Protein AF-A0A0R3MW47-F1 (afdb_monomer)

pLDDT: mean 85.57, std 17.55, range [33.5, 98.19]

Secondary structure (DSSP, 8-state):
---HHHHHHHHS--------------------PPP-----------HHHHHHHHHHHHTT-TTHHHHHHHHHHHHHHHHHHHHH-SSHHHHHHHHHHHHHHHHHHHGGGTT--SSS-HHHHHHHHHHHHHHHHHHHHTTT-HHHHHHHHHHHHHHHHHHHHHHHS-GGGHHHHHHHHHHHHHHHHHHHHHHHHHT--S-S-HHHHHHHHHHHHHHHHHHHHS---PPPHHHHTS-HHHHHHHIIIIIT---S-HHHHHHHHTTTSSSPPPHHHHHHHHHHHHHHS-------------HHHHHTTT----PPP-SPPHHHHHHHHHHHHHHHHHHHHHHHHHTTS-HHHHHHHHHHHS-SS---HHHHHHHHTS-HHHHHHHHHHHHHHHHHHHHHHHHHHTT--

Mean predicted aligned error: 14.84 Å

Structure (mmCIF, N/CA/C/O backbone):
data_AF-A0A0R3MW47-F1
#
_entry.id   AF-A0A0R3MW47-F1
#
loop_
_atom_site.group_PDB
_atom_site.id
_atom_site.type_symbol
_atom_site.label_atom_id
_atom_site.label_alt_id
_atom_site.label_comp_id
_atom_site.label_asym_id
_atom_site.label_entity_id
_atom_site.label_seq_id
_atom_site.pdbx_PDB_ins_code
_atom_site.Cartn_x
_atom_site.Cartn_y
_atom_site.Cartn_z
_atom_site.occupancy
_atom_site.B_iso_or_equiv
_atom_site.auth_seq_id
_atom_site.auth_comp_id
_atom_site.auth_asym_id
_atom_site.auth_atom_id
_atom_site.pdbx_PDB_model_num
ATOM 1 N N . MET A 1 1 ? -17.184 24.179 24.044 1.00 38.69 1 MET A N 1
ATOM 2 C CA . MET A 1 1 ? -16.180 23.465 24.861 1.00 38.69 1 MET A CA 1
ATOM 3 C C . MET A 1 1 ? -16.866 22.931 26.104 1.00 38.69 1 MET A C 1
ATOM 5 O O . MET A 1 1 ? -17.088 23.686 27.041 1.00 38.69 1 MET A O 1
ATOM 9 N N . TRP A 1 2 ? -17.304 21.676 26.079 1.00 37.81 2 TRP A N 1
ATOM 10 C CA . TRP A 1 2 ? -17.874 21.030 27.262 1.00 37.81 2 TRP A CA 1
ATOM 11 C C . TRP A 1 2 ? -16.722 20.585 28.174 1.00 37.81 2 TRP A C 1
ATOM 13 O O . TRP A 1 2 ? -15.682 20.142 27.689 1.00 37.81 2 TRP A O 1
ATOM 23 N N . SER A 1 3 ? -16.860 20.755 29.492 1.00 49.16 3 SER A N 1
ATOM 24 C CA . SER A 1 3 ? -15.818 20.338 30.440 1.00 49.16 3 SER A CA 1
ATOM 25 C C . SER A 1 3 ? -15.637 18.817 30.375 1.00 49.16 3 SER A C 1
ATOM 27 O O . SER A 1 3 ? -16.614 18.080 30.495 1.00 49.16 3 SER A O 1
ATOM 29 N N . ARG A 1 4 ? -14.391 18.339 30.220 1.00 51.19 4 ARG A N 1
ATOM 30 C CA . ARG A 1 4 ? -14.013 16.908 30.146 1.00 51.19 4 ARG A CA 1
ATOM 31 C C . ARG A 1 4 ? -14.612 16.063 31.282 1.00 51.19 4 ARG A C 1
ATOM 33 O O . ARG A 1 4 ? -14.906 14.888 31.087 1.00 51.19 4 ARG A O 1
ATOM 40 N N . SER A 1 5 ? -14.841 16.678 32.444 1.00 49.97 5 SER A N 1
ATOM 41 C CA . SER A 1 5 ? -15.455 16.039 33.614 1.00 49.97 5 SER A CA 1
ATOM 42 C C . SER A 1 5 ? -16.951 15.720 33.415 1.00 49.97 5 SER A C 1
ATOM 44 O O . SER A 1 5 ? -17.415 14.667 33.845 1.00 49.97 5 SER A O 1
ATOM 46 N N . LEU A 1 6 ? -17.692 16.555 32.673 1.00 59.25 6 LEU A N 1
ATOM 47 C CA . LEU A 1 6 ? -19.127 16.357 32.404 1.00 59.25 6 LEU A CA 1
ATOM 48 C C . LEU A 1 6 ? -19.393 15.188 31.440 1.00 59.25 6 LEU A C 1
ATOM 50 O O . LEU A 1 6 ? -20.384 14.477 31.590 1.00 59.25 6 LEU A O 1
ATOM 54 N N . LEU A 1 7 ? -18.501 14.954 30.469 1.00 58.78 7 LEU A N 1
ATOM 55 C CA . LEU A 1 7 ? -18.609 13.834 29.521 1.00 58.78 7 LEU A CA 1
ATOM 56 C C . LEU A 1 7 ? -18.479 12.476 30.226 1.00 58.78 7 LEU A C 1
ATOM 58 O O . LEU A 1 7 ? -19.252 11.558 29.953 1.00 58.78 7 LEU A O 1
ATOM 62 N N . VAL A 1 8 ? -17.546 12.367 31.176 1.00 55.69 8 VAL A N 1
ATOM 63 C CA . VAL A 1 8 ? -17.365 11.151 31.984 1.00 55.69 8 VAL A CA 1
ATOM 64 C C . VAL A 1 8 ? -18.544 10.955 32.941 1.00 55.69 8 VAL A C 1
ATOM 66 O O . VAL A 1 8 ? -19.067 9.847 33.026 1.00 55.69 8 VAL A O 1
ATOM 69 N N . GLN A 1 9 ? -19.037 12.017 33.587 1.00 64.06 9 GLN A N 1
ATOM 70 C CA . GLN A 1 9 ? -20.198 11.931 34.483 1.00 64.06 9 GLN A CA 1
ATOM 71 C C . GLN A 1 9 ? -21.478 11.477 33.758 1.00 64.06 9 GLN A C 1
ATOM 73 O O . GLN A 1 9 ? -22.199 10.622 34.271 1.00 64.06 9 GLN A O 1
ATOM 78 N N . ASN A 1 10 ? -21.723 11.948 32.530 1.00 65.62 10 ASN A N 1
ATOM 79 C CA . ASN A 1 10 ? -22.898 11.547 31.746 1.00 65.62 10 ASN A CA 1
ATOM 80 C C . ASN A 1 10 ? -22.856 10.080 31.270 1.00 65.62 10 ASN A C 1
ATOM 82 O O . ASN A 1 10 ? -23.904 9.464 31.082 1.00 65.62 10 ASN A O 1
ATOM 86 N N . LEU A 1 11 ? -21.667 9.487 31.114 1.00 56.81 11 LEU A N 1
ATOM 87 C CA . LEU A 1 11 ? -21.479 8.072 30.744 1.00 56.81 11 LEU A CA 1
ATOM 88 C C . LEU A 1 11 ? -21.639 7.091 31.914 1.00 56.81 11 LEU A C 1
ATOM 90 O O . LEU A 1 11 ? -21.675 5.871 31.697 1.00 56.81 11 LEU A O 1
ATOM 94 N N . LEU A 1 12 ? -21.659 7.612 33.141 1.00 50.62 12 LEU A N 1
ATOM 95 C CA . LEU A 1 12 ? -21.657 6.843 34.384 1.00 50.62 12 LEU A CA 1
ATOM 96 C C . LEU A 1 12 ? -23.027 6.778 35.059 1.00 50.62 12 LEU A C 1
ATOM 98 O O . LEU A 1 12 ? -23.157 6.084 36.063 1.00 50.62 12 LEU A O 1
ATOM 102 N N . VAL A 1 13 ? -24.056 7.428 34.507 1.00 48.31 13 VAL A N 1
ATOM 103 C CA . VAL A 1 13 ? -25.426 7.294 35.012 1.00 48.31 13 VAL A CA 1
ATOM 104 C C . VAL A 1 13 ? -25.994 5.947 34.547 1.00 48.31 13 VAL A C 1
ATOM 106 O O . VAL A 1 13 ? -26.266 5.780 33.354 1.00 48.31 13 VAL A O 1
ATOM 109 N N . PRO A 1 14 ? -26.198 4.959 35.440 1.00 41.38 14 PRO A N 1
ATOM 110 C CA . PRO A 1 14 ? -26.925 3.755 35.071 1.00 41.38 14 PRO A CA 1
ATOM 111 C C . PRO A 1 14 ? -28.335 4.156 34.626 1.00 41.38 14 PRO A C 1
ATOM 113 O O . PRO A 1 14 ? -29.032 4.886 35.335 1.00 41.38 14 PRO A O 1
ATOM 116 N N . LYS A 1 15 ? -28.773 3.675 33.453 1.00 41.47 15 LYS A N 1
ATOM 117 C CA . LYS A 1 15 ? -30.176 3.764 33.022 1.00 41.47 15 LYS A CA 1
ATOM 118 C C . LYS A 1 15 ? -31.033 3.040 34.067 1.00 41.47 15 LYS A C 1
ATOM 120 O O . LYS A 1 15 ? -31.215 1.828 33.992 1.00 41.47 15 LYS A O 1
ATOM 125 N N . LYS A 1 16 ? -31.543 3.770 35.063 1.00 40.44 16 LYS A N 1
ATOM 126 C CA . LYS A 1 16 ? -32.584 3.265 35.961 1.00 40.44 16 LYS A CA 1
ATOM 127 C C . LYS A 1 16 ? -33.797 2.913 35.102 1.00 40.44 16 LYS A C 1
ATOM 129 O O . LYS A 1 16 ? -34.298 3.755 34.357 1.00 40.44 16 LYS A O 1
ATOM 134 N N . ALA A 1 17 ? -34.249 1.664 35.195 1.00 37.94 17 ALA A N 1
ATOM 135 C CA . ALA A 1 17 ? -35.526 1.243 34.639 1.00 37.94 17 ALA A CA 1
ATOM 136 C C . ALA A 1 17 ? -36.633 2.142 35.215 1.00 37.94 17 ALA A C 1
ATOM 138 O O . ALA A 1 17 ? -36.739 2.322 36.429 1.00 37.94 17 ALA A O 1
ATOM 139 N N . LYS A 1 18 ? -37.396 2.767 34.319 1.00 34.81 18 LYS A N 1
ATOM 140 C CA . LYS A 1 18 ? -38.388 3.803 34.611 1.00 34.81 18 LYS A CA 1
ATOM 141 C C . LYS A 1 18 ? -39.552 3.183 35.401 1.00 34.81 18 LYS A C 1
ATOM 143 O O . LYS A 1 18 ? -40.299 2.384 34.846 1.00 34.81 18 LYS A O 1
ATOM 148 N N . ARG A 1 19 ? -39.708 3.543 36.680 1.00 33.50 19 ARG A N 1
ATOM 149 C CA . ARG A 1 19 ? -40.988 3.447 37.399 1.00 33.50 19 ARG A CA 1
ATOM 150 C C . ARG A 1 19 ? -41.652 4.823 37.363 1.00 33.50 19 ARG A C 1
ATOM 152 O O . ARG A 1 19 ? -41.005 5.821 37.664 1.00 33.50 19 ARG A O 1
ATOM 159 N N . HIS A 1 20 ? -42.902 4.827 36.919 1.00 39.47 20 HIS A N 1
ATOM 160 C CA . HIS A 1 20 ? -43.859 5.922 37.041 1.00 39.47 20 HIS A CA 1
ATOM 161 C C . HIS A 1 20 ? -44.207 6.111 38.525 1.00 39.47 20 HIS A C 1
ATOM 163 O O . HIS A 1 20 ? -44.551 5.123 39.168 1.00 39.47 20 HIS A O 1
ATOM 169 N N . ASP A 1 21 ? -43.997 7.303 39.088 1.00 42.47 21 ASP A N 1
ATOM 170 C CA . ASP A 1 21 ? -45.071 8.235 39.478 1.00 42.47 21 ASP A CA 1
ATOM 171 C C . ASP A 1 21 ? -44.566 9.414 40.332 1.00 42.47 21 ASP A C 1
ATOM 173 O O . ASP A 1 21 ? -43.618 9.285 41.104 1.00 42.47 21 ASP A O 1
ATOM 177 N N . GLU A 1 22 ? -45.251 10.539 40.100 1.00 37.06 22 GLU A N 1
ATOM 178 C CA . GLU A 1 22 ? -45.631 11.650 40.989 1.00 37.06 22 GLU A CA 1
ATOM 179 C C . GLU A 1 22 ? -44.594 12.548 41.711 1.00 37.06 22 GLU A C 1
ATOM 181 O O . GLU A 1 22 ? -43.910 12.167 42.654 1.00 37.06 22 GLU A O 1
ATOM 186 N N . ASP A 1 23 ? -44.628 13.810 41.256 1.00 39.09 23 ASP A N 1
ATOM 187 C CA . ASP A 1 23 ? -44.870 15.060 41.998 1.00 39.09 23 ASP A CA 1
ATOM 188 C C . ASP A 1 23 ? -43.867 15.726 42.962 1.00 39.09 23 ASP A C 1
ATOM 190 O O . ASP A 1 23 ? -43.157 15.126 43.763 1.00 39.09 23 ASP A O 1
ATOM 194 N N . ALA A 1 24 ? -43.996 17.062 42.899 1.00 37.50 24 ALA A N 1
ATOM 195 C CA . ALA A 1 24 ? -43.633 18.128 43.836 1.00 37.50 24 ALA A CA 1
ATOM 196 C C . ALA A 1 24 ? -42.235 18.783 43.745 1.00 37.50 24 ALA A C 1
ATOM 198 O O . ALA A 1 24 ? -41.228 18.300 44.254 1.00 37.50 24 ALA A O 1
ATOM 199 N N . ASP A 1 25 ? -42.249 19.982 43.149 1.00 41.75 25 ASP A N 1
ATOM 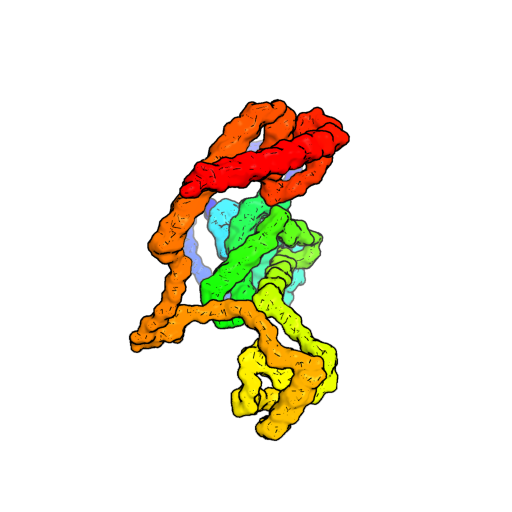200 C CA . ASP A 1 25 ? -41.857 21.262 43.765 1.00 41.75 25 ASP A CA 1
ATOM 201 C C . ASP A 1 25 ? -40.641 21.294 44.715 1.00 41.75 25 ASP A C 1
ATOM 203 O O . ASP A 1 25 ? -40.723 20.856 45.864 1.00 41.75 25 ASP A O 1
ATOM 207 N N . ARG A 1 26 ? -39.569 22.003 44.307 1.00 35.97 26 ARG A N 1
ATOM 208 C CA . ARG A 1 26 ? -38.901 23.001 45.172 1.00 35.97 26 ARG A CA 1
ATOM 209 C C . ARG A 1 26 ? -37.850 23.879 44.476 1.00 35.97 26 ARG A C 1
ATOM 211 O O . ARG A 1 26 ? -36.933 23.418 43.807 1.00 35.97 26 ARG A O 1
ATOM 218 N N . ALA A 1 27 ? -38.030 25.165 44.760 1.00 38.44 27 ALA A N 1
ATOM 219 C CA . ALA A 1 27 ? -37.183 26.350 44.680 1.00 38.44 27 ALA A CA 1
ATOM 220 C C . ALA A 1 27 ? -35.641 26.221 44.684 1.00 38.44 27 ALA A C 1
ATOM 222 O O . ALA A 1 27 ? -35.047 25.482 45.462 1.00 38.44 27 ALA A O 1
ATOM 223 N N . ASN A 1 28 ? -35.045 27.114 43.878 1.00 43.56 28 ASN A N 1
ATOM 224 C CA . ASN A 1 28 ? -33.868 27.965 44.118 1.00 43.56 28 ASN A CA 1
ATOM 225 C C . ASN A 1 28 ? -32.934 27.615 45.293 1.00 43.56 28 ASN A C 1
ATOM 227 O O . ASN A 1 28 ? -33.275 27.826 46.456 1.00 43.56 28 ASN A O 1
ATOM 231 N N . ALA A 1 29 ? -31.678 27.303 44.960 1.00 35.91 29 ALA A N 1
ATOM 232 C CA . ALA A 1 29 ? -30.531 27.546 45.828 1.00 35.91 29 ALA A CA 1
ATOM 233 C C . ALA A 1 29 ? -29.303 27.929 44.986 1.00 35.91 29 ALA A C 1
ATOM 235 O O . ALA A 1 29 ? -28.826 27.169 44.145 1.00 35.91 29 ALA A O 1
ATOM 236 N N . VAL A 1 30 ? -28.820 29.147 45.228 1.00 47.03 30 VAL A N 1
ATOM 237 C CA . VAL A 1 30 ? -27.505 29.656 44.836 1.00 47.03 30 VAL A CA 1
ATOM 238 C C . VAL A 1 30 ? -26.448 28.849 45.593 1.00 47.03 30 VAL A C 1
ATOM 240 O O . VAL A 1 30 ? -26.481 28.823 46.819 1.00 47.03 30 VAL A O 1
ATOM 243 N N . ALA A 1 31 ? -25.517 28.209 44.883 1.00 37.91 31 ALA A N 1
ATOM 244 C CA . ALA A 1 31 ? -24.359 27.553 45.486 1.00 37.91 31 ALA A CA 1
ATOM 245 C C . ALA A 1 31 ? -23.107 27.749 44.614 1.00 37.91 31 ALA A C 1
ATOM 247 O O . ALA A 1 31 ? -22.973 27.195 43.526 1.00 37.91 31 ALA A O 1
ATOM 248 N N . GLU A 1 32 ? -22.258 28.650 45.105 1.00 36.44 32 GLU A N 1
ATOM 249 C CA . GLU A 1 32 ? -20.799 28.555 45.226 1.00 36.44 32 GLU A CA 1
ATOM 250 C C . GLU A 1 32 ? -20.009 27.815 44.130 1.00 36.44 32 GLU A C 1
ATOM 252 O O . GLU A 1 32 ? -20.037 26.594 43.984 1.00 36.44 32 GLU A O 1
ATOM 257 N N . ARG A 1 33 ? -19.182 28.592 43.416 1.00 38.47 33 ARG A N 1
ATOM 258 C CA . ARG A 1 33 ? -18.060 28.092 42.611 1.00 38.47 33 ARG A CA 1
ATOM 259 C C . ARG A 1 33 ? -17.015 27.448 43.534 1.00 38.47 33 ARG A C 1
ATOM 261 O O . ARG A 1 33 ? -16.474 28.170 44.374 1.00 38.47 33 ARG A O 1
ATOM 268 N N . PRO A 1 34 ? -16.640 26.171 43.350 1.00 42.25 34 PRO A N 1
ATOM 269 C CA . PRO A 1 34 ? -15.494 25.622 44.047 1.00 42.25 34 PRO A CA 1
ATOM 270 C C . PRO A 1 34 ? -14.199 26.107 43.389 1.00 42.25 34 PRO A C 1
ATOM 272 O O . PRO A 1 34 ? -14.085 26.221 42.165 1.00 42.25 34 PRO A O 1
ATOM 275 N N . ALA A 1 35 ? -13.241 26.414 44.255 1.00 37.06 35 ALA A N 1
ATOM 276 C CA . ALA A 1 35 ? -11.896 26.842 43.933 1.00 37.06 35 ALA A CA 1
ATOM 277 C C . ALA A 1 35 ? -11.167 25.841 43.022 1.00 37.06 35 ALA A C 1
ATOM 279 O O . ALA A 1 35 ? -11.348 24.626 43.110 1.00 37.06 35 ALA A O 1
ATOM 280 N N . SER A 1 36 ? -10.321 26.397 42.159 1.00 38.22 36 SER A N 1
ATOM 281 C CA . SER A 1 36 ? -9.404 25.707 41.262 1.00 38.22 36 SER A CA 1
ATOM 282 C C . SER A 1 36 ? -8.623 24.611 41.994 1.00 38.22 36 SER A C 1
ATOM 284 O O . SER A 1 36 ? -7.719 24.898 42.773 1.00 38.22 36 SER A O 1
ATOM 286 N N . SER A 1 37 ? -8.977 23.351 41.728 1.00 41.78 37 SER A N 1
ATOM 287 C CA . SER A 1 37 ? -8.177 22.190 42.114 1.00 41.78 37 SER A CA 1
ATOM 288 C C . SER A 1 37 ? -6.851 22.231 41.364 1.00 41.78 37 SER A C 1
ATOM 290 O O . SER A 1 37 ? -6.788 22.020 40.152 1.00 41.78 37 SER A O 1
ATOM 292 N N . GLU A 1 38 ? -5.799 22.531 42.112 1.00 38.59 38 GLU A N 1
ATOM 293 C CA . GLU A 1 38 ? -4.407 22.329 41.744 1.00 38.59 38 GLU A CA 1
ATOM 294 C C . GLU A 1 38 ? -4.227 20.857 41.330 1.00 38.59 38 GLU A C 1
ATOM 296 O O . GLU A 1 38 ? -4.462 19.943 42.123 1.00 38.59 38 GLU A O 1
ATOM 301 N N . MET A 1 39 ? -3.890 20.614 40.057 1.00 36.12 39 MET A N 1
ATOM 302 C CA . MET A 1 39 ? -3.649 19.270 39.524 1.00 36.12 39 MET A CA 1
ATOM 303 C C . MET A 1 39 ? -2.426 18.666 40.223 1.00 36.12 39 MET A C 1
ATOM 305 O O . MET A 1 39 ? -1.292 18.851 39.784 1.00 36.12 39 MET A O 1
ATOM 309 N N . GLN A 1 40 ? -2.662 17.928 41.309 1.00 33.75 40 GLN A N 1
ATOM 310 C CA . GLN A 1 40 ? -1.669 17.045 41.907 1.00 33.75 40 GLN A CA 1
ATOM 311 C C . GLN A 1 40 ? -1.176 16.062 40.843 1.00 33.75 40 GLN A C 1
ATOM 313 O O . GLN A 1 40 ? -1.933 15.247 40.311 1.00 33.75 40 GLN A O 1
ATOM 318 N N . ILE A 1 41 ? 0.114 16.148 40.530 1.00 41.66 41 ILE A N 1
ATOM 319 C CA . ILE A 1 41 ? 0.809 15.187 39.680 1.00 41.66 41 ILE A CA 1
ATOM 320 C C . ILE A 1 41 ? 0.938 13.898 40.497 1.00 41.66 41 ILE A C 1
ATOM 322 O O . ILE A 1 41 ? 1.811 13.767 41.353 1.00 41.66 41 ILE A O 1
ATOM 326 N N . VAL A 1 42 ? 0.007 12.971 40.273 1.00 49.56 42 VAL A N 1
ATOM 327 C CA . VAL A 1 42 ? -0.027 11.656 40.922 1.00 49.56 42 VAL A CA 1
ATOM 328 C C . VAL A 1 42 ? 1.235 10.873 40.520 1.00 49.56 42 VAL A C 1
ATOM 330 O O . VAL A 1 42 ? 1.525 10.777 39.323 1.00 49.56 42 VAL A O 1
ATOM 333 N N . PRO A 1 43 ? 2.009 10.321 41.478 1.00 52.62 43 PRO A N 1
ATOM 334 C CA . PRO A 1 43 ? 3.198 9.529 41.173 1.00 52.62 43 PRO A CA 1
ATOM 335 C C . PRO A 1 43 ? 2.844 8.302 40.315 1.00 52.62 43 PRO A C 1
ATOM 337 O O . PRO A 1 43 ? 1.722 7.798 40.399 1.00 52.62 43 PRO A O 1
ATOM 340 N N . PRO A 1 44 ? 3.780 7.791 39.490 1.00 57.03 44 PRO A N 1
ATOM 341 C CA . PRO A 1 44 ? 3.529 6.629 38.645 1.00 57.03 44 PRO A CA 1
ATOM 342 C C . PRO A 1 44 ? 3.217 5.409 39.520 1.00 57.03 44 PRO A C 1
ATOM 344 O O . PRO A 1 44 ? 4.093 4.867 40.193 1.00 57.03 44 PRO A O 1
ATOM 347 N N . LEU A 1 45 ? 1.947 5.006 39.524 1.00 60.16 45 LEU A N 1
ATOM 348 C CA . LEU A 1 45 ? 1.460 3.840 40.252 1.00 60.16 45 LEU A CA 1
ATOM 349 C C . LEU A 1 45 ? 2.102 2.566 39.686 1.00 60.16 45 LEU A C 1
ATOM 351 O O . LEU A 1 45 ? 2.368 2.449 38.488 1.00 60.16 45 LEU A O 1
ATOM 355 N N . SER A 1 46 ? 2.391 1.617 40.571 1.00 75.06 46 SER A N 1
ATOM 356 C CA . SER A 1 46 ? 2.997 0.333 40.221 1.00 75.06 46 SER A CA 1
ATOM 357 C C . SER A 1 46 ? 2.062 -0.490 39.324 1.00 75.06 46 SER A C 1
ATOM 359 O O . SER A 1 46 ? 0.844 -0.442 39.485 1.00 75.06 46 SER A O 1
ATOM 361 N N . GLY A 1 47 ? 2.611 -1.293 38.401 1.00 80.06 47 GLY A N 1
ATOM 362 C CA . GLY A 1 47 ? 1.815 -2.110 37.461 1.00 80.06 47 GLY A CA 1
ATOM 363 C C . GLY A 1 47 ? 0.802 -3.053 38.131 1.00 80.06 47 GLY A C 1
ATOM 364 O O . GLY A 1 47 ? -0.225 -3.389 37.546 1.00 80.06 47 GLY A O 1
ATOM 365 N N . ASN A 1 48 ? 1.026 -3.400 39.403 1.00 88.25 48 ASN A N 1
ATOM 366 C CA . ASN A 1 48 ? 0.086 -4.176 40.212 1.00 88.25 48 ASN A CA 1
ATOM 367 C C . ASN A 1 48 ? -1.253 -3.450 40.431 1.00 88.25 48 ASN A C 1
ATOM 369 O O . ASN A 1 48 ? -2.292 -4.105 40.477 1.00 88.25 48 ASN A O 1
ATOM 373 N N . PHE A 1 49 ? -1.245 -2.117 40.542 1.00 93.94 49 PHE A N 1
ATOM 374 C CA . PHE A 1 49 ? -2.466 -1.324 40.694 1.00 93.94 49 PHE A CA 1
ATOM 375 C C . PHE A 1 49 ? -3.327 -1.373 39.428 1.00 93.94 49 PHE A C 1
ATOM 377 O O . PHE A 1 49 ? -4.529 -1.606 39.514 1.00 93.94 49 PHE A O 1
ATOM 384 N N . GLU A 1 50 ? -2.716 -1.207 38.252 1.00 95.50 50 GLU A N 1
ATOM 385 C CA . GLU A 1 50 ? -3.427 -1.231 36.967 1.00 95.50 50 GLU A CA 1
ATOM 386 C C . GLU A 1 50 ? -4.098 -2.591 36.720 1.00 95.50 50 GLU A C 1
ATOM 388 O O . GLU A 1 50 ? -5.260 -2.655 36.320 1.00 95.50 50 GLU A O 1
ATOM 393 N N . HIS A 1 51 ? -3.393 -3.687 37.018 1.00 96.25 51 HIS A N 1
ATOM 394 C CA . HIS A 1 51 ? -3.940 -5.040 36.907 1.00 96.25 51 HIS A CA 1
ATOM 395 C C . HIS A 1 51 ? -5.078 -5.297 37.907 1.00 96.25 51 HIS A C 1
ATOM 397 O O . HIS A 1 51 ? -6.117 -5.840 37.530 1.00 96.25 51 HIS A O 1
ATOM 403 N N . ALA A 1 52 ? -4.934 -4.857 39.162 1.00 96.81 52 ALA A N 1
ATOM 404 C CA . ALA A 1 52 ? -6.003 -4.952 40.157 1.00 96.81 52 ALA A CA 1
ATOM 405 C C . ALA A 1 52 ? -7.251 -4.154 39.741 1.00 96.81 52 ALA A C 1
ATOM 407 O O . ALA A 1 52 ? -8.369 -4.648 39.876 1.00 96.81 52 ALA A O 1
ATOM 408 N N . LEU A 1 53 ? -7.064 -2.956 39.176 1.00 97.00 53 LEU A N 1
ATOM 409 C CA . LEU A 1 53 ? -8.149 -2.104 38.694 1.00 97.00 53 LEU A CA 1
ATOM 410 C C . LEU A 1 53 ? -8.942 -2.773 37.562 1.00 97.00 53 LEU A C 1
ATOM 412 O O . LEU A 1 53 ? -10.170 -2.749 37.587 1.00 97.00 53 LEU A O 1
ATOM 416 N N . VAL A 1 54 ? -8.263 -3.407 36.599 1.00 97.44 54 VAL A N 1
ATOM 417 C CA . VAL A 1 54 ? -8.932 -4.156 35.519 1.00 97.44 54 VAL A CA 1
ATOM 418 C C . VAL A 1 54 ? -9.665 -5.381 36.061 1.00 97.44 54 VAL A C 1
ATOM 420 O O . VAL A 1 54 ? -10.820 -5.601 35.700 1.00 97.44 54 VAL A O 1
ATOM 423 N N . ASN A 1 55 ? -9.055 -6.144 36.971 1.00 97.62 55 ASN A N 1
ATOM 424 C CA . ASN A 1 55 ? -9.702 -7.319 37.561 1.00 97.62 55 ASN A CA 1
ATOM 425 C C . ASN A 1 55 ? -10.947 -6.964 38.382 1.00 97.62 55 ASN A C 1
ATOM 427 O O . ASN A 1 55 ? -11.927 -7.705 38.338 1.00 97.62 55 ASN A O 1
ATOM 431 N N . ALA A 1 56 ? -10.950 -5.822 39.073 1.00 97.81 56 ALA A N 1
ATOM 432 C CA . ALA A 1 56 ? -12.132 -5.315 39.767 1.00 97.81 56 ALA A CA 1
ATOM 433 C C . ALA A 1 56 ? -13.289 -5.017 38.793 1.00 97.81 56 ALA A C 1
ATOM 435 O O . ALA A 1 56 ? -14.439 -5.352 39.079 1.00 97.81 56 ALA A O 1
ATOM 436 N N . VAL A 1 57 ? -12.989 -4.449 37.614 1.00 97.81 57 VAL A N 1
ATOM 437 C CA . VAL A 1 57 ? -13.984 -4.229 36.545 1.00 97.81 57 VAL A CA 1
ATOM 438 C C . VAL A 1 57 ? -14.521 -5.559 36.020 1.00 97.81 57 VAL A C 1
ATOM 440 O O . VAL A 1 57 ? -15.734 -5.734 35.958 1.00 97.81 57 VAL A O 1
ATOM 443 N N . LEU A 1 58 ? -13.633 -6.504 35.694 1.00 97.69 58 LEU A N 1
ATOM 444 C CA . LEU A 1 58 ? -14.008 -7.825 35.173 1.00 97.69 58 LEU A CA 1
ATOM 445 C C . LEU A 1 58 ? -14.781 -8.679 36.190 1.00 97.69 58 LEU A C 1
ATOM 447 O O . LEU A 1 58 ? -15.556 -9.542 35.797 1.00 97.69 58 LEU A O 1
ATOM 451 N N . SER A 1 59 ? -14.587 -8.436 37.488 1.00 97.62 59 SER A N 1
ATOM 452 C CA . SER A 1 59 ? -15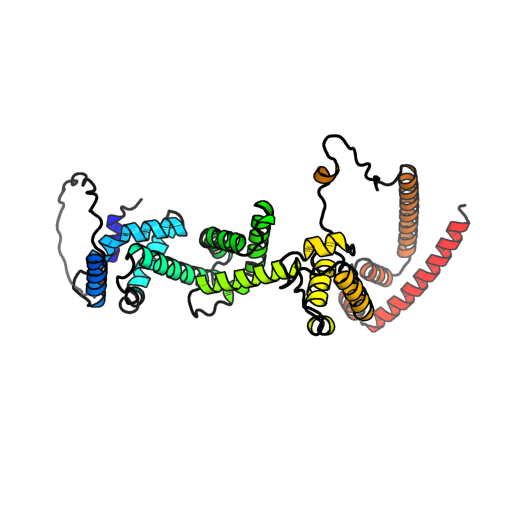.310 -9.123 38.567 1.00 97.62 59 SER A CA 1
ATOM 453 C C . SER A 1 59 ? -16.666 -8.482 38.889 1.00 97.62 59 SER A C 1
ATOM 455 O O . SER A 1 59 ? -17.380 -8.976 39.759 1.00 97.62 59 SER A O 1
ATOM 457 N N . GLY A 1 60 ? -17.026 -7.375 38.229 1.00 97.19 60 GLY A N 1
ATOM 458 C CA . GLY A 1 60 ? -18.289 -6.673 38.462 1.00 97.19 60 GLY A CA 1
ATOM 459 C C . GLY A 1 60 ? -18.363 -5.924 39.798 1.00 97.19 60 GLY A C 1
ATOM 460 O O . GLY A 1 60 ? -19.460 -5.698 40.308 1.00 97.19 60 GLY A O 1
ATOM 461 N N . GLU A 1 61 ? -17.226 -5.532 40.386 1.00 97.81 61 GLU A N 1
ATOM 462 C CA . GLU A 1 61 ? -17.214 -4.780 41.645 1.00 97.81 61 GLU A CA 1
ATOM 463 C C . GLU A 1 61 ? -17.914 -3.416 41.478 1.00 97.81 61 GLU A C 1
ATOM 465 O O . GLU A 1 61 ? -17.668 -2.659 40.529 1.00 97.81 61 GLU A O 1
ATOM 470 N N . VAL A 1 62 ? -18.791 -3.077 42.427 1.00 96.81 62 VAL A N 1
ATOM 471 C CA . VAL A 1 62 ? -19.583 -1.841 42.389 1.00 96.81 62 VAL A CA 1
ATOM 472 C C . VAL A 1 62 ? -18.655 -0.620 42.353 1.00 96.81 62 VAL A C 1
ATOM 474 O O . VAL A 1 62 ? -17.813 -0.424 43.224 1.00 96.81 62 VAL A O 1
ATOM 477 N N . GLY A 1 63 ? -18.799 0.215 41.321 1.00 96.12 63 GLY A N 1
ATOM 478 C CA . GLY A 1 63 ? -17.994 1.429 41.138 1.00 96.12 63 GLY A CA 1
ATOM 479 C C . GLY A 1 63 ? -16.586 1.210 40.564 1.00 96.12 63 GLY A C 1
ATOM 480 O O . GLY A 1 63 ? -15.893 2.192 40.290 1.00 96.12 63 GLY A O 1
ATOM 481 N N . ALA A 1 64 ? -16.149 -0.033 40.316 1.00 97.12 64 ALA A N 1
ATOM 482 C CA . ALA A 1 64 ? -14.853 -0.296 39.679 1.00 97.12 64 ALA A CA 1
ATOM 483 C C . ALA A 1 64 ? -14.772 0.286 38.260 1.00 97.12 64 ALA A C 1
ATOM 485 O O . ALA A 1 64 ? -13.774 0.911 37.912 1.00 97.12 64 ALA A O 1
ATOM 486 N N . ALA A 1 65 ? -15.847 0.180 37.472 1.00 96.69 65 ALA A N 1
ATOM 487 C CA . ALA A 1 65 ? -15.909 0.759 36.128 1.00 96.69 65 ALA A CA 1
ATOM 488 C C . ALA A 1 65 ? -15.742 2.292 36.123 1.00 96.69 65 ALA A C 1
ATOM 490 O O . ALA A 1 65 ? -15.081 2.827 35.233 1.00 96.69 65 ALA A O 1
ATOM 491 N N . SER A 1 66 ? -16.302 2.995 37.115 1.00 96.56 66 SER A N 1
ATOM 492 C CA . SER A 1 66 ? -16.150 4.451 37.255 1.00 96.56 66 SER A CA 1
ATOM 493 C C . SER A 1 66 ? -14.708 4.828 37.573 1.00 96.56 66 SER A C 1
ATOM 495 O O . SER A 1 66 ? -14.117 5.613 36.838 1.00 96.56 66 SER A O 1
ATOM 497 N N . ARG A 1 67 ? -14.111 4.189 38.592 1.00 97.19 67 ARG A N 1
ATOM 498 C CA . ARG A 1 67 ? -12.701 4.398 38.970 1.00 97.19 67 ARG A CA 1
ATOM 499 C C . ARG A 1 67 ? -11.752 4.098 37.811 1.00 97.19 67 ARG A C 1
ATOM 501 O O . ARG A 1 67 ? -10.800 4.837 37.574 1.00 97.19 67 ARG A O 1
ATOM 508 N N . PHE A 1 68 ? -12.033 3.033 37.062 1.00 97.06 68 PHE A N 1
ATOM 509 C CA . PHE A 1 68 ? -11.285 2.684 35.861 1.00 97.06 68 PHE A CA 1
ATOM 510 C C . PHE A 1 68 ? -11.355 3.794 34.812 1.00 97.06 68 PHE A C 1
ATOM 512 O O . PHE A 1 68 ? -10.313 4.269 34.365 1.00 97.06 68 PHE A O 1
ATOM 519 N N . LEU A 1 69 ? -12.559 4.246 34.444 1.00 96.94 69 LEU A N 1
ATOM 520 C CA . LEU A 1 69 ? -12.726 5.296 33.438 1.00 96.94 69 LEU A CA 1
ATOM 521 C C . LEU A 1 69 ? -12.130 6.633 33.882 1.00 96.94 69 LEU A C 1
ATOM 523 O O . LEU A 1 69 ? -11.501 7.301 33.066 1.00 96.94 69 LEU A O 1
ATOM 527 N N . GLU A 1 70 ? -12.261 7.009 35.152 1.00 96.12 70 GLU A N 1
ATOM 528 C CA . GLU A 1 70 ? -11.594 8.192 35.706 1.00 96.12 70 GLU A CA 1
ATOM 529 C C . GLU A 1 70 ? -10.078 8.111 35.508 1.00 96.12 70 GLU A C 1
ATOM 531 O O . GLU A 1 70 ? -9.477 9.052 34.989 1.00 96.12 70 GLU A O 1
ATOM 536 N N . HIS A 1 71 ? -9.480 6.956 35.810 1.00 95.56 71 HIS A N 1
ATOM 537 C CA . HIS A 1 71 ? -8.047 6.732 35.655 1.00 95.56 71 HIS A CA 1
ATOM 538 C C . HIS A 1 71 ? -7.583 6.774 34.188 1.00 95.56 71 HIS A C 1
ATOM 540 O O . HIS A 1 71 ? -6.560 7.385 33.875 1.00 95.56 71 HIS A O 1
ATOM 546 N N . VAL A 1 72 ? -8.324 6.148 33.264 1.00 96.44 72 VAL A N 1
ATOM 547 C CA . VAL A 1 72 ? -7.857 5.967 31.875 1.00 96.44 72 VAL A CA 1
ATOM 548 C C . VAL A 1 72 ? -8.366 7.021 30.889 1.00 96.44 72 VAL A C 1
ATOM 550 O O . VAL A 1 72 ? -7.805 7.137 29.799 1.00 96.44 72 VAL A O 1
ATOM 553 N N . SER A 1 73 ? -9.391 7.804 31.242 1.00 96.00 73 SER A N 1
ATOM 554 C CA . SER A 1 73 ? -10.059 8.763 30.342 1.00 96.00 73 SER A CA 1
ATOM 555 C C . SER A 1 73 ? -9.096 9.755 29.695 1.00 96.00 73 SER A C 1
ATOM 557 O O . SER A 1 73 ? -9.135 9.933 28.481 1.00 96.00 73 SER A O 1
ATOM 559 N N . THR A 1 74 ? -8.188 10.350 30.471 1.00 95.25 74 THR A N 1
ATOM 560 C CA . THR A 1 74 ? -7.194 11.308 29.958 1.00 95.25 74 THR A CA 1
ATOM 561 C C . THR A 1 74 ? -6.262 10.663 28.933 1.00 95.25 74 THR A C 1
ATOM 563 O O . THR A 1 74 ? -5.953 11.262 27.901 1.00 95.25 74 THR A O 1
ATOM 566 N N . THR A 1 75 ? -5.848 9.418 29.180 1.00 94.62 75 THR A N 1
ATOM 567 C CA . THR A 1 75 ? -4.990 8.667 28.258 1.00 94.62 75 THR A CA 1
ATOM 568 C C . THR A 1 75 ? -5.744 8.308 26.985 1.00 94.62 75 THR A C 1
ATOM 570 O O . THR A 1 75 ? -5.252 8.582 25.893 1.00 94.62 75 THR A O 1
ATOM 573 N N . LEU A 1 76 ? -6.956 7.758 27.113 1.00 96.44 76 LEU A N 1
ATOM 574 C CA . LEU A 1 76 ? -7.819 7.443 25.973 1.00 96.44 76 LEU A CA 1
ATOM 575 C C . LEU A 1 76 ? -8.106 8.688 25.132 1.00 96.44 76 LEU A C 1
ATOM 577 O O . LEU A 1 76 ? -7.975 8.633 23.916 1.00 96.44 76 LEU A O 1
ATOM 581 N N . TRP A 1 77 ? -8.411 9.824 25.761 1.00 96.69 77 TRP A N 1
ATOM 582 C CA . TRP A 1 77 ? -8.621 11.091 25.064 1.00 96.69 77 TRP A CA 1
ATOM 583 C C . TRP A 1 77 ? -7.380 11.525 24.279 1.00 96.69 77 TRP A C 1
ATOM 585 O O . TRP A 1 77 ? -7.481 11.856 23.103 1.00 96.69 77 TRP A O 1
ATOM 595 N N . SER A 1 78 ? -6.196 11.465 24.895 1.00 94.88 78 SER A N 1
ATOM 596 C CA . SER A 1 78 ? -4.929 11.779 24.221 1.00 94.88 78 SER A CA 1
ATOM 597 C C . SER A 1 78 ? -4.677 10.871 23.008 1.00 94.88 78 SER A C 1
ATOM 599 O O . SER A 1 78 ? -4.284 11.346 21.941 1.00 94.88 78 SER A O 1
ATOM 601 N N . ILE A 1 79 ? -4.967 9.571 23.137 1.00 92.44 79 ILE A N 1
ATOM 602 C CA . ILE A 1 79 ? -4.865 8.599 22.039 1.00 92.44 79 ILE A CA 1
ATOM 603 C C . ILE A 1 79 ? -5.840 8.953 20.910 1.00 92.44 79 ILE A C 1
ATOM 605 O O . ILE A 1 79 ? -5.435 8.996 19.749 1.00 92.44 79 ILE A O 1
ATOM 609 N N . VAL A 1 80 ? -7.101 9.242 21.238 1.00 94.75 80 VAL A N 1
ATOM 610 C CA . VAL A 1 80 ? -8.133 9.612 20.260 1.00 94.75 80 VAL A CA 1
ATOM 611 C C . VAL A 1 80 ? -7.758 10.890 19.526 1.00 94.75 80 VAL A C 1
ATOM 613 O O . VAL A 1 80 ? -7.763 10.892 18.299 1.00 94.75 80 VAL A O 1
ATOM 616 N N . VAL A 1 81 ? -7.353 11.940 20.244 1.00 94.25 81 VAL A N 1
ATOM 617 C CA . VAL A 1 81 ? -6.946 13.210 19.627 1.00 94.25 81 VAL A CA 1
ATOM 618 C C . VAL A 1 81 ? -5.762 13.014 18.688 1.00 94.25 81 VAL A C 1
ATOM 620 O O . VAL A 1 81 ? -5.732 13.567 17.591 1.00 94.25 81 VAL A O 1
ATOM 623 N N . LYS A 1 82 ? -4.802 12.170 19.074 1.00 89.25 82 LYS A N 1
ATOM 624 C CA . LYS A 1 82 ? -3.653 11.843 18.227 1.00 89.25 82 LYS A CA 1
ATOM 625 C C . LYS A 1 82 ? -4.044 11.087 16.950 1.00 89.25 82 LYS A C 1
ATOM 627 O O . LYS A 1 82 ? -3.369 11.251 15.937 1.00 89.25 82 LYS A O 1
ATOM 632 N N . LEU A 1 83 ? -5.073 10.240 16.999 1.00 88.12 83 LEU A N 1
ATOM 633 C CA . LEU A 1 83 ? -5.479 9.383 15.877 1.00 88.12 83 LEU A CA 1
ATOM 634 C C . LEU A 1 83 ? -6.526 10.031 14.959 1.00 88.12 83 LEU A C 1
ATOM 636 O O . LEU A 1 83 ? -6.477 9.824 13.749 1.00 88.12 83 LEU A O 1
ATOM 640 N N . VAL A 1 84 ? -7.467 10.788 15.523 1.00 91.25 84 VAL A N 1
ATOM 641 C CA . VAL A 1 84 ? -8.645 11.330 14.823 1.00 91.25 84 VAL A CA 1
ATOM 642 C C . VAL A 1 84 ? -8.547 12.849 14.625 1.00 91.25 84 VAL A C 1
ATOM 644 O O . VAL A 1 84 ? -9.106 13.379 13.667 1.00 91.25 84 VAL A O 1
ATOM 647 N N . GLY A 1 85 ? -7.774 13.555 15.455 1.00 89.94 85 GLY A N 1
ATOM 648 C CA . GLY A 1 85 ? -7.775 15.019 15.546 1.00 89.94 85 GLY A CA 1
ATOM 649 C C . GLY A 1 85 ? -8.619 15.514 16.723 1.00 89.94 85 GLY A C 1
ATOM 650 O O . GLY A 1 85 ? -9.062 14.717 17.540 1.00 89.94 85 GLY A O 1
ATOM 651 N N . ASP A 1 86 ? -8.826 16.826 16.832 1.00 92.19 86 ASP A N 1
ATOM 652 C CA . ASP A 1 86 ? -9.665 17.438 17.877 1.00 92.19 86 ASP A CA 1
ATOM 653 C C . ASP A 1 86 ? -11.083 17.749 17.351 1.00 92.19 86 ASP A C 1
ATOM 655 O O . ASP A 1 86 ? -11.315 17.794 16.142 1.00 92.19 86 ASP A O 1
ATOM 659 N N . GLY A 1 87 ? -12.036 17.982 18.256 1.00 93.50 87 GLY A N 1
ATOM 660 C CA . GLY A 1 87 ? -13.411 18.386 17.946 1.00 93.50 87 GLY A CA 1
ATOM 661 C C . GLY A 1 87 ? -14.460 17.277 18.093 1.00 93.50 87 GLY A C 1
ATOM 662 O O . GLY A 1 87 ? -14.252 16.271 18.768 1.00 93.50 87 GLY A O 1
ATOM 663 N N . ALA A 1 88 ? -15.620 17.471 17.458 1.00 94.81 88 ALA A N 1
ATOM 664 C CA . ALA A 1 88 ? -16.789 16.598 17.625 1.00 94.81 88 ALA A CA 1
ATOM 665 C C . ALA A 1 88 ? -16.541 15.143 17.179 1.00 94.81 88 ALA A C 1
ATOM 667 O O . ALA A 1 88 ? -17.086 14.211 17.768 1.00 94.81 88 ALA A O 1
ATOM 668 N N . GLU A 1 89 ? -15.686 14.930 16.171 1.00 91.38 89 GLU A N 1
ATOM 669 C CA . GLU A 1 89 ? -15.291 13.582 15.741 1.00 91.38 89 GLU A CA 1
ATOM 670 C C . GLU A 1 89 ? -14.502 12.846 16.831 1.00 91.38 89 GLU A C 1
ATOM 672 O O . GLU A 1 89 ? -14.720 11.656 17.052 1.00 91.38 89 GLU A O 1
ATOM 677 N N . ALA A 1 90 ? -13.624 13.555 17.547 1.00 94.44 90 ALA A N 1
ATOM 678 C CA . ALA A 1 90 ? -12.848 12.998 18.650 1.00 94.44 90 ALA A CA 1
ATOM 679 C C . ALA A 1 90 ? -13.752 12.624 19.831 1.00 94.44 90 ALA A C 1
ATOM 681 O O . ALA A 1 90 ? -13.598 11.560 20.427 1.00 94.44 90 ALA A O 1
ATOM 682 N N . GLU A 1 91 ? -14.743 13.462 20.141 1.00 96.69 91 GLU A N 1
ATOM 683 C CA . GLU A 1 91 ? -15.755 13.159 21.157 1.00 96.69 91 GLU A CA 1
ATOM 684 C C . GLU A 1 91 ? -16.545 11.894 20.800 1.00 96.69 91 GLU A C 1
ATOM 686 O O . GLU A 1 91 ? -16.648 10.981 21.624 1.00 96.69 91 GLU A O 1
ATOM 691 N N . ALA A 1 92 ? -17.032 11.786 19.560 1.00 95.38 92 ALA A N 1
ATOM 692 C CA . ALA A 1 92 ? -17.744 10.601 19.088 1.00 95.38 92 ALA A CA 1
ATOM 693 C C . ALA A 1 92 ? -16.867 9.335 19.135 1.00 95.38 92 ALA A C 1
ATOM 695 O O . ALA A 1 92 ? -17.304 8.303 19.647 1.00 95.38 92 ALA A O 1
ATOM 696 N N . ALA A 1 93 ? -15.614 9.429 18.682 1.00 95.81 93 ALA A N 1
ATOM 697 C CA . ALA A 1 93 ? -14.639 8.341 18.712 1.00 95.81 93 ALA A CA 1
ATOM 698 C C . ALA A 1 93 ? -14.316 7.883 20.146 1.00 95.81 93 ALA A C 1
ATOM 700 O O . ALA A 1 93 ? -14.275 6.685 20.433 1.00 95.81 93 ALA A O 1
ATOM 701 N N . PHE A 1 94 ? -14.138 8.824 21.078 1.00 97.31 94 PHE A N 1
ATOM 702 C CA . PHE A 1 94 ? -13.926 8.520 22.492 1.00 97.31 94 PHE A CA 1
ATOM 703 C C . PHE A 1 94 ? -15.122 7.775 23.093 1.00 97.31 94 PHE A C 1
ATOM 705 O O . PHE A 1 94 ? -14.947 6.739 23.741 1.00 97.31 94 PHE A O 1
ATOM 712 N N . LEU A 1 95 ? -16.342 8.262 22.843 1.00 97.25 95 LEU A N 1
ATOM 713 C CA . LEU A 1 95 ? -17.570 7.607 23.296 1.00 97.25 95 LEU A CA 1
ATOM 714 C C . LEU A 1 95 ? -17.709 6.203 22.703 1.00 97.25 95 LEU A C 1
ATOM 716 O O . LEU A 1 95 ? -18.071 5.270 23.422 1.00 97.25 95 LEU A O 1
ATOM 720 N N . HIS A 1 96 ? -17.374 6.039 21.422 1.00 96.88 96 HIS A N 1
ATOM 721 C CA . HIS A 1 96 ? -17.390 4.744 20.754 1.00 96.88 96 HIS A CA 1
ATOM 722 C C . HIS A 1 96 ? -16.400 3.759 21.390 1.00 96.88 96 HIS A C 1
ATOM 724 O O . HIS A 1 96 ? -16.776 2.623 21.682 1.00 96.88 96 HIS A O 1
ATOM 730 N N . ILE A 1 97 ? -15.175 4.195 21.704 1.00 97.62 97 ILE A N 1
ATOM 731 C CA . ILE A 1 97 ? -14.192 3.365 22.415 1.00 97.62 97 ILE A CA 1
ATOM 732 C C . ILE A 1 97 ? -14.709 2.966 23.794 1.00 97.62 97 ILE A C 1
ATOM 734 O O . ILE A 1 97 ? -14.652 1.788 24.136 1.00 97.62 97 ILE A O 1
ATOM 738 N N . VAL A 1 98 ? -15.244 3.901 24.583 1.00 97.75 98 VAL A N 1
ATOM 739 C CA . VAL A 1 98 ? -15.783 3.584 25.917 1.00 97.75 98 VAL A CA 1
ATOM 740 C C . VAL A 1 98 ? -16.946 2.592 25.823 1.00 97.75 98 VAL A C 1
ATOM 742 O O . VAL A 1 98 ? -17.014 1.655 26.618 1.00 97.75 98 VAL A O 1
ATOM 745 N N . ALA A 1 99 ? -17.840 2.757 24.846 1.00 97.38 99 ALA A N 1
ATOM 746 C CA . ALA A 1 99 ? -18.927 1.814 24.599 1.00 97.38 99 ALA A CA 1
ATOM 747 C C . ALA A 1 99 ? -18.397 0.427 24.192 1.00 97.38 99 ALA A C 1
ATOM 749 O O . ALA A 1 99 ? -18.850 -0.582 24.727 1.00 97.38 99 ALA A O 1
ATOM 750 N N . SER A 1 100 ? -17.393 0.377 23.314 1.00 97.25 100 SER A N 1
ATOM 751 C CA . SER A 1 100 ? -16.743 -0.859 22.862 1.00 97.25 100 SER A CA 1
ATOM 752 C C . SER A 1 100 ? -15.972 -1.567 23.981 1.00 97.25 100 SER A C 1
ATOM 754 O O . SER A 1 100 ? -15.969 -2.792 24.054 1.00 97.25 100 SER A O 1
ATOM 756 N N . LEU A 1 101 ? -15.367 -0.812 24.905 1.00 97.12 101 LEU A N 1
ATOM 757 C CA . LEU A 1 101 ? -14.736 -1.360 26.106 1.00 97.12 101 LEU A CA 1
ATOM 758 C C . LEU A 1 101 ? -15.756 -1.971 27.068 1.00 97.12 101 LEU A C 1
ATOM 760 O O . LEU A 1 101 ? -15.409 -2.932 27.738 1.00 97.12 101 LEU A O 1
ATOM 764 N N . LYS A 1 102 ? -16.979 -1.431 27.150 1.00 97.19 102 LYS A N 1
ATOM 765 C CA . LYS A 1 102 ? -18.069 -1.958 27.994 1.00 97.19 102 LYS A CA 1
ATOM 766 C C . LYS A 1 102 ? -18.802 -3.152 27.368 1.00 97.19 102 LYS A C 1
ATOM 768 O O . LYS A 1 102 ? -19.455 -3.901 28.091 1.00 97.19 102 LYS A O 1
ATOM 773 N N . ALA A 1 103 ? -18.742 -3.306 26.047 1.00 96.62 103 ALA A N 1
ATOM 774 C CA . ALA A 1 103 ? -19.448 -4.359 25.325 1.00 96.62 103 ALA A CA 1
ATOM 775 C C . ALA A 1 103 ? -19.007 -5.770 25.762 1.00 96.62 103 ALA A C 1
ATOM 777 O O . ALA A 1 103 ? -17.875 -5.972 26.208 1.00 96.62 103 ALA A O 1
ATOM 778 N N . ASP A 1 104 ? -19.922 -6.737 25.627 1.00 96.69 104 ASP A N 1
ATOM 779 C CA . ASP A 1 104 ? -19.703 -8.166 25.907 1.00 96.69 104 ASP A CA 1
ATOM 780 C C . ASP A 1 104 ? -19.060 -8.447 27.274 1.00 96.69 104 ASP A C 1
ATOM 782 O O . ASP A 1 104 ? -18.169 -9.295 27.416 1.00 96.69 104 ASP A O 1
ATOM 786 N N . ASP A 1 105 ? -19.521 -7.697 28.281 1.00 96.50 105 ASP A N 1
ATOM 787 C CA . ASP A 1 105 ? -19.009 -7.747 29.650 1.00 96.50 105 ASP A CA 1
ATOM 788 C C . ASP A 1 105 ? -17.491 -7.499 29.690 1.00 96.50 105 ASP A C 1
ATOM 790 O O . ASP A 1 105 ? -16.689 -8.300 30.167 1.00 96.50 105 ASP A O 1
ATOM 794 N N . TYR A 1 106 ? -17.080 -6.382 29.090 1.00 97.25 106 TYR A N 1
ATOM 795 C CA . TYR A 1 106 ? -15.686 -5.955 29.026 1.00 97.25 106 TYR A CA 1
ATOM 796 C C . TYR A 1 106 ? -14.742 -6.969 28.363 1.00 97.25 106 TYR A C 1
ATOM 798 O O . TYR A 1 106 ? -13.571 -7.086 28.736 1.00 97.25 106 TYR A O 1
ATOM 806 N N . ALA A 1 107 ? -15.208 -7.678 27.328 1.00 97.31 107 ALA A N 1
ATOM 807 C CA . ALA A 1 107 ? -14.422 -8.706 26.640 1.00 97.31 107 ALA A CA 1
ATOM 808 C C . ALA A 1 107 ? -13.040 -8.214 26.179 1.00 97.31 107 ALA A C 1
ATOM 810 O O . ALA A 1 107 ? -12.050 -8.935 26.302 1.00 97.31 107 ALA A O 1
ATOM 811 N N . ARG A 1 108 ? -12.953 -6.960 25.717 1.00 96.44 108 ARG A N 1
ATOM 812 C CA . ARG A 1 108 ? -11.699 -6.333 25.274 1.00 96.44 108 ARG A CA 1
ATOM 813 C C . ARG A 1 108 ? -10.723 -6.025 26.409 1.00 96.44 108 ARG A C 1
ATOM 815 O O . ARG A 1 108 ? -9.569 -5.750 26.116 1.00 96.44 108 ARG A O 1
ATOM 822 N N . LEU A 1 109 ? -11.132 -6.051 27.676 1.00 97.44 109 LEU A N 1
ATOM 823 C CA . LEU A 1 109 ? -10.223 -5.895 28.818 1.00 97.44 109 LEU A CA 1
ATOM 824 C C . LEU A 1 109 ? -9.658 -7.234 29.308 1.00 97.44 109 LEU A C 1
ATOM 826 O O . LEU A 1 109 ? -8.592 -7.242 29.913 1.00 97.44 109 LEU A O 1
ATOM 830 N N . ARG A 1 110 ? -10.301 -8.366 28.987 1.00 97.25 110 ARG A N 1
ATOM 831 C CA . ARG A 1 110 ? -9.858 -9.710 29.413 1.00 97.25 110 ARG A CA 1
ATOM 832 C C . ARG A 1 110 ? -8.478 -10.109 28.875 1.00 97.25 110 ARG A C 1
ATOM 834 O O . ARG A 1 110 ? -7.839 -10.988 29.438 1.00 97.25 110 ARG A O 1
ATOM 841 N N . GLY A 1 111 ? -8.019 -9.477 27.793 1.00 95.56 111 GLY A N 1
ATOM 842 C CA . GLY A 1 111 ? -6.683 -9.692 27.231 1.00 95.56 111 GLY A CA 1
ATOM 843 C C . GLY A 1 111 ? -5.551 -8.986 27.986 1.00 95.56 111 GLY A C 1
ATOM 844 O O . GLY A 1 111 ? -4.388 -9.189 27.643 1.00 95.56 111 GLY A O 1
ATOM 845 N N . PHE A 1 112 ? -5.860 -8.149 28.980 1.00 97.44 112 PHE A N 1
ATOM 846 C CA . PHE A 1 112 ? -4.850 -7.451 29.766 1.00 97.44 112 PHE A CA 1
ATOM 847 C C . PHE A 1 112 ? -4.298 -8.353 30.875 1.00 97.44 112 PHE A C 1
ATOM 849 O O . PHE A 1 112 ? -4.989 -8.659 31.839 1.00 97.44 112 PHE A O 1
ATOM 856 N N . ASP A 1 113 ? -3.029 -8.743 30.754 1.00 95.00 113 ASP A N 1
ATOM 857 C CA . ASP A 1 113 ? -2.341 -9.657 31.678 1.00 95.00 113 ASP A CA 1
ATOM 858 C C . ASP A 1 113 ? -1.476 -8.945 32.737 1.00 95.00 113 ASP A C 1
ATOM 860 O O . ASP A 1 113 ? -0.765 -9.591 33.507 1.00 95.00 113 ASP A O 1
ATOM 864 N N . GLY A 1 114 ? -1.477 -7.607 32.746 1.00 95.25 114 GLY A N 1
ATOM 865 C CA . GLY A 1 114 ? -0.661 -6.791 33.647 1.00 95.25 114 GLY A CA 1
ATOM 866 C C . GLY A 1 114 ? 0.841 -6.756 33.330 1.00 95.25 114 GLY A C 1
ATOM 867 O O . GLY A 1 114 ? 1.585 -6.081 34.039 1.00 95.25 114 GLY A O 1
ATOM 868 N N . ARG A 1 115 ? 1.325 -7.429 32.272 1.00 94.44 115 ARG A N 1
ATOM 869 C CA . ARG A 1 115 ? 2.754 -7.393 31.889 1.00 94.44 115 ARG A CA 1
ATOM 870 C C . ARG A 1 115 ? 3.159 -6.091 31.210 1.00 94.44 115 ARG A C 1
ATOM 872 O O . ARG A 1 115 ? 4.338 -5.740 31.187 1.00 94.44 115 ARG A O 1
ATOM 879 N N . SER A 1 116 ? 2.195 -5.389 30.624 1.00 95.19 116 SER A N 1
ATOM 880 C CA . SER A 1 116 ? 2.386 -4.088 29.987 1.00 95.19 116 SER A CA 1
ATOM 881 C C . SER A 1 116 ? 1.654 -3.002 30.768 1.00 95.19 116 SER A C 1
ATOM 883 O O . SER A 1 116 ? 0.735 -3.294 31.530 1.00 95.19 116 SER A O 1
ATOM 885 N N . ARG A 1 117 ? 2.047 -1.738 30.573 1.00 95.38 117 ARG A N 1
ATOM 886 C CA . ARG A 1 117 ? 1.271 -0.617 31.113 1.00 95.38 117 ARG A CA 1
ATOM 887 C C . ARG A 1 117 ? -0.103 -0.589 30.458 1.00 95.38 117 ARG A C 1
ATOM 889 O O . ARG A 1 117 ? -0.210 -0.742 29.236 1.00 95.38 117 ARG A O 1
ATOM 896 N N . ILE A 1 118 ? -1.131 -0.295 31.241 1.00 95.44 118 ILE A N 1
ATOM 897 C CA . ILE A 1 118 ? -2.510 -0.210 30.761 1.00 95.44 118 ILE A CA 1
ATOM 898 C C . ILE A 1 118 ? -2.670 0.818 29.644 1.00 95.44 118 ILE A C 1
ATOM 900 O O . ILE A 1 118 ? -3.454 0.630 28.722 1.00 95.44 118 ILE A O 1
ATOM 904 N N . THR A 1 119 ? -1.868 1.880 29.674 1.00 94.38 119 THR A N 1
ATOM 905 C CA . THR A 1 119 ? -1.838 2.919 28.642 1.00 94.38 119 THR A CA 1
ATOM 906 C C . THR A 1 119 ? -1.393 2.372 27.286 1.00 94.38 119 THR A C 1
ATOM 908 O O . THR A 1 119 ? -2.003 2.689 26.264 1.00 94.38 119 THR A O 1
ATOM 911 N N . THR A 1 120 ? -0.382 1.500 27.264 1.00 95.50 120 THR A N 1
ATOM 912 C CA . THR A 1 120 ? 0.080 0.810 26.052 1.00 95.50 120 THR A CA 1
ATOM 913 C C . THR A 1 120 ? -0.985 -0.153 25.543 1.00 95.50 120 THR A C 1
ATOM 915 O O . THR A 1 120 ? -1.309 -0.135 24.357 1.00 95.50 120 THR A O 1
ATOM 918 N N . TYR A 1 121 ? -1.571 -0.948 26.441 1.00 96.25 121 TYR A N 1
ATOM 919 C CA . TYR A 1 121 ? -2.644 -1.877 26.098 1.00 96.25 121 TYR A CA 1
ATOM 920 C C . TYR A 1 121 ? -3.859 -1.155 25.499 1.00 96.25 121 TYR A C 1
ATOM 922 O O . TYR A 1 121 ? -4.302 -1.471 24.396 1.00 96.25 121 TYR A O 1
ATOM 930 N N . LEU A 1 122 ? -4.352 -0.120 26.179 1.00 96.25 122 LEU A N 1
ATOM 931 C CA . LEU A 1 122 ? -5.490 0.674 25.726 1.00 96.25 122 LEU A CA 1
ATOM 932 C C . LEU A 1 122 ? -5.194 1.452 24.447 1.00 96.25 122 LEU A C 1
ATOM 934 O O . LEU A 1 122 ? -6.111 1.663 23.663 1.00 96.25 122 LEU A O 1
ATOM 938 N N . SER A 1 123 ? -3.939 1.829 24.190 1.00 94.81 123 SER A N 1
ATOM 939 C CA . SER A 1 123 ? -3.553 2.398 22.895 1.00 94.81 123 SER A CA 1
ATOM 940 C C . SER A 1 123 ? -3.791 1.412 21.755 1.00 94.81 123 SER A C 1
ATOM 942 O O . SER A 1 123 ? -4.306 1.814 20.717 1.00 94.81 123 SER A O 1
ATOM 944 N N . LEU A 1 124 ? -3.460 0.130 21.944 1.00 95.06 124 LEU A N 1
ATOM 945 C CA . LEU A 1 124 ? -3.709 -0.915 20.947 1.00 95.06 124 LEU A CA 1
ATOM 946 C C . LEU A 1 124 ? -5.206 -1.193 20.790 1.00 95.06 124 LEU A C 1
ATOM 948 O O . LEU A 1 124 ? -5.702 -1.211 19.669 1.00 95.06 124 LEU A O 1
ATOM 952 N N . VAL A 1 125 ? -5.939 -1.318 21.901 1.00 96.12 125 VAL A N 1
ATOM 953 C CA . VAL A 1 125 ? -7.391 -1.555 21.866 1.00 96.12 125 VAL A CA 1
ATOM 954 C C . VAL A 1 125 ? -8.134 -0.390 21.213 1.00 96.12 125 VAL A C 1
ATOM 956 O O . VAL A 1 125 ? -8.975 -0.615 20.349 1.00 96.12 125 VAL A O 1
ATOM 959 N N . ALA A 1 126 ? -7.817 0.854 21.581 1.00 95.81 126 ALA A N 1
ATOM 960 C CA . ALA A 1 126 ? -8.411 2.041 20.971 1.00 95.81 126 ALA A CA 1
ATOM 961 C C . ALA A 1 126 ? -8.090 2.112 19.475 1.00 95.81 126 ALA A C 1
ATOM 963 O O . ALA A 1 126 ? -8.972 2.410 18.673 1.00 95.81 126 ALA A O 1
ATOM 964 N N . ARG A 1 127 ? -6.846 1.790 19.093 1.00 94.81 127 ARG A N 1
ATOM 965 C CA . ARG A 1 127 ? -6.437 1.697 17.691 1.00 94.81 127 ARG A CA 1
ATOM 966 C C . ARG A 1 127 ? -7.324 0.690 16.953 1.00 94.81 127 ARG A C 1
ATOM 968 O O . ARG A 1 127 ? -7.988 1.079 15.999 1.00 94.81 127 ARG A O 1
ATOM 975 N N . ASP A 1 128 ? -7.422 -0.546 17.433 1.00 95.12 128 ASP A N 1
ATOM 976 C CA . ASP A 1 128 ? -8.232 -1.585 16.789 1.00 95.12 128 ASP A CA 1
ATOM 977 C C . ASP A 1 128 ? -9.723 -1.221 16.704 1.00 95.12 128 ASP A C 1
ATOM 979 O O . ASP A 1 128 ? -10.319 -1.374 15.644 1.00 95.12 128 ASP A O 1
ATOM 983 N N . VAL A 1 129 ? -10.318 -0.661 17.764 1.00 96.31 129 VAL A N 1
ATOM 984 C CA . VAL A 1 129 ? -11.733 -0.238 17.745 1.00 96.31 129 VAL A CA 1
ATOM 985 C C . VAL A 1 129 ? -11.989 0.834 16.684 1.00 96.31 129 VAL A C 1
ATOM 987 O O . VAL A 1 129 ? -12.939 0.719 15.914 1.00 96.31 129 VAL A O 1
ATOM 990 N N . LEU A 1 130 ? -11.133 1.856 16.606 1.00 96.06 130 LEU A N 1
ATOM 991 C CA . LEU A 1 130 ? -11.273 2.913 15.599 1.00 96.06 130 LEU A CA 1
ATOM 992 C C . LEU A 1 130 ? -10.998 2.400 14.182 1.00 96.06 130 LEU A C 1
ATOM 994 O O . LEU A 1 130 ? -11.615 2.865 13.226 1.00 96.06 130 LEU A O 1
ATOM 998 N N . ALA A 1 131 ? -10.085 1.440 14.037 1.00 95.75 131 ALA A N 1
ATOM 999 C CA . ALA A 1 131 ? -9.802 0.787 12.767 1.00 95.75 131 ALA A CA 1
ATOM 1000 C C . ALA A 1 131 ? -11.031 -0.004 12.272 1.00 95.75 131 ALA A C 1
ATOM 1002 O O . ALA A 1 131 ? -11.407 0.120 11.106 1.00 95.75 131 ALA A O 1
ATOM 1003 N N . ASP A 1 132 ? -11.690 -0.757 13.156 1.00 95.56 132 ASP A N 1
ATOM 1004 C CA . ASP A 1 132 ? -12.910 -1.509 12.840 1.00 95.56 132 ASP A CA 1
ATOM 1005 C C . ASP A 1 132 ? -14.074 -0.572 12.462 1.00 95.56 132 ASP A C 1
ATOM 1007 O O . ASP A 1 132 ? -14.778 -0.810 11.475 1.00 95.56 132 ASP A O 1
ATOM 1011 N N . GLU A 1 133 ? -14.256 0.532 13.197 1.00 96.00 133 GLU A N 1
ATOM 1012 C CA . GLU A 1 133 ? -15.261 1.553 12.873 1.00 96.00 133 GLU A CA 1
ATOM 1013 C C . GLU A 1 133 ? -15.012 2.155 11.482 1.00 96.00 133 GLU A C 1
ATOM 1015 O O . GLU A 1 133 ? -15.919 2.230 10.645 1.00 96.00 133 GLU A O 1
ATOM 1020 N N . LEU A 1 134 ? -13.761 2.536 11.214 1.00 96.19 134 LEU A N 1
ATOM 1021 C CA . LEU A 1 134 ? -13.327 3.097 9.941 1.00 96.19 134 LEU A CA 1
ATOM 1022 C C . LEU A 1 134 ? -13.591 2.135 8.775 1.00 96.19 134 LEU A C 1
ATOM 1024 O O . LEU A 1 134 ? -14.062 2.564 7.720 1.00 96.19 134 LEU A O 1
ATOM 1028 N N . ALA A 1 135 ? -13.353 0.834 8.963 1.00 96.50 135 ALA A N 1
ATOM 1029 C CA . ALA A 1 135 ? -13.660 -0.184 7.961 1.00 96.50 135 ALA A CA 1
ATOM 1030 C C . ALA A 1 135 ? -15.155 -0.191 7.591 1.00 96.50 135 ALA A C 1
ATOM 1032 O O . ALA A 1 135 ? -15.508 -0.246 6.410 1.00 96.50 135 ALA A O 1
ATOM 1033 N N . GLY A 1 136 ? -16.041 -0.061 8.584 1.00 95.81 136 GLY A N 1
ATOM 1034 C CA . GLY A 1 136 ? -17.485 0.049 8.363 1.00 95.81 136 GLY A CA 1
ATOM 1035 C C . GLY A 1 136 ? -17.896 1.320 7.609 1.00 95.81 136 GLY A C 1
ATOM 1036 O O . GLY A 1 136 ? -18.835 1.291 6.807 1.00 95.81 136 GLY A O 1
ATOM 1037 N N . GLN A 1 137 ? -17.183 2.432 7.812 1.00 96.19 137 GLN A N 1
ATOM 1038 C CA . GLN A 1 137 ? -17.469 3.713 7.153 1.00 96.19 137 GLN A CA 1
ATOM 1039 C C . GLN A 1 137 ? -17.184 3.690 5.644 1.00 96.19 137 GLN A C 1
ATOM 1041 O O . GLN A 1 137 ? -17.905 4.348 4.894 1.00 96.19 137 GLN A O 1
ATOM 1046 N N . PHE A 1 138 ? -16.246 2.867 5.157 1.00 96.50 138 PHE A N 1
ATOM 1047 C CA . PHE A 1 138 ? -15.974 2.734 3.713 1.00 96.50 138 PHE A CA 1
ATOM 1048 C C . PHE A 1 138 ? -17.175 2.248 2.886 1.00 96.50 138 PHE A C 1
ATOM 1050 O O . PHE A 1 138 ? -17.198 2.459 1.670 1.00 96.50 138 PHE A O 1
ATOM 1057 N N . SER A 1 139 ? -18.167 1.615 3.521 1.00 95.69 139 SER A N 1
ATOM 1058 C CA . SER A 1 139 ? -19.421 1.204 2.869 1.00 95.69 139 SER A CA 1
ATOM 1059 C C . SER A 1 139 ? -20.501 2.293 2.888 1.00 95.69 139 SER A C 1
ATOM 1061 O O . SER A 1 139 ? -21.431 2.231 2.092 1.00 95.69 139 SER A O 1
ATOM 1063 N N . LYS A 1 140 ? -20.398 3.276 3.793 1.00 96.38 140 LYS A N 1
ATOM 1064 C CA . LYS A 1 140 ? -21.409 4.327 4.002 1.00 96.38 140 LYS A CA 1
ATOM 1065 C C . LYS A 1 140 ? -20.990 5.652 3.364 1.00 96.38 140 LYS A C 1
ATOM 1067 O O . LYS A 1 140 ? -21.733 6.209 2.565 1.00 96.38 140 LYS A O 1
ATOM 1072 N N . THR A 1 141 ? -19.796 6.137 3.703 1.00 97.06 141 THR A N 1
ATOM 1073 C CA . THR A 1 141 ? -19.257 7.441 3.289 1.00 97.06 141 THR A CA 1
ATOM 1074 C C . THR A 1 141 ? -17.783 7.304 2.871 1.00 97.06 141 THR A C 1
ATOM 1076 O O . THR A 1 141 ? -16.873 7.717 3.587 1.00 97.06 141 THR A O 1
ATOM 1079 N N . PRO A 1 142 ? -17.495 6.711 1.693 1.00 96.50 142 PRO A N 1
ATOM 1080 C CA . PRO A 1 142 ? -16.135 6.309 1.321 1.00 96.50 142 PRO A CA 1
ATOM 1081 C C . PRO A 1 142 ? -15.124 7.461 1.229 1.00 96.50 142 PRO A C 1
ATOM 1083 O O . PRO A 1 142 ? -13.956 7.264 1.551 1.00 96.50 142 PRO A O 1
ATOM 1086 N N . ARG A 1 143 ? -15.551 8.664 0.820 1.00 95.50 143 ARG A N 1
ATOM 1087 C CA . ARG A 1 143 ? -14.658 9.833 0.713 1.00 95.50 143 ARG A CA 1
ATOM 1088 C C . ARG A 1 143 ? -14.191 10.326 2.085 1.00 95.50 143 ARG A C 1
ATOM 1090 O O . ARG A 1 143 ? -12.994 10.460 2.306 1.00 95.50 143 ARG A O 1
ATOM 1097 N N . GLU A 1 144 ? -15.121 10.507 3.018 1.00 94.44 144 GLU A N 1
ATOM 1098 C CA . GLU A 1 144 ? -14.814 10.896 4.402 1.00 94.44 144 GLU A CA 1
ATOM 1099 C C . GLU A 1 144 ? -13.991 9.813 5.114 1.00 94.44 144 GLU A C 1
ATOM 1101 O O . GLU A 1 144 ? -13.006 10.106 5.796 1.00 94.44 144 GLU A O 1
ATOM 1106 N N . ALA A 1 145 ? -14.347 8.540 4.900 1.00 95.62 145 ALA A N 1
ATOM 1107 C CA . ALA A 1 145 ? -13.589 7.407 5.420 1.00 95.62 145 ALA A CA 1
ATOM 1108 C C . ALA A 1 145 ? -12.144 7.413 4.898 1.00 95.62 145 ALA A C 1
ATOM 1110 O O . ALA A 1 145 ? -11.215 7.157 5.660 1.00 95.62 145 ALA A O 1
ATOM 1111 N N . TRP A 1 146 ? -11.917 7.765 3.631 1.00 97.50 146 TRP A N 1
ATOM 1112 C CA . TRP A 1 146 ? -10.570 7.879 3.075 1.00 97.50 146 TRP A CA 1
ATOM 1113 C C . TRP A 1 146 ? -9.742 9.006 3.714 1.00 97.50 146 TRP A C 1
ATOM 1115 O O . TRP A 1 146 ? -8.569 8.811 4.044 1.00 97.50 146 TRP A O 1
ATOM 1125 N N . GLU A 1 147 ? -10.334 10.174 3.955 1.00 94.62 147 GLU A N 1
ATOM 1126 C CA . GLU A 1 147 ? -9.647 11.280 4.637 1.00 94.62 147 GLU A CA 1
ATOM 1127 C C . GLU A 1 147 ? -9.236 10.901 6.064 1.00 94.62 147 GLU A C 1
ATOM 1129 O O . GLU A 1 147 ? -8.122 11.202 6.502 1.00 94.62 147 GLU A O 1
ATOM 1134 N N . ARG A 1 148 ? -10.103 10.186 6.788 1.00 92.69 148 ARG A N 1
ATOM 1135 C CA . ARG A 1 148 ? -9.776 9.641 8.114 1.00 92.69 148 ARG A CA 1
ATOM 1136 C C . ARG A 1 148 ? -8.705 8.557 8.026 1.00 92.69 148 ARG A C 1
ATOM 1138 O O . ARG A 1 148 ? -7.741 8.585 8.787 1.00 92.69 148 ARG A O 1
ATOM 1145 N N . PHE A 1 149 ? -8.820 7.651 7.057 1.00 96.12 149 PHE A N 1
ATOM 1146 C CA . PHE A 1 149 ? -7.853 6.584 6.809 1.00 96.12 149 PHE A CA 1
ATOM 1147 C C . PHE A 1 149 ? -6.448 7.125 6.541 1.00 96.12 149 PHE A C 1
ATOM 1149 O O . PHE A 1 149 ? -5.487 6.659 7.149 1.00 96.12 149 PHE A O 1
ATOM 1156 N N . SER A 1 150 ? -6.317 8.121 5.665 1.00 95.62 150 SER A N 1
ATOM 1157 C CA . SER A 1 150 ? -5.017 8.690 5.292 1.00 95.62 150 SER A CA 1
ATOM 1158 C C . SER A 1 150 ? -4.325 9.387 6.469 1.00 95.62 150 SER A C 1
ATOM 1160 O O . SER A 1 150 ? -3.119 9.216 6.654 1.00 95.62 150 SER A O 1
ATOM 1162 N N . ARG A 1 151 ? -5.079 10.096 7.322 1.00 91.88 151 ARG A N 1
ATOM 1163 C CA . ARG A 1 151 ? -4.565 10.662 8.582 1.00 91.88 151 ARG A CA 1
ATOM 1164 C C . ARG A 1 151 ? -4.119 9.569 9.551 1.00 91.88 151 ARG A C 1
ATOM 1166 O O . ARG A 1 151 ? -3.009 9.628 10.076 1.00 91.88 151 ARG A O 1
ATOM 1173 N N . TYR A 1 152 ? -4.961 8.559 9.738 1.00 93.25 152 TYR A N 1
ATOM 1174 C CA . TYR A 1 152 ? -4.754 7.499 10.716 1.00 93.25 152 TYR A CA 1
ATOM 1175 C C . TYR A 1 152 ? -3.582 6.569 10.356 1.00 93.25 152 TYR A C 1
ATOM 1177 O O . TYR A 1 152 ? -2.706 6.309 11.180 1.00 93.25 152 TYR A O 1
ATOM 1185 N N . PHE A 1 153 ? -3.538 6.073 9.116 1.00 96.00 153 PHE A N 1
ATOM 1186 C CA . PHE A 1 153 ? -2.528 5.114 8.660 1.00 96.00 153 PHE A CA 1
ATOM 1187 C C . PHE A 1 153 ? -1.295 5.777 8.040 1.00 96.00 153 PHE A C 1
ATOM 1189 O O . PHE A 1 153 ? -0.276 5.111 7.884 1.00 96.00 153 PHE A O 1
ATOM 1196 N N . GLY A 1 154 ? -1.325 7.070 7.706 1.00 95.81 154 GLY A N 1
ATOM 1197 C CA . GLY A 1 154 ? -0.261 7.718 6.932 1.00 95.81 154 GLY A CA 1
ATOM 1198 C C . GLY A 1 154 ? 1.146 7.554 7.521 1.00 95.81 154 GLY A C 1
ATOM 1199 O O . GLY A 1 154 ? 2.105 7.322 6.784 1.00 95.81 154 GLY A O 1
ATOM 1200 N N . ALA A 1 155 ? 1.293 7.626 8.846 1.00 94.88 155 ALA A N 1
ATOM 1201 C CA . ALA A 1 155 ? 2.580 7.391 9.508 1.00 94.88 155 ALA A CA 1
ATOM 1202 C C . ALA A 1 155 ? 3.031 5.920 9.416 1.00 94.88 155 ALA A C 1
ATOM 1204 O O . ALA A 1 155 ? 4.202 5.649 9.136 1.00 94.88 155 ALA A O 1
ATOM 1205 N N . ASP A 1 156 ? 2.107 4.975 9.595 1.00 95.50 156 ASP A N 1
ATOM 1206 C CA . ASP A 1 156 ? 2.382 3.539 9.494 1.00 95.50 156 ASP A CA 1
ATOM 1207 C C . ASP A 1 156 ? 2.785 3.149 8.075 1.00 95.50 156 ASP A C 1
ATOM 1209 O O . ASP A 1 156 ? 3.775 2.441 7.896 1.00 95.50 156 ASP A O 1
ATOM 1213 N N . LEU A 1 157 ? 2.049 3.637 7.069 1.00 97.75 157 LEU A N 1
ATOM 1214 C CA . LEU A 1 157 ? 2.334 3.367 5.661 1.00 97.75 157 LEU A CA 1
ATOM 1215 C C . LEU A 1 157 ? 3.730 3.871 5.298 1.00 97.75 157 LEU A C 1
ATOM 1217 O O . LEU A 1 157 ? 4.539 3.098 4.790 1.00 97.75 157 LEU A O 1
ATOM 1221 N N . ARG A 1 158 ? 4.065 5.121 5.648 1.00 97.75 158 ARG A N 1
ATOM 1222 C CA . ARG A 1 158 ? 5.412 5.671 5.421 1.00 97.75 158 ARG A CA 1
ATOM 1223 C C . ARG A 1 158 ? 6.495 4.881 6.153 1.00 97.75 158 ARG A C 1
ATOM 1225 O O . ARG A 1 158 ? 7.543 4.602 5.573 1.00 97.75 158 ARG A O 1
ATOM 1232 N N . SER A 1 159 ? 6.250 4.471 7.401 1.00 96.69 159 SER A N 1
ATOM 1233 C CA . SER A 1 159 ? 7.188 3.624 8.150 1.00 96.69 159 SER A CA 1
ATOM 1234 C C . SER A 1 159 ? 7.390 2.265 7.471 1.00 96.69 159 SER A C 1
ATOM 1236 O O . SER A 1 159 ? 8.517 1.779 7.382 1.00 96.69 159 SER A O 1
ATOM 1238 N N . ARG A 1 160 ? 6.317 1.655 6.955 1.00 96.88 160 ARG A N 1
ATOM 1239 C CA . ARG A 1 160 ? 6.366 0.369 6.249 1.00 96.88 160 ARG A CA 1
ATOM 1240 C C . ARG A 1 160 ? 7.140 0.478 4.938 1.00 96.88 160 ARG A C 1
ATOM 1242 O O . ARG A 1 160 ? 8.018 -0.345 4.692 1.00 96.88 160 ARG A O 1
ATOM 1249 N N . ILE A 1 161 ? 6.884 1.531 4.165 1.00 96.69 161 ILE A N 1
ATOM 1250 C CA . ILE A 1 161 ? 7.596 1.854 2.922 1.00 96.69 161 ILE A CA 1
ATOM 1251 C C . ILE A 1 161 ? 9.090 2.037 3.190 1.00 96.69 161 ILE A C 1
ATOM 1253 O O . ILE A 1 161 ? 9.914 1.409 2.532 1.00 96.69 161 ILE A O 1
ATOM 1257 N N . ALA A 1 162 ? 9.450 2.827 4.206 1.00 95.44 162 ALA A N 1
ATOM 1258 C CA . ALA A 1 162 ? 10.846 3.068 4.566 1.00 95.44 162 ALA A CA 1
ATOM 1259 C C . ALA A 1 162 ? 11.593 1.795 5.005 1.00 95.44 162 ALA A C 1
ATOM 1261 O O . ALA A 1 162 ? 12.812 1.734 4.849 1.00 95.44 162 ALA A O 1
ATOM 1262 N N . LYS A 1 163 ? 10.879 0.801 5.553 1.00 95.19 163 LYS A N 1
ATOM 1263 C CA . LYS A 1 163 ? 11.438 -0.502 5.949 1.00 95.19 163 LYS A CA 1
ATOM 1264 C C . LYS A 1 163 ? 11.581 -1.482 4.784 1.00 95.19 163 LYS A C 1
ATOM 1266 O O . LYS A 1 163 ? 12.479 -2.314 4.830 1.00 95.19 163 LYS A O 1
ATOM 1271 N N . GLN A 1 164 ? 10.686 -1.438 3.796 1.00 92.88 164 GLN A N 1
ATOM 1272 C CA . GLN A 1 164 ? 10.666 -2.416 2.700 1.00 92.88 164 GLN A CA 1
ATOM 1273 C C . GLN A 1 164 ? 11.431 -1.976 1.460 1.00 92.88 164 GLN A C 1
ATOM 1275 O O . GLN A 1 164 ? 12.000 -2.823 0.775 1.00 92.88 164 GLN A O 1
ATOM 1280 N N . LEU A 1 165 ? 11.440 -0.679 1.155 1.00 90.75 165 LEU A N 1
ATOM 1281 C CA . LEU A 1 165 ? 12.140 -0.173 -0.017 1.00 90.75 165 LEU A CA 1
ATOM 1282 C C . LEU A 1 165 ? 13.611 0.121 0.301 1.00 90.75 165 LEU A C 1
ATOM 1284 O O . LEU A 1 165 ? 13.926 0.549 1.418 1.00 90.75 165 LEU A O 1
ATOM 1288 N N . PRO A 1 166 ? 14.523 -0.065 -0.673 1.00 87.19 166 PRO A N 1
ATOM 1289 C CA . PRO A 1 166 ? 15.933 0.256 -0.499 1.00 87.19 166 PRO A CA 1
ATOM 1290 C C . PRO A 1 166 ? 16.139 1.689 0.001 1.00 87.19 166 PRO A C 1
ATOM 1292 O O . PRO A 1 166 ? 15.479 2.629 -0.444 1.00 87.19 166 PRO A O 1
ATOM 1295 N N . SER A 1 167 ? 17.115 1.887 0.888 1.00 86.25 167 SER A N 1
ATOM 1296 C CA . SER A 1 167 ? 17.482 3.223 1.384 1.00 86.25 167 SER A CA 1
ATOM 1297 C C . SER A 1 167 ? 17.936 4.182 0.279 1.00 86.25 167 SER A C 1
ATOM 1299 O O . SER A 1 167 ? 17.807 5.394 0.440 1.00 86.25 167 SER A O 1
ATOM 1301 N N . LYS A 1 168 ? 18.398 3.643 -0.856 1.00 86.50 168 LYS A N 1
ATOM 1302 C CA . LYS A 1 168 ? 18.847 4.395 -2.036 1.00 86.50 168 LYS A CA 1
ATOM 1303 C C . LYS A 1 168 ? 17.738 5.184 -2.738 1.00 86.50 168 LYS A C 1
ATOM 1305 O O . LYS A 1 168 ? 18.051 6.151 -3.414 1.00 86.50 168 LYS A O 1
ATOM 1310 N N . LEU A 1 169 ? 16.465 4.820 -2.548 1.00 85.50 169 LEU A N 1
ATOM 1311 C CA . LEU A 1 169 ? 15.324 5.482 -3.201 1.00 85.50 169 LEU A CA 1
ATOM 1312 C C . LEU A 1 169 ? 15.122 6.946 -2.733 1.00 85.50 169 LEU A C 1
ATOM 1314 O O . LEU A 1 169 ? 14.313 7.687 -3.288 1.00 85.50 169 LEU A O 1
ATOM 1318 N N . GLY A 1 170 ? 15.863 7.385 -1.708 1.00 91.50 170 GLY A N 1
ATOM 1319 C CA . GLY A 1 170 ? 15.794 8.745 -1.182 1.00 91.50 170 GLY A CA 1
ATOM 1320 C C . GLY A 1 170 ? 14.444 9.062 -0.535 1.00 91.50 170 GLY A C 1
ATOM 1321 O O . GLY A 1 170 ? 13.597 8.192 -0.327 1.00 91.50 170 GLY A O 1
ATOM 1322 N N . ARG A 1 171 ? 14.237 10.329 -0.159 1.00 92.75 171 ARG A N 1
ATOM 1323 C CA . ARG A 1 171 ? 12.958 10.777 0.417 1.00 92.75 171 ARG A CA 1
ATOM 1324 C C . ARG A 1 171 ? 11.865 10.897 -0.648 1.00 92.75 171 ARG A C 1
ATOM 1326 O O . ARG A 1 171 ? 10.752 10.461 -0.389 1.00 92.75 171 ARG A O 1
ATOM 1333 N N . ALA A 1 172 ? 12.193 11.457 -1.814 1.00 92.00 172 ALA A N 1
ATOM 1334 C CA . ALA A 1 172 ? 11.239 11.681 -2.900 1.00 92.00 172 ALA A CA 1
ATOM 1335 C C . ALA A 1 172 ? 10.623 10.364 -3.390 1.00 92.00 172 ALA A C 1
ATOM 1337 O O . ALA A 1 172 ? 9.415 10.193 -3.283 1.00 92.00 172 ALA A O 1
ATOM 1338 N N . GLY A 1 173 ? 11.444 9.373 -3.752 1.00 92.69 173 GLY A N 1
ATOM 1339 C CA . GLY A 1 173 ? 10.911 8.103 -4.245 1.00 92.69 173 GLY A CA 1
ATOM 1340 C C . GLY A 1 173 ? 10.147 7.291 -3.187 1.00 92.69 173 GLY A C 1
ATOM 1341 O O . GLY A 1 173 ? 9.260 6.510 -3.521 1.00 92.69 173 GLY A O 1
ATOM 1342 N N . ARG A 1 174 ? 10.404 7.507 -1.887 1.00 94.94 174 ARG A N 1
ATOM 1343 C CA . ARG A 1 174 ? 9.558 6.945 -0.814 1.00 94.94 174 ARG A CA 1
ATOM 1344 C C . ARG A 1 174 ? 8.186 7.616 -0.731 1.00 94.94 174 ARG A C 1
ATOM 1346 O O . ARG A 1 174 ? 7.213 6.930 -0.426 1.00 94.94 174 ARG A O 1
ATOM 1353 N N . GLU A 1 175 ? 8.100 8.923 -0.970 1.00 96.56 175 GLU A N 1
ATOM 1354 C CA . GLU A 1 175 ? 6.808 9.611 -1.063 1.00 96.56 175 GLU A CA 1
ATOM 1355 C C . GLU A 1 175 ? 6.064 9.209 -2.342 1.00 96.56 175 GLU A C 1
ATOM 1357 O O . GLU A 1 175 ? 4.865 8.953 -2.272 1.00 96.56 175 GLU A O 1
ATOM 1362 N N . ASP A 1 176 ? 6.760 9.023 -3.466 1.00 95.81 176 ASP A N 1
ATOM 1363 C CA . ASP A 1 176 ? 6.153 8.499 -4.698 1.00 95.81 176 ASP A CA 1
ATOM 1364 C C . ASP A 1 176 ? 5.565 7.100 -4.470 1.00 95.81 176 ASP A C 1
ATOM 1366 O O . ASP A 1 176 ? 4.408 6.837 -4.805 1.00 95.81 176 ASP A O 1
ATOM 1370 N N . ALA A 1 177 ? 6.304 6.219 -3.787 1.00 95.81 177 ALA A N 1
ATOM 1371 C CA . ALA A 1 177 ? 5.795 4.909 -3.389 1.00 95.81 177 ALA A CA 1
ATOM 1372 C C . ALA A 1 177 ? 4.584 5.000 -2.442 1.00 95.81 177 ALA A C 1
ATOM 1374 O O . ALA A 1 177 ? 3.670 4.179 -2.528 1.00 95.81 177 ALA A O 1
ATOM 1375 N N . TYR A 1 178 ? 4.544 5.991 -1.544 1.00 97.94 178 TYR A N 1
ATOM 1376 C CA . TYR A 1 178 ? 3.380 6.240 -0.688 1.00 97.94 178 TYR A CA 1
ATOM 1377 C C . TYR A 1 178 ? 2.152 6.653 -1.504 1.00 97.94 178 TYR A C 1
ATOM 1379 O O . TYR A 1 178 ? 1.061 6.132 -1.253 1.00 97.94 178 TYR A O 1
ATOM 1387 N N . GLN A 1 179 ? 2.322 7.531 -2.496 1.00 97.81 179 GLN A N 1
ATOM 1388 C CA . GLN A 1 179 ? 1.237 7.928 -3.393 1.00 97.81 179 GLN A CA 1
ATOM 1389 C C . GLN A 1 179 ? 0.743 6.746 -4.226 1.00 97.81 179 GLN A C 1
ATOM 1391 O O . GLN A 1 179 ? -0.461 6.517 -4.297 1.00 97.81 179 GLN A O 1
ATOM 1396 N N . GLU A 1 180 ? 1.648 5.934 -4.770 1.00 97.56 180 GLU A N 1
ATOM 1397 C CA . GLU A 1 180 ? 1.282 4.737 -5.531 1.00 97.56 180 GLU A CA 1
ATOM 1398 C C . GLU A 1 180 ? 0.511 3.726 -4.662 1.00 97.56 180 GLU A C 1
ATOM 1400 O O . GLU A 1 180 ? -0.523 3.203 -5.082 1.00 97.56 180 GLU A O 1
ATOM 1405 N N . VAL A 1 181 ? 0.931 3.501 -3.408 1.00 98.00 181 VAL A N 1
ATOM 1406 C CA . VAL A 1 181 ? 0.160 2.685 -2.451 1.00 98.00 181 VAL A CA 1
ATOM 1407 C C . VAL A 1 181 ? -1.233 3.275 -2.219 1.00 98.00 181 VAL A C 1
ATOM 1409 O O . VAL A 1 181 ? -2.215 2.531 -2.248 1.00 98.00 181 VAL A O 1
ATOM 1412 N N . CYS A 1 182 ? -1.343 4.591 -2.019 1.00 98.12 182 CYS A N 1
ATOM 1413 C CA . CYS A 1 182 ? -2.632 5.264 -1.854 1.00 98.12 182 CYS A CA 1
ATOM 1414 C C . CYS A 1 182 ? -3.537 5.068 -3.080 1.00 98.12 182 CYS A C 1
ATOM 1416 O O . CYS A 1 182 ? -4.688 4.659 -2.926 1.00 98.12 182 CYS A O 1
ATOM 1418 N N . LEU A 1 183 ? -3.010 5.268 -4.291 1.00 97.94 183 LEU A N 1
ATOM 1419 C CA . LEU A 1 183 ? -3.738 5.056 -5.544 1.00 97.94 183 LEU A CA 1
ATOM 1420 C C . LEU A 1 183 ? -4.243 3.614 -5.661 1.00 97.94 183 LEU A C 1
ATOM 1422 O O . LEU A 1 183 ? -5.417 3.397 -5.960 1.00 97.94 183 LEU A O 1
ATOM 1426 N N . LYS A 1 184 ? -3.402 2.623 -5.340 1.00 97.69 184 LYS A N 1
ATOM 1427 C CA . LYS A 1 184 ? -3.789 1.202 -5.348 1.00 97.69 184 LYS A CA 1
ATOM 1428 C C . LYS A 1 184 ? -4.844 0.833 -4.310 1.00 97.69 184 LYS A C 1
ATOM 1430 O O . LYS A 1 184 ? -5.585 -0.128 -4.525 1.00 97.69 184 LYS A O 1
ATOM 1435 N N . LEU A 1 185 ? -4.916 1.554 -3.194 1.00 98.00 185 LEU A N 1
ATOM 1436 C CA . LEU A 1 185 ? -5.961 1.367 -2.186 1.00 98.00 185 LEU A CA 1
ATOM 1437 C C . LEU A 1 185 ? -7.296 2.002 -2.601 1.00 98.00 185 LEU A C 1
ATOM 1439 O O . LEU A 1 185 ? -8.339 1.434 -2.279 1.00 98.00 185 LEU A O 1
ATOM 1443 N N . ILE A 1 186 ? -7.266 3.126 -3.325 1.00 98.00 186 ILE A N 1
ATOM 1444 C CA . ILE A 1 186 ? -8.455 3.817 -3.858 1.00 98.00 186 ILE A CA 1
ATOM 1445 C C . ILE A 1 186 ? -9.026 3.097 -5.092 1.00 98.00 186 ILE A C 1
ATOM 1447 O O . ILE A 1 186 ? -10.236 3.127 -5.323 1.00 98.00 186 ILE A O 1
ATOM 1451 N N . GLU A 1 187 ? -8.166 2.440 -5.876 1.00 96.00 187 GLU A N 1
ATOM 1452 C CA . GLU A 1 187 ? -8.510 1.781 -7.140 1.00 96.00 187 GLU A CA 1
ATOM 1453 C C . GLU A 1 187 ? -9.772 0.900 -7.032 1.00 96.00 187 GLU A C 1
ATOM 1455 O O . GLU A 1 187 ? -9.937 0.114 -6.092 1.00 96.00 187 GLU A O 1
ATOM 1460 N N . ASN A 1 188 ? -10.647 0.989 -8.041 1.00 96.25 188 ASN A N 1
ATOM 1461 C CA . ASN A 1 188 ? -11.923 0.267 -8.103 1.00 96.25 188 ASN A CA 1
ATOM 1462 C C . ASN A 1 188 ? -12.845 0.543 -6.896 1.00 96.25 188 ASN A C 1
ATOM 1464 O O . ASN A 1 188 ? -13.378 -0.396 -6.307 1.00 96.25 188 ASN A O 1
ATOM 1468 N N . ASP A 1 189 ? -13.014 1.816 -6.524 1.00 95.50 189 ASP A N 1
ATOM 1469 C CA . ASP A 1 189 ? -13.888 2.258 -5.423 1.00 95.50 189 ASP A CA 1
ATOM 1470 C C . ASP A 1 189 ? -13.563 1.552 -4.093 1.00 95.50 189 ASP A C 1
ATOM 1472 O O . ASP A 1 18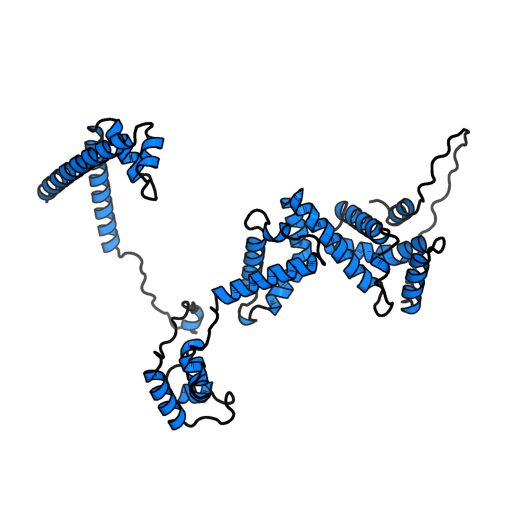9 ? -14.398 0.905 -3.455 1.00 95.50 189 ASP A O 1
ATOM 1476 N N . PHE A 1 190 ? -12.290 1.639 -3.696 1.00 97.56 190 PHE A N 1
ATOM 1477 C CA . PHE A 1 190 ? -11.768 1.078 -2.448 1.00 97.56 190 PHE A CA 1
ATOM 1478 C C . PHE A 1 190 ? -11.969 -0.439 -2.307 1.00 97.56 190 PHE A C 1
ATOM 1480 O O . PHE A 1 190 ? -12.033 -0.961 -1.188 1.00 97.56 190 PHE A O 1
ATOM 1487 N N . ARG A 1 191 ? -12.050 -1.183 -3.423 1.00 97.62 191 ARG A N 1
ATOM 1488 C CA . ARG A 1 191 ? -12.342 -2.631 -3.433 1.00 97.62 191 ARG A CA 1
ATOM 1489 C C . ARG A 1 191 ? -11.454 -3.428 -2.479 1.00 97.62 191 ARG A C 1
ATOM 1491 O O . ARG A 1 191 ? -11.953 -4.311 -1.788 1.00 97.62 191 ARG A O 1
ATOM 1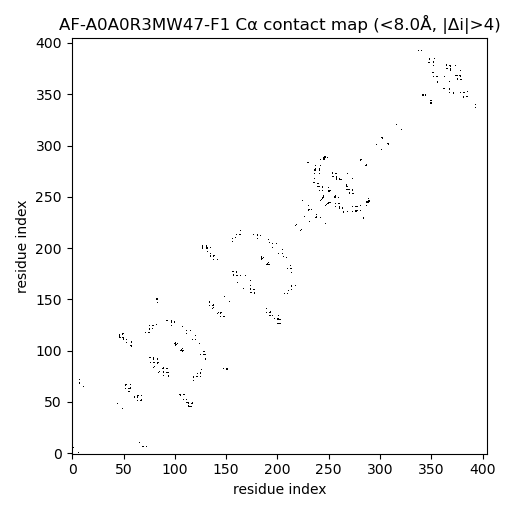498 N N . ARG A 1 192 ? -10.151 -3.121 -2.427 1.00 97.75 192 ARG A N 1
ATOM 1499 C CA . ARG A 1 192 ? -9.188 -3.806 -1.544 1.00 97.75 192 ARG A CA 1
ATOM 1500 C C . ARG A 1 192 ? -9.455 -3.542 -0.067 1.00 97.75 192 ARG A C 1
ATOM 1502 O O . ARG A 1 192 ? -9.186 -4.409 0.753 1.00 97.75 192 ARG A O 1
ATOM 1509 N N . ILE A 1 193 ? -9.957 -2.366 0.289 1.00 97.50 193 ILE A N 1
ATOM 1510 C CA . ILE A 1 193 ? -10.295 -2.043 1.676 1.00 97.50 193 ILE A CA 1
ATOM 1511 C C . ILE A 1 193 ? -11.622 -2.715 2.045 1.00 97.50 193 ILE A C 1
ATOM 1513 O O . ILE A 1 193 ? -11.699 -3.418 3.050 1.00 97.50 193 ILE A O 1
ATOM 1517 N N . ARG A 1 194 ? -12.637 -2.588 1.180 1.00 97.12 194 ARG A N 1
ATOM 1518 C CA . ARG A 1 194 ? -13.977 -3.166 1.382 1.00 97.12 194 ARG A CA 1
ATOM 1519 C C . ARG A 1 194 ? -14.010 -4.694 1.377 1.00 97.12 194 ARG A C 1
ATOM 1521 O O . ARG A 1 194 ? -14.949 -5.275 1.905 1.00 97.12 194 ARG A O 1
ATOM 1528 N N . SER A 1 195 ? -12.999 -5.363 0.819 1.00 97.19 195 SER A N 1
ATOM 1529 C CA . SER A 1 195 ? -12.884 -6.824 0.905 1.00 97.19 195 SER A CA 1
ATOM 1530 C C . SER A 1 195 ? -12.469 -7.338 2.289 1.00 97.19 195 SER A C 1
ATOM 1532 O O . SER A 1 195 ? -12.335 -8.550 2.468 1.00 97.19 195 SER A O 1
ATOM 1534 N N . TYR A 1 196 ? -12.260 -6.456 3.271 1.00 97.81 196 TYR A N 1
ATOM 1535 C CA . TYR A 1 196 ? -12.071 -6.859 4.657 1.00 97.81 196 TYR A CA 1
ATOM 1536 C C . TYR A 1 196 ? -13.341 -7.520 5.215 1.00 97.81 196 TYR A C 1
ATOM 1538 O O . TYR A 1 196 ? -14.367 -6.881 5.420 1.00 97.81 196 TYR A O 1
ATOM 1546 N N . GLY A 1 197 ? -13.261 -8.825 5.480 1.00 94.75 197 GLY A N 1
ATOM 1547 C CA . GLY A 1 197 ? -14.393 -9.632 5.941 1.00 94.75 197 GLY A CA 1
ATOM 1548 C C . GLY A 1 197 ? -14.604 -9.662 7.458 1.00 94.75 197 GLY A C 1
ATOM 1549 O O . GLY A 1 197 ? -15.174 -10.634 7.944 1.00 94.75 197 GLY A O 1
ATOM 1550 N N . GLY A 1 198 ? -14.072 -8.694 8.214 1.00 94.56 198 GLY A N 1
ATOM 1551 C CA . GLY A 1 198 ? -14.241 -8.619 9.675 1.00 94.56 198 GLY A CA 1
ATOM 1552 C C . GLY A 1 198 ? -13.483 -9.677 10.491 1.00 94.56 198 GLY A C 1
ATOM 1553 O O . GLY A 1 198 ? -13.691 -9.791 11.694 1.00 94.56 198 GLY A O 1
ATOM 1554 N N . ARG A 1 199 ? -12.623 -10.489 9.860 1.00 93.62 199 ARG A N 1
ATOM 1555 C CA . ARG A 1 199 ? -11.818 -11.509 10.553 1.00 93.62 199 ARG A CA 1
ATOM 1556 C C . ARG A 1 199 ? -10.428 -10.964 10.883 1.00 93.62 199 ARG A C 1
ATOM 1558 O O . ARG A 1 199 ? -9.674 -10.629 9.971 1.00 93.62 199 ARG A O 1
ATOM 1565 N N . GLY A 1 200 ? -10.076 -10.951 12.171 1.00 93.62 200 GLY A N 1
ATOM 1566 C CA . GLY A 1 200 ? -8.812 -10.390 12.678 1.00 93.62 200 GLY A CA 1
ATOM 1567 C C . GLY A 1 200 ? -8.823 -8.857 12.734 1.00 93.62 200 GLY A C 1
ATOM 1568 O O . GLY A 1 200 ? -9.831 -8.253 12.404 1.00 93.62 200 GLY A O 1
ATOM 1569 N N . SER A 1 201 ? -7.722 -8.216 13.139 1.00 94.81 201 SER A N 1
ATOM 1570 C CA . SER A 1 201 ? -7.640 -6.741 13.197 1.00 94.81 201 SER A CA 1
ATOM 1571 C C . SER A 1 201 ? -7.612 -6.122 11.793 1.00 94.81 201 SER A C 1
ATOM 1573 O O . SER A 1 201 ? -6.819 -6.539 10.937 1.00 94.81 201 SER A O 1
ATOM 1575 N N . PHE A 1 202 ? -8.429 -5.087 11.569 1.00 96.75 202 PHE A N 1
ATOM 1576 C CA . PHE A 1 202 ? -8.404 -4.302 10.332 1.00 96.75 202 PHE A CA 1
ATOM 1577 C C . PHE A 1 202 ? -7.024 -3.684 10.057 1.00 96.75 202 PHE A C 1
ATOM 1579 O O . PHE A 1 202 ? -6.558 -3.691 8.917 1.00 96.75 202 PHE A O 1
ATOM 1586 N N . THR A 1 203 ? -6.309 -3.242 11.098 1.00 95.75 203 THR A N 1
ATOM 1587 C CA . THR A 1 203 ? -4.927 -2.740 10.985 1.00 95.75 203 THR A CA 1
ATOM 1588 C C . THR A 1 203 ? -4.014 -3.791 10.354 1.00 95.75 203 THR A C 1
ATOM 1590 O O . THR A 1 203 ? -3.313 -3.511 9.380 1.00 95.75 203 THR A O 1
ATOM 1593 N N . GLY A 1 204 ? -4.048 -5.026 10.864 1.00 96.56 204 GLY A N 1
ATOM 1594 C CA . GLY A 1 204 ? -3.239 -6.126 10.332 1.00 96.56 204 GLY A CA 1
ATOM 1595 C C . GLY A 1 204 ? -3.586 -6.463 8.880 1.00 96.56 204 GLY A C 1
ATOM 1596 O O . GLY A 1 204 ? -2.691 -6.701 8.061 1.00 96.56 204 GLY A O 1
ATOM 1597 N N . TYR A 1 205 ? -4.876 -6.419 8.540 1.00 97.88 205 TYR A N 1
ATOM 1598 C CA . TYR A 1 205 ? -5.347 -6.591 7.169 1.00 97.88 205 TYR A CA 1
ATOM 1599 C C . TYR A 1 205 ? -4.769 -5.525 6.227 1.00 97.88 205 TYR A C 1
ATOM 1601 O O . TYR A 1 205 ? -4.155 -5.874 5.216 1.00 97.88 205 TYR A O 1
ATOM 1609 N N . ILE A 1 206 ? -4.894 -4.242 6.577 1.00 97.94 206 ILE A N 1
ATOM 1610 C CA . ILE A 1 206 ? -4.396 -3.124 5.763 1.00 97.94 206 ILE A CA 1
ATOM 1611 C C . ILE A 1 206 ? -2.885 -3.209 5.570 1.00 97.94 206 ILE A C 1
ATOM 1613 O O . ILE A 1 206 ? -2.415 -3.121 4.437 1.00 97.94 206 ILE A O 1
ATOM 1617 N N . LEU A 1 207 ? -2.122 -3.452 6.638 1.00 97.00 207 LEU A N 1
ATOM 1618 C CA . LEU A 1 207 ? -0.668 -3.590 6.533 1.00 97.00 207 LEU A CA 1
ATOM 1619 C C . LEU A 1 207 ? -0.273 -4.766 5.628 1.00 97.00 207 LEU A C 1
ATOM 1621 O O . LEU A 1 207 ? 0.651 -4.636 4.832 1.00 97.00 207 LEU A O 1
ATOM 1625 N N . THR A 1 208 ? -1.016 -5.874 5.663 1.00 97.81 208 THR A N 1
ATOM 1626 C CA . THR A 1 208 ? -0.792 -7.010 4.752 1.00 97.81 208 THR A CA 1
ATOM 1627 C C . THR A 1 208 ? -1.103 -6.654 3.295 1.00 97.81 208 THR A C 1
ATOM 1629 O O . THR A 1 208 ? -0.382 -7.065 2.385 1.00 97.81 208 THR A O 1
ATOM 1632 N N . VAL A 1 209 ? -2.179 -5.901 3.042 1.00 98.19 209 VAL A N 1
ATOM 1633 C CA . VAL A 1 209 ? -2.519 -5.418 1.693 1.00 98.19 209 VAL A CA 1
ATOM 1634 C C . VAL A 1 209 ? -1.426 -4.488 1.167 1.00 98.19 209 VAL A C 1
ATOM 1636 O O . VAL A 1 209 ? -1.009 -4.636 0.019 1.00 98.19 209 VAL A O 1
ATOM 1639 N N . VAL A 1 210 ? -0.933 -3.581 2.009 1.00 98.12 210 VAL A N 1
ATOM 1640 C CA . VAL A 1 210 ? 0.150 -2.645 1.686 1.00 98.12 210 VAL A CA 1
ATOM 1641 C C . VAL A 1 210 ? 1.445 -3.392 1.396 1.00 98.12 210 VAL A C 1
ATOM 1643 O O . VAL A 1 210 ? 2.063 -3.127 0.374 1.00 98.12 210 VAL A O 1
ATOM 1646 N N . ASP A 1 211 ? 1.810 -4.383 2.211 1.00 97.62 211 ASP A N 1
ATOM 1647 C CA . ASP A 1 211 ? 2.982 -5.230 1.963 1.00 97.62 211 ASP A CA 1
ATOM 1648 C C . ASP A 1 211 ? 2.900 -5.916 0.598 1.00 97.62 211 ASP A C 1
ATOM 1650 O O . ASP A 1 211 ? 3.877 -5.959 -0.142 1.00 97.62 211 ASP A O 1
ATOM 1654 N N . ARG A 1 212 ? 1.722 -6.428 0.223 1.00 97.75 212 ARG A N 1
ATOM 1655 C CA . ARG A 1 212 ? 1.521 -7.039 -1.099 1.00 97.75 212 ARG A CA 1
ATOM 1656 C C . ARG A 1 212 ? 1.683 -6.022 -2.226 1.00 97.75 212 ARG A C 1
ATOM 1658 O O . ARG A 1 212 ? 2.343 -6.342 -3.208 1.00 97.75 212 ARG A O 1
ATOM 1665 N N . ILE A 1 213 ? 1.129 -4.816 -2.073 1.00 97.88 213 ILE A N 1
ATOM 1666 C CA . ILE A 1 213 ? 1.301 -3.731 -3.050 1.00 97.88 213 ILE A CA 1
ATOM 1667 C C . ILE A 1 213 ? 2.785 -3.376 -3.183 1.00 97.88 213 ILE A C 1
ATOM 1669 O O . ILE A 1 213 ? 3.295 -3.347 -4.296 1.00 97.88 213 ILE A O 1
ATOM 1673 N N . LEU A 1 214 ? 3.496 -3.180 -2.072 1.00 96.44 214 LEU A N 1
ATOM 1674 C CA . LEU A 1 214 ? 4.923 -2.853 -2.077 1.00 96.44 214 LEU A CA 1
ATOM 1675 C C . LEU A 1 214 ? 5.765 -3.956 -2.712 1.00 96.44 214 LEU A C 1
ATOM 1677 O O . LEU A 1 214 ? 6.641 -3.669 -3.521 1.00 96.44 214 LEU A O 1
ATOM 1681 N N . ILE A 1 215 ? 5.469 -5.220 -2.413 1.00 93.00 215 ILE A N 1
ATOM 1682 C CA . ILE A 1 215 ? 6.108 -6.362 -3.066 1.00 93.00 215 ILE A CA 1
ATOM 1683 C C . ILE A 1 215 ? 5.869 -6.327 -4.579 1.00 93.00 215 ILE A C 1
ATOM 1685 O O . ILE A 1 215 ? 6.793 -6.610 -5.338 1.00 93.00 215 ILE A O 1
ATOM 1689 N N . ASP A 1 216 ? 4.658 -6.006 -5.031 1.00 94.75 216 ASP A N 1
ATOM 1690 C CA . ASP A 1 216 ? 4.351 -5.921 -6.459 1.00 94.75 216 ASP A CA 1
ATOM 1691 C C . ASP A 1 216 ? 5.051 -4.724 -7.129 1.00 94.75 216 ASP A C 1
ATOM 1693 O O . ASP A 1 216 ? 5.549 -4.874 -8.245 1.00 94.75 216 ASP A O 1
ATOM 1697 N N . LEU A 1 217 ? 5.189 -3.585 -6.440 1.00 91.81 217 LEU A N 1
ATOM 1698 C CA . LEU A 1 217 ? 5.981 -2.438 -6.907 1.00 91.81 217 LEU A CA 1
ATOM 1699 C C . LEU A 1 217 ? 7.464 -2.791 -7.041 1.00 91.81 217 LEU A C 1
ATOM 1701 O O . LEU A 1 217 ? 8.044 -2.623 -8.112 1.00 91.81 217 LEU A O 1
ATOM 1705 N N . VAL A 1 218 ? 8.051 -3.401 -6.009 1.00 89.25 218 VAL A N 1
ATOM 1706 C CA . VAL A 1 218 ? 9.439 -3.885 -6.054 1.00 89.25 218 VAL A CA 1
ATOM 1707 C C . VAL A 1 218 ? 9.622 -4.908 -7.172 1.00 89.25 218 VAL A C 1
ATOM 1709 O O . VAL A 1 218 ? 10.647 -4.901 -7.841 1.00 89.25 218 VAL A O 1
ATOM 1712 N N . ARG A 1 219 ? 8.636 -5.777 -7.426 1.00 86.81 219 ARG A N 1
ATOM 1713 C CA . ARG A 1 219 ? 8.689 -6.740 -8.539 1.00 86.81 219 ARG A CA 1
ATOM 1714 C C . ARG A 1 219 ? 8.564 -6.091 -9.911 1.00 86.81 219 ARG A C 1
ATOM 1716 O O . ARG A 1 219 ? 9.036 -6.682 -10.876 1.00 86.81 219 ARG A O 1
ATOM 1723 N N . ARG A 1 220 ? 7.896 -4.944 -10.021 1.00 85.19 220 ARG A N 1
ATOM 1724 C CA . ARG A 1 220 ? 7.794 -4.194 -11.277 1.00 85.19 220 ARG A CA 1
ATOM 1725 C C . ARG A 1 220 ? 9.138 -3.570 -11.641 1.00 85.19 220 ARG A C 1
ATOM 1727 O O . ARG A 1 220 ? 9.534 -3.642 -12.797 1.00 85.19 220 ARG A O 1
ATOM 1734 N N . GLU A 1 221 ? 9.835 -3.004 -10.659 1.00 80.25 221 GLU A N 1
ATOM 1735 C CA . GLU A 1 221 ? 11.156 -2.388 -10.848 1.00 80.25 221 GLU A CA 1
ATOM 1736 C C . GLU A 1 221 ? 12.275 -3.433 -10.928 1.00 80.25 221 GLU A C 1
ATOM 1738 O O . GLU A 1 221 ? 13.171 -3.362 -11.763 1.00 80.25 221 GLU A O 1
ATOM 1743 N N . THR A 1 222 ? 12.203 -4.439 -10.060 1.00 78.25 222 THR A N 1
ATOM 1744 C CA . THR A 1 222 ? 13.147 -5.549 -9.967 1.00 78.25 222 THR A CA 1
ATOM 1745 C C . THR A 1 222 ? 12.384 -6.853 -10.204 1.00 78.25 222 THR A C 1
ATOM 1747 O O . THR A 1 222 ? 11.987 -7.526 -9.242 1.00 78.25 222 THR A O 1
ATOM 1750 N N . PRO A 1 223 ? 12.140 -7.238 -11.474 1.00 74.25 223 PRO A N 1
ATOM 1751 C CA . PRO A 1 223 ? 11.474 -8.496 -11.786 1.00 74.25 223 PRO A CA 1
ATOM 1752 C C . PRO A 1 223 ? 12.169 -9.642 -11.061 1.00 74.25 223 PRO A C 1
ATOM 1754 O O . PRO A 1 223 ? 13.393 -9.664 -10.946 1.00 74.25 223 PRO A O 1
ATOM 1757 N N . ARG A 1 224 ? 11.383 -10.594 -10.537 1.00 77.31 224 ARG A N 1
ATOM 1758 C CA . ARG A 1 224 ? 11.909 -11.758 -9.809 1.00 77.31 224 ARG A CA 1
ATOM 1759 C C . ARG A 1 224 ? 12.944 -12.469 -10.673 1.00 77.31 224 ARG A C 1
ATOM 1761 O O . ARG A 1 224 ? 12.591 -13.212 -11.588 1.00 77.31 224 ARG A O 1
ATOM 1768 N N . ARG A 1 225 ? 14.215 -12.281 -10.335 1.00 81.12 225 ARG A N 1
ATOM 1769 C CA . ARG A 1 225 ? 15.330 -12.951 -10.993 1.00 81.12 225 ARG A CA 1
ATOM 1770 C C . ARG A 1 225 ? 15.369 -14.380 -10.476 1.00 81.12 225 ARG A C 1
ATOM 1772 O O . ARG A 1 225 ? 15.834 -14.647 -9.374 1.00 81.12 225 ARG A O 1
ATOM 1779 N N . ARG A 1 226 ? 14.767 -15.299 -11.231 1.00 85.50 226 ARG A N 1
ATOM 1780 C CA . ARG A 1 226 ? 14.929 -16.733 -10.993 1.00 85.50 226 ARG A CA 1
ATOM 1781 C C . ARG A 1 226 ? 16.178 -17.184 -11.723 1.00 85.50 226 ARG A C 1
ATOM 1783 O O . ARG A 1 226 ? 16.330 -16.897 -12.907 1.00 85.50 226 ARG A O 1
ATOM 1790 N N . MET A 1 227 ? 17.045 -17.898 -11.017 1.00 89.69 227 MET A N 1
ATOM 1791 C CA . MET A 1 227 ? 18.183 -18.549 -11.649 1.00 89.69 227 MET A CA 1
ATOM 1792 C C . MET A 1 227 ? 17.662 -19.591 -12.646 1.00 89.69 227 MET A C 1
ATOM 1794 O O . MET A 1 227 ? 16.814 -20.406 -12.265 1.00 89.69 227 MET A O 1
ATOM 1798 N N . PRO A 1 228 ? 18.092 -19.556 -13.921 1.00 92.19 228 PRO A N 1
ATOM 1799 C CA . PRO A 1 228 ? 17.719 -20.589 -14.875 1.00 92.19 228 PRO A CA 1
ATOM 1800 C C . PRO A 1 228 ? 18.137 -21.961 -14.346 1.00 92.19 228 PRO A C 1
ATOM 1802 O O . PRO A 1 228 ? 19.235 -22.109 -13.815 1.00 92.19 228 PRO A O 1
ATOM 1805 N N . ALA A 1 229 ? 17.286 -22.975 -14.516 1.00 93.12 229 ALA A N 1
ATOM 1806 C CA . ALA A 1 229 ? 17.526 -24.303 -13.946 1.00 93.12 229 ALA A CA 1
ATOM 1807 C C . ALA A 1 229 ? 18.862 -24.922 -14.393 1.00 93.12 229 ALA A C 1
ATOM 1809 O O . ALA A 1 229 ? 19.475 -25.657 -13.624 1.00 93.12 229 ALA A O 1
ATOM 1810 N N . ALA A 1 230 ? 19.322 -24.609 -15.611 1.00 93.69 230 ALA A N 1
ATOM 1811 C CA . ALA A 1 230 ? 20.636 -25.020 -16.099 1.00 93.69 230 ALA A CA 1
ATOM 1812 C C . ALA A 1 230 ? 21.771 -24.424 -15.248 1.00 93.69 230 ALA A C 1
ATOM 1814 O O . ALA A 1 230 ? 22.639 -25.163 -14.806 1.00 93.69 230 ALA A O 1
ATOM 1815 N N . ILE A 1 231 ? 21.694 -23.127 -14.928 1.00 95.69 231 ILE A N 1
ATOM 1816 C CA . ILE A 1 231 ? 22.669 -22.425 -14.083 1.00 95.69 231 ILE A CA 1
ATOM 1817 C C . ILE A 1 231 ? 22.585 -22.895 -12.630 1.00 95.69 231 ILE A C 1
ATOM 1819 O O . ILE A 1 231 ? 23.609 -23.109 -11.996 1.00 95.69 231 ILE A O 1
ATOM 1823 N N . SER A 1 232 ? 21.381 -23.132 -12.097 1.00 95.44 232 SER A N 1
ATOM 1824 C CA . SER A 1 232 ? 21.211 -23.648 -10.728 1.00 95.44 232 SER A CA 1
ATOM 1825 C C . SER A 1 232 ? 21.846 -25.022 -10.502 1.00 95.44 232 SER A C 1
ATOM 1827 O O . SER A 1 232 ? 22.101 -25.384 -9.358 1.00 95.44 232 SER A O 1
ATOM 1829 N N . ARG A 1 233 ? 22.061 -25.803 -11.569 1.00 95.69 233 ARG A N 1
ATOM 1830 C CA . ARG A 1 233 ? 22.754 -27.100 -11.519 1.00 95.69 233 ARG A CA 1
ATOM 1831 C C . ARG A 1 233 ? 24.264 -26.977 -11.737 1.00 95.69 233 ARG A C 1
ATOM 1833 O O . ARG A 1 233 ? 24.973 -27.952 -11.508 1.00 95.69 233 ARG A O 1
ATOM 1840 N N . SER A 1 234 ? 24.744 -25.821 -12.188 1.00 96.00 234 SER A N 1
ATOM 1841 C CA . SER A 1 234 ? 26.166 -25.561 -12.404 1.00 96.00 234 SER A CA 1
ATOM 1842 C C . SER A 1 234 ? 26.914 -25.372 -11.076 1.00 96.00 234 SER A C 1
ATOM 1844 O O . SER A 1 234 ? 26.283 -25.112 -10.045 1.00 96.00 234 SER A O 1
ATOM 1846 N N . PRO A 1 235 ? 28.256 -25.475 -11.076 1.00 96.38 235 PRO A N 1
ATOM 1847 C CA . PRO A 1 235 ? 29.085 -25.170 -9.913 1.00 96.38 235 PRO A CA 1
ATOM 1848 C C . PRO A 1 235 ? 28.790 -23.791 -9.279 1.00 96.38 235 PRO A C 1
ATOM 1850 O O . PRO A 1 235 ? 28.376 -22.868 -9.984 1.00 96.38 235 PRO A O 1
ATOM 1853 N N . PRO A 1 236 ? 29.047 -23.595 -7.969 1.00 96.31 236 PRO A N 1
ATOM 1854 C CA . PRO A 1 236 ? 28.793 -22.321 -7.283 1.00 96.31 236 PRO A CA 1
ATOM 1855 C C . PRO A 1 236 ? 29.498 -21.110 -7.911 1.00 96.31 236 PRO A C 1
ATOM 1857 O O . PRO A 1 236 ? 28.937 -20.017 -7.918 1.00 96.31 236 PRO A O 1
ATOM 1860 N N . LEU A 1 237 ? 30.699 -21.305 -8.472 1.00 96.62 237 LEU A N 1
ATOM 1861 C CA . LEU A 1 237 ? 31.432 -20.260 -9.191 1.00 96.62 237 LEU A CA 1
ATOM 1862 C C . LEU A 1 237 ? 30.670 -19.802 -10.445 1.00 96.62 237 LEU A C 1
ATOM 1864 O O . LEU A 1 237 ? 30.493 -18.604 -10.648 1.00 96.62 237 LEU A O 1
ATOM 1868 N N . ASP A 1 238 ? 30.130 -20.741 -11.225 1.00 96.94 238 ASP A N 1
ATOM 1869 C CA . ASP A 1 238 ? 29.316 -20.455 -12.412 1.00 96.94 238 ASP A CA 1
ATOM 1870 C C . ASP A 1 238 ? 28.030 -19.696 -12.025 1.00 96.94 238 ASP A C 1
ATOM 1872 O O . ASP A 1 238 ? 27.647 -18.722 -12.674 1.00 96.94 238 ASP A O 1
ATOM 1876 N N . GLN A 1 239 ? 27.380 -20.085 -10.921 1.00 96.38 239 GLN A N 1
ATOM 1877 C CA . GLN A 1 239 ? 26.201 -19.379 -10.397 1.00 96.38 239 GLN A CA 1
ATOM 1878 C C . GLN A 1 239 ? 26.530 -17.943 -9.958 1.00 96.38 239 GLN A C 1
ATOM 1880 O O . GLN A 1 239 ? 25.760 -17.010 -10.217 1.00 96.38 239 GLN A O 1
ATOM 1885 N N . ALA A 1 240 ? 27.681 -17.756 -9.307 1.00 95.44 240 ALA A N 1
ATOM 1886 C CA . ALA A 1 240 ? 28.136 -16.457 -8.831 1.00 95.44 240 ALA A CA 1
ATOM 1887 C C . ALA A 1 240 ? 28.553 -15.532 -9.987 1.00 95.44 240 ALA A C 1
ATOM 1889 O O . ALA A 1 240 ? 28.166 -14.364 -9.987 1.00 95.44 240 ALA A O 1
ATOM 1890 N N . ILE A 1 241 ? 29.253 -16.051 -11.003 1.00 95.94 241 ILE A N 1
ATOM 1891 C CA . ILE A 1 241 ? 29.604 -15.308 -12.224 1.00 95.94 241 ILE A CA 1
ATOM 1892 C C . ILE A 1 241 ? 28.341 -14.911 -12.988 1.00 95.94 241 ILE A C 1
ATOM 1894 O O . ILE A 1 241 ? 28.200 -13.751 -13.368 1.00 95.94 241 ILE A O 1
ATOM 1898 N N . TYR A 1 242 ? 27.385 -15.830 -13.162 1.00 94.88 242 TYR A N 1
ATOM 1899 C CA . TYR A 1 242 ? 26.107 -15.514 -13.803 1.00 94.88 242 TYR A CA 1
ATOM 1900 C C . TYR A 1 242 ? 25.369 -14.388 -13.065 1.00 94.88 242 TYR A C 1
ATOM 1902 O O . TYR A 1 242 ? 24.888 -13.445 -13.689 1.00 94.88 242 TYR A O 1
ATOM 1910 N N . THR A 1 243 ? 25.330 -14.448 -11.731 1.00 92.62 243 THR A N 1
ATOM 1911 C CA . THR A 1 243 ? 24.746 -13.392 -10.894 1.00 92.62 243 THR A CA 1
ATOM 1912 C C . THR A 1 243 ? 25.477 -12.058 -11.082 1.00 92.62 243 THR A C 1
ATOM 1914 O O . THR A 1 243 ? 24.838 -11.043 -11.358 1.00 92.62 243 THR A O 1
ATOM 1917 N N . ALA A 1 244 ? 26.809 -12.045 -11.006 1.00 92.38 244 ALA A N 1
ATOM 1918 C CA . ALA A 1 244 ? 27.603 -10.828 -11.163 1.00 92.38 244 ALA A CA 1
ATOM 1919 C C . ALA A 1 244 ? 27.409 -10.190 -12.551 1.00 92.38 244 ALA A C 1
ATOM 1921 O O . ALA A 1 244 ? 27.141 -8.995 -12.657 1.00 92.38 244 ALA A O 1
ATOM 1922 N N . VAL A 1 245 ? 27.477 -10.979 -13.624 1.00 92.00 245 VAL A N 1
ATOM 1923 C CA . VAL A 1 245 ? 27.393 -10.467 -15.000 1.00 92.00 245 VAL A CA 1
ATOM 1924 C C . VAL A 1 245 ? 25.956 -10.116 -15.383 1.00 92.00 245 VAL A C 1
ATOM 1926 O O . VAL A 1 245 ? 25.660 -8.986 -15.767 1.00 92.00 245 VAL A O 1
ATOM 1929 N N . VAL A 1 246 ? 25.035 -11.075 -15.270 1.00 89.81 246 VAL A N 1
ATOM 1930 C CA . VAL A 1 246 ? 23.685 -10.946 -15.839 1.00 89.81 246 VAL A CA 1
ATOM 1931 C C . VAL A 1 246 ? 22.761 -10.149 -14.925 1.00 89.81 246 VAL A C 1
ATOM 1933 O O . VAL A 1 246 ? 21.898 -9.418 -15.414 1.00 89.81 246 VAL A O 1
ATOM 1936 N N . TRP A 1 247 ? 22.913 -10.269 -13.603 1.00 87.44 247 TRP A N 1
ATOM 1937 C CA . TRP A 1 247 ? 22.043 -9.579 -12.647 1.00 87.44 247 TRP A CA 1
ATOM 1938 C C . TRP A 1 247 ? 22.653 -8.270 -12.151 1.00 87.44 247 TRP A C 1
ATOM 1940 O O . TRP A 1 247 ? 21.952 -7.258 -12.089 1.00 87.44 247 TRP A O 1
ATOM 1950 N N . GLU A 1 248 ? 23.932 -8.259 -11.798 1.00 86.69 248 GLU A N 1
ATOM 1951 C CA . GLU A 1 248 ? 24.586 -7.062 -11.252 1.00 86.69 248 GLU A CA 1
ATOM 1952 C C . GLU A 1 248 ? 25.202 -6.175 -12.341 1.00 86.69 248 GLU A C 1
ATOM 1954 O O . GLU A 1 248 ? 25.541 -5.026 -12.072 1.00 86.69 248 GLU A O 1
ATOM 1959 N N . GLY A 1 249 ? 25.282 -6.660 -13.585 1.00 86.44 249 GLY A N 1
ATOM 1960 C CA . GLY A 1 249 ? 25.832 -5.899 -14.705 1.00 86.44 249 GLY A CA 1
ATOM 1961 C C . GLY A 1 249 ? 27.349 -5.721 -14.628 1.00 86.44 249 GLY A C 1
ATOM 1962 O O . GLY A 1 249 ? 27.873 -4.770 -15.207 1.00 86.44 249 GLY A O 1
ATOM 1963 N N . CYS A 1 250 ? 28.052 -6.596 -13.905 1.00 88.50 250 CYS A N 1
ATOM 1964 C CA . CYS A 1 250 ? 29.508 -6.606 -13.861 1.00 88.50 250 CYS A CA 1
ATOM 1965 C C . CYS A 1 250 ? 30.061 -6.898 -15.271 1.00 88.50 250 CYS A C 1
ATOM 1967 O O . CYS A 1 250 ? 29.596 -7.844 -15.914 1.00 88.50 250 CYS A O 1
ATOM 1969 N N . PRO A 1 251 ? 31.030 -6.112 -15.776 1.00 88.62 251 PRO A N 1
ATOM 1970 C CA . PRO A 1 251 ? 31.680 -6.407 -17.048 1.00 88.62 251 PRO A CA 1
ATOM 1971 C C . PRO A 1 251 ? 32.318 -7.802 -17.050 1.00 88.62 251 PRO A C 1
ATOM 1973 O O . PRO A 1 251 ? 32.825 -8.249 -16.023 1.00 88.62 251 PRO A O 1
ATOM 1976 N N . LEU A 1 252 ? 32.341 -8.453 -18.217 1.00 90.62 252 LEU A N 1
ATOM 1977 C CA . LEU A 1 252 ? 33.025 -9.733 -18.472 1.00 90.62 252 LEU A CA 1
ATOM 1978 C C . LEU A 1 252 ? 34.555 -9.565 -18.525 1.00 90.62 252 LEU A C 1
ATOM 1980 O O . LEU A 1 252 ? 35.215 -9.991 -19.466 1.00 90.62 252 LEU A O 1
ATOM 1984 N N . ASP A 1 253 ? 35.108 -8.898 -17.522 1.00 91.75 253 ASP A N 1
ATOM 1985 C CA . ASP A 1 253 ? 36.535 -8.688 -17.334 1.00 91.75 253 ASP A CA 1
ATOM 1986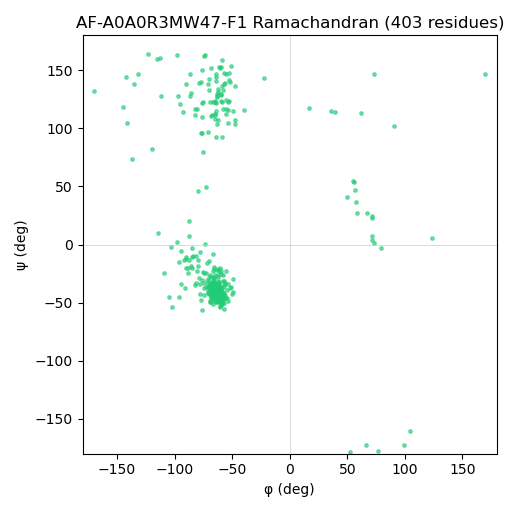 C C . ASP A 1 253 ? 36.988 -9.485 -16.108 1.00 91.75 253 ASP A C 1
ATOM 1988 O O . ASP A 1 253 ? 36.374 -9.393 -15.042 1.00 91.75 253 ASP A O 1
ATOM 1992 N N . THR A 1 254 ? 38.033 -10.298 -16.264 1.00 91.12 254 THR A N 1
ATOM 1993 C CA . THR A 1 254 ? 38.458 -11.268 -15.245 1.00 91.12 254 THR A CA 1
ATOM 1994 C C . THR A 1 254 ? 38.829 -10.590 -13.930 1.00 91.12 254 THR A C 1
ATOM 1996 O O . THR A 1 254 ? 38.426 -11.064 -12.867 1.00 91.12 254 THR A O 1
ATOM 1999 N N . ASP A 1 255 ? 39.522 -9.453 -13.989 1.00 88.88 255 ASP A N 1
ATOM 2000 C CA . ASP A 1 255 ? 39.959 -8.724 -12.798 1.00 88.88 255 ASP A CA 1
ATOM 2001 C C . ASP A 1 255 ? 38.773 -8.080 -12.070 1.00 88.88 255 ASP A C 1
ATOM 2003 O O . ASP A 1 255 ? 38.657 -8.165 -10.842 1.00 88.88 255 ASP A O 1
ATOM 2007 N N . ARG A 1 256 ? 37.833 -7.489 -12.819 1.00 89.75 256 ARG A N 1
ATOM 2008 C CA . ARG A 1 256 ? 36.589 -6.944 -12.251 1.00 89.75 256 ARG A CA 1
ATOM 2009 C C . ARG A 1 256 ? 35.691 -8.026 -11.662 1.00 89.75 256 ARG A C 1
ATOM 2011 O O . ARG A 1 256 ? 35.110 -7.802 -10.599 1.00 89.75 256 ARG A O 1
ATOM 2018 N N . LEU A 1 257 ? 35.596 -9.191 -12.301 1.00 92.81 257 LEU A N 1
ATOM 2019 C CA . LEU A 1 257 ? 34.855 -10.331 -11.766 1.00 92.81 257 LEU A CA 1
ATOM 2020 C C . LEU A 1 257 ? 35.512 -10.872 -10.498 1.00 92.81 257 LEU A C 1
ATOM 2022 O O . LEU A 1 257 ? 34.816 -11.077 -9.507 1.00 92.81 257 LEU A O 1
ATOM 2026 N N . ALA A 1 258 ? 36.837 -11.025 -10.478 1.00 91.62 258 ALA A N 1
ATOM 2027 C CA . ALA A 1 258 ? 37.566 -11.429 -9.279 1.00 91.62 258 ALA A CA 1
ATOM 2028 C C . ALA A 1 258 ? 37.317 -10.452 -8.118 1.00 91.62 258 ALA A C 1
ATOM 2030 O O . ALA A 1 258 ? 37.053 -10.870 -6.990 1.00 91.62 258 ALA A O 1
ATOM 2031 N N . ALA A 1 259 ? 37.325 -9.144 -8.395 1.00 90.12 259 ALA A N 1
ATOM 2032 C CA . ALA A 1 259 ? 37.004 -8.122 -7.403 1.00 90.12 259 ALA A CA 1
ATOM 2033 C C . ALA A 1 259 ? 35.545 -8.209 -6.914 1.00 90.12 259 ALA A C 1
ATOM 2035 O O . ALA A 1 259 ? 35.300 -8.094 -5.714 1.00 90.12 259 ALA A O 1
ATOM 2036 N N . ALA A 1 260 ? 34.583 -8.441 -7.813 1.00 89.75 260 ALA A N 1
ATOM 2037 C CA . ALA A 1 260 ? 33.163 -8.551 -7.472 1.00 89.75 260 ALA A CA 1
ATOM 2038 C C . ALA A 1 260 ? 32.822 -9.830 -6.682 1.00 89.75 260 ALA A C 1
ATOM 2040 O O . ALA A 1 260 ? 31.900 -9.821 -5.861 1.00 89.75 260 ALA A O 1
ATOM 2041 N N . LEU A 1 261 ? 33.558 -10.919 -6.928 1.00 92.50 261 LEU A N 1
ATOM 2042 C CA . LEU A 1 261 ? 33.364 -12.230 -6.302 1.00 92.50 261 LEU A CA 1
ATOM 2043 C C . LEU A 1 261 ? 34.108 -12.402 -4.974 1.00 92.50 261 LEU A C 1
ATOM 2045 O O . LEU A 1 261 ? 33.805 -13.345 -4.240 1.00 92.50 261 LEU A O 1
ATOM 2049 N N . ARG A 1 262 ? 35.044 -11.504 -4.649 1.00 92.06 262 ARG A N 1
ATOM 2050 C CA . ARG A 1 262 ? 35.865 -11.583 -3.437 1.00 92.06 262 ARG A CA 1
ATOM 2051 C C . ARG A 1 262 ? 35.003 -11.737 -2.182 1.00 92.06 262 ARG A C 1
ATOM 2053 O O . ARG A 1 262 ? 34.120 -10.919 -1.920 1.00 92.06 262 ARG A O 1
ATOM 2060 N N . GLY A 1 263 ? 35.258 -12.795 -1.412 1.00 88.62 263 GLY A N 1
ATOM 2061 C CA . GLY A 1 263 ? 34.528 -13.101 -0.175 1.00 88.62 263 GLY A CA 1
ATOM 2062 C C . GLY A 1 263 ? 33.083 -13.595 -0.350 1.00 88.62 263 GLY A C 1
ATOM 2063 O O . GLY A 1 263 ? 32.400 -13.816 0.649 1.00 88.62 263 GLY A O 1
ATOM 2064 N N . ARG A 1 264 ? 32.591 -13.788 -1.585 1.00 88.25 264 ARG A N 1
ATOM 2065 C CA . ARG A 1 264 ? 31.271 -14.403 -1.846 1.00 88.25 264 ARG A CA 1
ATOM 2066 C C . ARG A 1 264 ? 31.3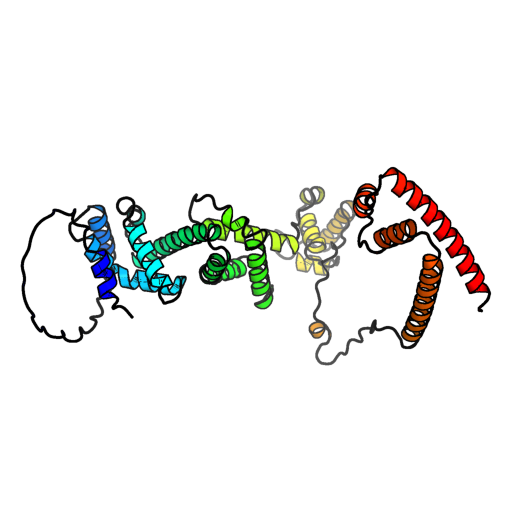14 -15.930 -1.873 1.00 88.25 264 ARG A C 1
ATOM 2068 O O . ARG A 1 264 ? 30.275 -16.575 -1.750 1.00 88.25 264 ARG A O 1
ATOM 2075 N N . LEU A 1 265 ? 32.497 -16.498 -2.079 1.00 91.81 265 LEU A N 1
ATOM 2076 C CA . LEU A 1 265 ? 32.747 -17.933 -2.166 1.00 91.81 265 LEU A CA 1
ATOM 2077 C C . LEU A 1 265 ? 33.630 -18.372 -0.995 1.00 91.81 265 LEU A C 1
ATOM 2079 O O . LEU A 1 265 ? 34.318 -17.559 -0.385 1.00 91.81 265 LEU A O 1
ATOM 2083 N N . ALA A 1 266 ? 33.615 -19.670 -0.682 1.00 89.19 266 ALA A N 1
ATOM 2084 C CA . ALA A 1 266 ? 34.447 -20.228 0.388 1.00 89.19 266 ALA A CA 1
ATOM 2085 C C . ALA A 1 266 ? 35.956 -20.065 0.118 1.00 89.19 266 ALA A C 1
ATOM 2087 O O . ALA A 1 266 ? 36.749 -20.025 1.056 1.00 89.19 266 ALA A O 1
ATOM 2088 N N . GLN A 1 267 ? 36.339 -19.981 -1.157 1.00 90.88 267 GLN A N 1
ATOM 2089 C CA . GLN A 1 267 ? 37.693 -19.701 -1.623 1.00 90.88 267 GLN A CA 1
ATOM 2090 C C . GLN A 1 267 ? 37.612 -18.678 -2.754 1.00 90.88 267 GLN A C 1
ATOM 2092 O O . GLN A 1 267 ? 36.721 -18.773 -3.604 1.00 90.88 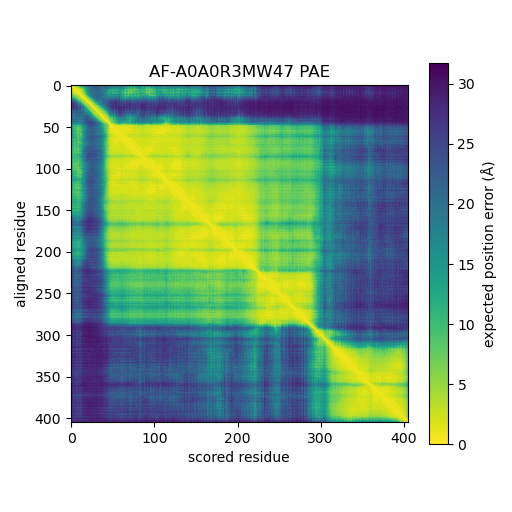267 GLN A O 1
ATOM 2097 N N . ASP A 1 268 ? 38.526 -17.709 -2.751 1.00 90.81 268 ASP A N 1
ATOM 2098 C CA . ASP A 1 268 ? 38.598 -16.715 -3.816 1.00 90.81 268 ASP A CA 1
ATOM 2099 C C . ASP A 1 268 ? 39.076 -17.400 -5.112 1.00 90.81 268 ASP A C 1
ATOM 2101 O O . ASP A 1 268 ? 40.141 -18.024 -5.113 1.00 90.81 268 ASP A O 1
ATOM 2105 N N . PRO A 1 269 ? 38.293 -17.331 -6.203 1.00 92.19 269 PRO A N 1
ATOM 2106 C CA . PRO A 1 269 ? 38.621 -18.016 -7.446 1.00 92.19 269 PRO A CA 1
ATOM 2107 C C . PRO A 1 269 ? 39.830 -17.362 -8.122 1.00 92.19 269 PRO A C 1
ATOM 2109 O O . PRO A 1 269 ? 39.970 -16.136 -8.120 1.00 92.19 269 PRO A O 1
ATOM 2112 N N . THR A 1 270 ? 40.696 -18.170 -8.734 1.00 94.44 270 THR A N 1
ATOM 2113 C CA . THR A 1 270 ? 41.818 -17.647 -9.521 1.00 94.44 270 THR A CA 1
ATOM 2114 C C . THR A 1 270 ? 41.329 -17.088 -10.861 1.00 94.44 270 THR A C 1
ATOM 2116 O O . THR A 1 270 ? 40.238 -17.410 -11.336 1.00 94.44 270 THR A O 1
ATOM 2119 N N . ALA A 1 271 ? 42.152 -16.265 -11.518 1.00 93.00 271 ALA A N 1
ATOM 2120 C CA . ALA A 1 271 ? 41.841 -15.737 -12.849 1.00 93.00 271 ALA A CA 1
ATOM 2121 C C . ALA A 1 271 ? 41.575 -16.852 -13.883 1.00 93.00 271 ALA A C 1
ATOM 2123 O O . ALA A 1 271 ? 40.729 -16.693 -14.764 1.00 93.00 271 ALA A O 1
ATOM 2124 N N . VAL A 1 272 ? 42.263 -17.991 -13.744 1.00 94.31 272 VAL A N 1
ATOM 2125 C CA . VAL A 1 272 ? 42.077 -19.171 -14.600 1.00 94.31 272 VAL A CA 1
ATOM 2126 C C . VAL A 1 272 ? 40.708 -19.804 -14.347 1.00 94.31 272 VAL A C 1
ATOM 2128 O O . VAL A 1 272 ? 39.962 -20.021 -15.300 1.00 94.31 272 VAL A O 1
ATOM 2131 N N . ASP A 1 273 ? 40.322 -19.992 -13.079 1.00 95.00 273 ASP A N 1
ATOM 2132 C CA . ASP A 1 273 ? 39.013 -20.558 -12.717 1.00 95.00 273 ASP A CA 1
ATOM 2133 C C . ASP A 1 273 ? 37.858 -19.706 -13.258 1.00 95.00 273 ASP A C 1
ATOM 2135 O O . ASP A 1 273 ? 36.851 -20.232 -13.743 1.00 95.00 273 ASP A O 1
ATOM 2139 N N . ILE A 1 274 ? 37.996 -18.377 -13.196 1.00 95.56 274 ILE A N 1
ATOM 2140 C CA . ILE A 1 274 ? 37.004 -17.435 -13.727 1.00 95.56 274 ILE A CA 1
ATOM 2141 C C . ILE A 1 274 ? 36.906 -17.572 -15.249 1.00 95.56 274 ILE A C 1
ATOM 2143 O O . ILE A 1 274 ? 35.797 -17.708 -15.767 1.00 95.56 274 ILE A O 1
ATOM 2147 N N . ALA A 1 275 ? 38.036 -17.581 -15.962 1.00 94.69 275 AL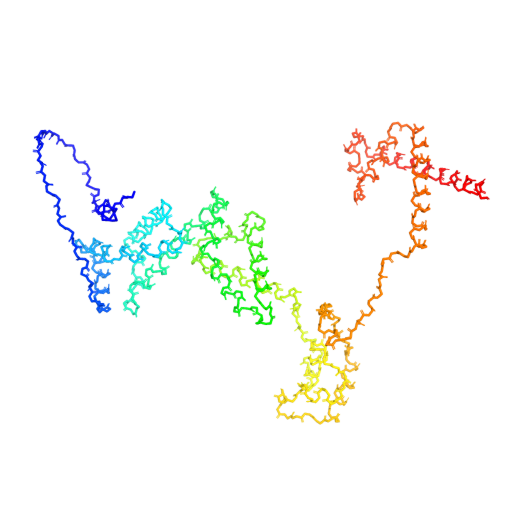A A N 1
ATOM 2148 C CA . ALA A 1 275 ? 38.056 -17.698 -17.420 1.00 94.69 275 ALA A CA 1
ATOM 2149 C C . ALA A 1 275 ? 37.420 -19.016 -17.901 1.00 94.69 275 ALA A C 1
ATOM 2151 O O . ALA A 1 275 ? 36.583 -19.007 -18.807 1.00 94.69 275 ALA A O 1
ATOM 2152 N N . GLU A 1 276 ? 37.742 -20.139 -17.253 1.00 95.69 276 GLU A N 1
ATOM 2153 C CA . GLU A 1 276 ? 37.136 -21.439 -17.557 1.00 95.69 276 GLU A CA 1
ATOM 2154 C C . GLU A 1 276 ? 35.628 -21.453 -17.284 1.00 95.69 276 GLU A C 1
ATOM 2156 O O . GLU A 1 276 ? 34.846 -21.985 -18.074 1.00 95.69 276 GLU A O 1
ATOM 2161 N N . SER A 1 277 ? 35.198 -20.843 -16.179 1.00 95.50 277 SER A N 1
ATOM 2162 C CA . SER A 1 277 ? 33.783 -20.769 -15.803 1.00 95.50 277 SER A CA 1
ATOM 2163 C C . SER A 1 277 ? 32.976 -19.892 -16.762 1.00 95.50 277 SER A C 1
ATOM 2165 O O . SER A 1 277 ? 31.870 -20.264 -17.153 1.00 95.50 277 SER A O 1
ATOM 2167 N N . VAL A 1 278 ? 33.538 -18.764 -17.210 1.00 94.81 278 VAL A N 1
ATOM 2168 C CA . VAL A 1 278 ? 32.936 -17.911 -18.248 1.00 94.81 278 VAL A CA 1
ATOM 2169 C C . VAL A 1 278 ? 32.800 -18.679 -19.565 1.00 94.81 278 VAL A C 1
ATOM 2171 O O . VAL A 1 278 ? 31.731 -18.644 -20.178 1.00 94.81 278 VAL A O 1
ATOM 2174 N N . ALA A 1 279 ? 33.832 -19.428 -19.972 1.00 94.12 279 ALA A N 1
ATOM 2175 C CA . ALA A 1 279 ? 33.784 -20.256 -21.177 1.00 94.12 279 ALA A CA 1
ATOM 2176 C C . ALA A 1 279 ? 32.700 -21.348 -21.087 1.00 94.12 279 ALA A C 1
ATOM 2178 O O . ALA A 1 279 ? 31.926 -21.522 -22.030 1.00 94.12 279 ALA A O 1
ATOM 2179 N N . ARG A 1 280 ? 32.578 -22.036 -19.938 1.00 94.50 280 ARG A N 1
ATOM 2180 C CA . ARG A 1 280 ? 31.502 -23.018 -19.698 1.00 94.50 280 ARG A CA 1
ATOM 2181 C C . ARG A 1 280 ? 30.119 -22.381 -19.778 1.00 94.50 280 ARG A C 1
ATOM 2183 O O . ARG A 1 280 ? 29.237 -22.908 -20.454 1.00 94.50 280 ARG A O 1
ATOM 2190 N N . LEU A 1 281 ? 29.928 -21.244 -19.113 1.00 94.06 281 LEU A N 1
ATOM 2191 C CA . LEU A 1 281 ? 28.655 -20.527 -19.102 1.00 94.06 281 LEU A CA 1
ATOM 2192 C C . LEU A 1 281 ? 28.243 -20.049 -20.497 1.00 94.06 281 LEU A C 1
ATOM 2194 O O . LEU A 1 281 ? 27.066 -20.168 -20.834 1.00 94.06 281 LEU A O 1
ATOM 2198 N N . GLY A 1 282 ? 29.195 -19.593 -21.317 1.00 91.12 282 GLY A N 1
ATOM 2199 C CA . GLY A 1 282 ? 28.947 -19.180 -22.702 1.00 91.12 282 GLY A CA 1
ATOM 2200 C C . GLY A 1 282 ? 28.378 -20.293 -23.590 1.00 91.12 282 GLY A C 1
ATOM 2201 O O . GLY A 1 282 ? 27.655 -20.002 -24.541 1.00 91.12 282 GLY A O 1
ATOM 2202 N N . GLY A 1 283 ? 28.632 -21.563 -23.253 1.00 89.06 283 GLY A N 1
ATOM 2203 C CA . GLY A 1 283 ? 28.027 -22.718 -23.925 1.00 89.06 283 GLY A CA 1
ATOM 2204 C C . GLY A 1 283 ? 26.594 -23.043 -23.480 1.00 89.06 283 GLY A C 1
ATOM 2205 O O . GLY A 1 283 ? 25.886 -23.750 -24.193 1.00 89.06 283 GLY A O 1
ATOM 2206 N N . ILE A 1 284 ? 26.149 -22.545 -22.319 1.00 89.69 284 ILE A N 1
ATOM 2207 C CA . ILE A 1 284 ? 24.837 -22.869 -21.727 1.00 89.69 284 ILE A CA 1
ATOM 2208 C C . ILE A 1 284 ? 23.851 -21.707 -21.894 1.00 89.69 284 ILE A C 1
ATOM 2210 O O . ILE A 1 284 ? 22.683 -21.925 -22.221 1.00 89.69 284 ILE A O 1
ATOM 2214 N N . VAL A 1 285 ? 24.289 -20.472 -21.632 1.00 88.88 285 VAL A N 1
ATOM 2215 C CA . VAL A 1 285 ? 23.437 -19.275 -21.614 1.00 88.88 285 VAL A CA 1
ATOM 2216 C C . VAL A 1 285 ? 24.191 -18.087 -22.206 1.00 88.88 285 VAL A C 1
ATOM 2218 O O . VAL A 1 285 ? 25.383 -17.912 -21.969 1.00 88.88 285 VAL A O 1
ATOM 2221 N N . ARG A 1 286 ? 23.483 -17.212 -22.931 1.00 86.25 286 ARG A N 1
ATOM 2222 C CA . ARG A 1 286 ? 24.042 -15.914 -23.329 1.00 86.25 286 ARG A CA 1
ATOM 2223 C C . ARG A 1 286 ? 24.315 -15.066 -22.089 1.00 86.25 286 ARG A C 1
ATOM 2225 O O . ARG A 1 286 ? 23.383 -14.666 -21.394 1.00 86.25 286 ARG A O 1
ATOM 2232 N N . LEU A 1 287 ? 25.588 -14.770 -21.842 1.00 82.81 287 LEU A N 1
ATOM 2233 C CA . LEU A 1 287 ? 26.051 -13.850 -20.797 1.00 82.81 287 LEU A CA 1
ATOM 2234 C C . LEU A 1 287 ? 25.903 -12.389 -21.241 1.00 82.81 287 LEU A C 1
ATOM 2236 O O . LEU A 1 287 ? 26.812 -11.579 -21.104 1.00 82.81 287 LEU A O 1
ATOM 2240 N N . GLU A 1 288 ? 24.752 -12.053 -21.809 1.00 75.81 288 GLU A N 1
ATOM 2241 C CA . GLU A 1 288 ? 24.398 -10.673 -22.103 1.00 75.81 288 GLU A CA 1
ATOM 2242 C C . GLU A 1 288 ? 23.663 -10.112 -20.889 1.00 75.81 288 GLU A C 1
ATOM 2244 O O . GLU A 1 288 ? 22.832 -10.790 -20.273 1.00 75.81 288 GLU A O 1
ATOM 2249 N N . ARG A 1 289 ? 23.977 -8.866 -20.521 1.00 67.50 289 ARG A N 1
ATOM 2250 C CA . ARG A 1 289 ? 23.205 -8.146 -19.508 1.00 67.50 289 ARG A CA 1
ATOM 2251 C C . ARG A 1 289 ? 21.748 -8.184 -19.959 1.00 67.50 289 ARG A C 1
ATOM 2253 O O . ARG A 1 289 ? 21.445 -7.732 -21.061 1.00 67.50 289 ARG A O 1
ATOM 2260 N N . ALA A 1 290 ? 20.851 -8.708 -19.122 1.00 62.72 290 ALA A N 1
ATOM 2261 C CA . ALA A 1 290 ? 19.428 -8.495 -19.347 1.00 62.72 290 ALA A CA 1
ATOM 2262 C C . ALA A 1 290 ? 19.246 -6.978 -19.407 1.00 62.72 290 ALA A C 1
ATOM 2264 O O . ALA A 1 290 ? 19.552 -6.329 -18.402 1.00 62.72 290 ALA A O 1
ATOM 2265 N N . SER A 1 291 ? 18.892 -6.438 -20.588 1.00 53.38 291 SER A N 1
ATOM 2266 C CA . SER A 1 291 ? 18.881 -4.993 -20.850 1.00 53.38 291 SER A CA 1
ATOM 2267 C C . SER A 1 291 ? 18.345 -4.282 -19.620 1.00 53.38 291 SER A C 1
ATOM 2269 O O . SER A 1 291 ? 17.208 -4.568 -19.222 1.00 53.38 291 SER A O 1
ATOM 2271 N N . PRO A 1 292 ? 19.163 -3.455 -18.944 1.00 52.19 292 PRO A N 1
ATOM 2272 C CA . PRO A 1 292 ? 18.663 -2.751 -17.786 1.00 52.19 292 PRO A CA 1
ATOM 2273 C C . PRO A 1 292 ? 17.449 -1.953 -18.257 1.00 52.19 292 PRO A C 1
ATOM 2275 O O . PRO A 1 292 ? 17.481 -1.367 -19.342 1.00 52.19 292 PRO A O 1
ATOM 2278 N N . ALA A 1 293 ? 16.383 -1.931 -17.453 1.00 52.94 293 ALA A N 1
ATOM 2279 C CA . ALA A 1 293 ? 15.494 -0.781 -17.491 1.00 52.94 293 ALA A CA 1
ATOM 2280 C C . ALA A 1 293 ? 16.425 0.428 -17.392 1.00 52.94 293 ALA A C 1
ATOM 2282 O O . ALA A 1 293 ? 17.203 0.498 -16.442 1.00 52.94 293 ALA A O 1
ATOM 2283 N N . THR A 1 294 ? 16.475 1.226 -18.455 1.00 47.34 294 THR A N 1
ATOM 2284 C CA . THR A 1 294 ? 17.485 2.249 -18.707 1.00 47.34 294 THR A CA 1
ATOM 2285 C C . THR A 1 294 ? 17.647 3.078 -17.440 1.00 47.34 294 THR A C 1
ATOM 2287 O O . THR A 1 294 ? 16.752 3.838 -17.080 1.00 47.34 294 THR A O 1
ATOM 2290 N N . GLU A 1 295 ? 18.728 2.847 -16.693 1.00 50.41 295 GLU A N 1
ATOM 2291 C CA . GLU A 1 295 ? 18.969 3.577 -15.456 1.00 50.41 295 GLU A CA 1
ATOM 2292 C C . GLU A 1 295 ? 19.270 5.005 -15.890 1.00 50.41 295 GLU A C 1
ATOM 2294 O O . GLU A 1 295 ? 20.251 5.250 -16.594 1.00 50.41 295 GLU A O 1
ATOM 2299 N N . ALA A 1 296 ? 18.351 5.921 -15.584 1.00 53.47 296 ALA A N 1
ATOM 2300 C CA . ALA A 1 296 ? 18.499 7.318 -15.940 1.00 53.47 296 ALA A CA 1
ATOM 2301 C C . ALA A 1 296 ? 19.732 7.860 -15.209 1.00 53.47 296 ALA A C 1
ATOM 2303 O O . ALA A 1 296 ? 19.709 8.087 -14.000 1.00 53.47 296 ALA A O 1
ATOM 2304 N N . VAL A 1 297 ? 20.832 8.017 -15.941 1.00 65.00 297 VAL A N 1
ATOM 2305 C CA . VAL A 1 297 ? 22.036 8.657 -15.421 1.00 65.00 297 VAL A CA 1
ATOM 2306 C C . VAL A 1 297 ? 21.764 10.154 -15.390 1.00 65.00 297 VAL A C 1
ATOM 2308 O O . VAL A 1 297 ? 21.422 10.743 -16.415 1.00 65.00 297 VAL A O 1
ATOM 2311 N N . SER A 1 298 ? 21.892 10.766 -14.211 1.00 59.88 298 SER A N 1
ATOM 2312 C CA . SER A 1 298 ? 21.791 12.220 -14.094 1.00 59.88 298 SER A CA 1
ATOM 2313 C C . SER A 1 298 ? 22.864 12.879 -14.960 1.00 59.88 298 SER A C 1
ATOM 2315 O O . SER A 1 298 ? 24.045 12.544 -14.841 1.00 59.88 298 SER A O 1
ATOM 2317 N N . LEU A 1 299 ? 22.459 13.830 -15.804 1.00 68.62 299 LEU A N 1
ATOM 2318 C CA . LEU A 1 299 ? 23.381 14.613 -16.625 1.00 68.62 299 LEU A CA 1
ATOM 2319 C C . LEU A 1 299 ? 24.392 15.368 -15.751 1.00 68.62 299 LEU A C 1
ATOM 2321 O O . LEU A 1 299 ? 25.570 15.404 -16.089 1.00 68.62 299 LEU A O 1
ATOM 2325 N N . ASP A 1 300 ? 23.977 15.842 -14.573 1.00 68.19 300 ASP A N 1
ATOM 2326 C CA . ASP A 1 300 ? 24.852 16.539 -13.619 1.00 68.19 300 ASP A CA 1
ATOM 2327 C C . ASP A 1 300 ? 26.012 15.662 -13.129 1.00 68.19 300 ASP A C 1
ATOM 2329 O O . ASP A 1 300 ? 27.111 16.154 -12.882 1.00 68.19 300 ASP A O 1
ATOM 2333 N N . ALA A 1 301 ? 25.797 14.346 -13.024 1.00 69.06 301 ALA A N 1
ATOM 2334 C CA . ALA A 1 301 ? 26.841 13.411 -12.611 1.00 69.06 301 ALA A CA 1
ATOM 2335 C C . ALA A 1 301 ? 27.894 13.184 -13.708 1.00 69.06 301 ALA A C 1
ATOM 2337 O O . ALA A 1 301 ? 29.026 12.813 -13.401 1.00 69.06 301 ALA A O 1
ATOM 2338 N N . LEU A 1 302 ? 27.529 13.395 -14.976 1.00 64.75 302 LEU A N 1
ATOM 2339 C CA . LEU A 1 302 ? 28.430 13.240 -16.117 1.00 64.75 302 LEU A CA 1
ATOM 2340 C C . LEU A 1 302 ? 29.207 14.525 -16.435 1.00 64.75 302 LEU A C 1
ATOM 2342 O O . LEU A 1 302 ? 30.281 14.443 -17.025 1.00 64.75 302 LEU A O 1
ATOM 2346 N N . LEU A 1 303 ? 28.688 15.696 -16.053 1.00 63.47 303 LEU A N 1
ATOM 2347 C CA . LEU A 1 303 ? 29.276 16.989 -16.423 1.00 63.47 303 LEU A CA 1
ATOM 2348 C C . LEU A 1 303 ? 30.565 17.329 -15.654 1.00 63.47 303 LEU A C 1
ATOM 2350 O O . LEU A 1 303 ? 31.394 18.071 -16.179 1.00 63.47 303 LEU A O 1
ATOM 2354 N N . GLY A 1 304 ? 30.788 16.781 -14.451 1.00 60.03 304 GLY A N 1
ATOM 2355 C CA . GLY A 1 304 ? 31.931 17.168 -13.609 1.00 60.03 304 GLY A CA 1
ATOM 2356 C C . GLY A 1 304 ? 32.035 18.691 -13.394 1.00 60.03 304 GLY A C 1
ATOM 2357 O O . GLY A 1 304 ? 31.218 19.475 -13.874 1.00 60.03 304 GLY A O 1
ATOM 2358 N N . GLU A 1 305 ? 33.049 19.160 -12.669 1.00 56.84 305 GLU A N 1
ATOM 2359 C CA . GLU A 1 305 ? 33.333 20.601 -12.602 1.00 56.84 305 GLU A CA 1
ATOM 2360 C C . GLU A 1 305 ? 33.993 21.055 -13.919 1.00 56.84 305 GLU A C 1
ATOM 2362 O O . GLU A 1 305 ? 35.211 21.183 -14.011 1.00 56.84 305 GLU A O 1
ATOM 2367 N N . GLY A 1 306 ? 33.191 21.257 -14.971 1.00 62.28 306 GLY A N 1
ATOM 2368 C CA . GLY A 1 306 ? 33.598 22.029 -16.154 1.00 62.28 306 GLY A CA 1
ATOM 2369 C C . GLY A 1 306 ? 33.515 21.346 -17.522 1.00 62.28 306 GLY A C 1
ATOM 2370 O O . GLY A 1 306 ? 33.939 21.952 -18.505 1.00 62.28 306 GLY A O 1
ATOM 2371 N N . GLY A 1 307 ? 32.977 20.130 -17.642 1.00 60.84 307 GLY A N 1
ATOM 2372 C CA . GLY A 1 307 ? 32.776 19.492 -18.946 1.00 60.84 307 GLY A CA 1
ATOM 2373 C C . GLY A 1 307 ? 31.379 19.770 -19.497 1.00 60.84 307 GLY A C 1
ATOM 2374 O O . GLY A 1 307 ? 30.410 19.284 -18.933 1.00 60.84 307 GLY A O 1
ATOM 2375 N N . SER A 1 308 ? 31.235 20.503 -20.608 1.00 57.81 308 SER A N 1
ATOM 2376 C CA . SER A 1 308 ? 29.940 20.582 -21.303 1.00 57.81 308 SER A CA 1
ATOM 2377 C C . SER A 1 308 ? 29.740 19.337 -22.167 1.00 57.81 308 SER A C 1
ATOM 2379 O O . SER A 1 308 ? 30.481 19.125 -23.130 1.00 57.81 308 SER A O 1
ATOM 2381 N N . ILE A 1 309 ? 28.729 18.528 -21.870 1.00 65.19 309 ILE A N 1
ATOM 2382 C CA . ILE A 1 309 ? 28.298 17.457 -22.772 1.00 65.19 309 ILE A CA 1
ATOM 2383 C C . ILE A 1 309 ? 27.394 18.084 -23.829 1.00 65.19 309 ILE A C 1
ATOM 2385 O O . ILE A 1 309 ? 26.329 18.611 -23.515 1.00 65.19 309 ILE A O 1
ATOM 2389 N N . SER A 1 310 ? 27.826 18.034 -25.089 1.00 68.06 310 SER A N 1
ATOM 2390 C CA . SER A 1 310 ? 26.980 18.399 -26.222 1.00 68.06 310 SER A CA 1
ATOM 2391 C C . SER A 1 310 ? 26.011 17.247 -26.484 1.00 68.06 310 SER A C 1
ATOM 2393 O O . SER A 1 310 ? 26.362 16.245 -27.104 1.00 68.06 310 SER A O 1
ATOM 2395 N N . ILE A 1 311 ? 24.803 17.354 -25.934 1.00 74.81 311 ILE A N 1
ATOM 2396 C CA . ILE A 1 311 ? 23.687 16.492 -26.326 1.00 74.81 311 ILE A CA 1
ATOM 2397 C C . ILE A 1 311 ? 23.211 17.023 -27.672 1.00 74.81 311 ILE A C 1
ATOM 2399 O O . ILE A 1 311 ? 22.871 18.201 -27.773 1.00 74.81 311 ILE A O 1
ATOM 2403 N N . ALA A 1 312 ? 23.222 16.174 -28.699 1.00 75.50 312 ALA A N 1
ATOM 2404 C CA . ALA A 1 312 ? 22.671 16.540 -29.993 1.00 75.50 312 ALA A CA 1
ATOM 2405 C C . ALA A 1 312 ? 21.200 16.932 -29.799 1.00 75.50 312 ALA A C 1
ATOM 2407 O O . ALA A 1 312 ? 20.390 16.117 -29.347 1.00 75.50 312 ALA A O 1
ATOM 2408 N N . ASP A 1 313 ? 20.882 18.194 -30.080 1.00 74.19 313 ASP A N 1
ATOM 2409 C CA . ASP A 1 313 ? 19.507 18.660 -30.064 1.00 74.19 313 ASP A CA 1
ATOM 2410 C C . ASP A 1 313 ? 18.752 17.914 -31.167 1.00 74.19 313 ASP A C 1
ATOM 2412 O O . ASP A 1 313 ? 19.154 17.916 -32.328 1.00 74.19 313 ASP A O 1
ATOM 2416 N N . SER A 1 314 ? 17.693 17.213 -30.773 1.00 77.44 314 SER A N 1
ATOM 2417 C CA . SER A 1 314 ? 16.805 16.502 -31.697 1.00 77.44 314 SER A CA 1
ATOM 2418 C C . SER A 1 314 ? 15.694 17.413 -32.212 1.00 77.44 314 SER A C 1
ATOM 2420 O O . SER A 1 314 ? 14.774 16.945 -32.886 1.00 77.44 314 SER A O 1
ATOM 2422 N N . SER A 1 315 ? 15.757 18.711 -31.896 1.00 79.88 315 SER A N 1
ATOM 2423 C CA . SER A 1 315 ? 14.885 19.688 -32.516 1.00 79.88 315 SER A CA 1
ATOM 2424 C C . SER A 1 315 ? 15.088 19.674 -34.038 1.00 79.88 315 SER A C 1
ATOM 2426 O O . SER A 1 315 ? 16.219 19.570 -34.519 1.00 79.88 315 SER A O 1
ATOM 2428 N N . PRO A 1 316 ? 13.989 19.726 -34.813 1.00 81.00 316 PRO A N 1
ATOM 2429 C CA . PRO A 1 316 ? 14.070 19.733 -36.264 1.00 81.00 316 PRO A CA 1
ATOM 2430 C C . PRO A 1 316 ? 14.905 20.929 -36.705 1.00 81.00 316 PRO A C 1
ATOM 2432 O O . PRO A 1 316 ? 14.689 22.059 -36.232 1.00 81.00 316 PRO A O 1
ATOM 2435 N N . THR A 1 317 ? 15.843 20.661 -37.611 1.00 89.62 317 THR A N 1
ATOM 2436 C CA . THR A 1 317 ? 16.685 21.688 -38.217 1.00 89.62 317 THR A CA 1
ATOM 2437 C C . THR A 1 317 ? 15.815 22.728 -38.932 1.00 89.62 317 THR A C 1
ATOM 2439 O O . THR A 1 317 ? 14.648 22.466 -39.240 1.00 89.62 317 THR A O 1
ATOM 2442 N N . PRO A 1 318 ? 16.319 23.947 -39.178 1.00 88.50 318 PRO A N 1
ATOM 2443 C CA . PRO A 1 318 ? 15.595 24.937 -39.973 1.00 88.50 318 PRO A CA 1
ATOM 2444 C C . PRO A 1 318 ? 15.110 24.384 -41.324 1.00 88.50 318 PRO A C 1
ATOM 2446 O O . PRO A 1 318 ? 13.999 24.696 -41.749 1.00 88.50 318 PRO A O 1
ATOM 2449 N N . GLU A 1 319 ? 15.904 23.517 -41.950 1.00 90.50 319 GLU A N 1
ATOM 2450 C CA . GLU A 1 319 ? 15.573 22.792 -43.174 1.00 90.50 319 GLU A CA 1
ATOM 2451 C C . GLU A 1 319 ? 14.439 21.780 -42.945 1.00 90.50 319 GLU A C 1
ATOM 2453 O O . GLU A 1 319 ? 13.469 21.772 -43.704 1.00 90.50 319 GLU A O 1
ATOM 2458 N N . ASP A 1 320 ? 14.486 20.999 -41.859 1.00 86.94 320 ASP A N 1
ATOM 2459 C CA . ASP A 1 320 ? 13.396 20.082 -41.489 1.00 86.94 320 ASP A CA 1
ATOM 2460 C C . ASP A 1 320 ? 12.092 20.834 -41.205 1.00 86.94 320 ASP A C 1
ATOM 2462 O O . ASP A 1 320 ? 11.009 20.352 -41.525 1.00 86.94 320 ASP A O 1
ATOM 2466 N N . ARG A 1 321 ? 12.163 22.036 -40.621 1.00 86.69 321 ARG A N 1
ATOM 2467 C CA . ARG A 1 321 ? 10.976 22.872 -40.377 1.00 86.69 321 ARG A CA 1
ATOM 2468 C C . ARG A 1 321 ? 10.342 23.353 -41.674 1.00 86.69 321 ARG A C 1
ATOM 2470 O O . ARG A 1 321 ? 9.118 23.407 -41.752 1.00 86.69 321 ARG A O 1
ATOM 2477 N N . LEU A 1 322 ? 11.157 23.692 -42.669 1.00 91.31 322 LEU A N 1
ATOM 2478 C CA . LEU A 1 322 ? 10.669 24.070 -43.991 1.00 91.31 322 LEU A CA 1
ATOM 2479 C C . LEU A 1 322 ? 9.990 22.873 -44.669 1.00 91.31 322 LEU A C 1
ATOM 2481 O O . LEU A 1 322 ? 8.870 23.011 -45.153 1.00 91.31 322 LEU A O 1
ATOM 2485 N N . LEU A 1 323 ? 10.601 21.686 -44.603 1.00 88.44 323 LEU A N 1
ATOM 2486 C CA . LEU A 1 323 ? 9.992 20.451 -45.108 1.00 88.44 323 LEU A CA 1
ATOM 2487 C C . LEU A 1 323 ? 8.681 20.113 -44.389 1.00 88.44 323 LEU A C 1
ATOM 2489 O O . LEU A 1 323 ? 7.705 19.761 -45.042 1.00 88.44 323 LEU A O 1
ATOM 2493 N N . LEU A 1 324 ? 8.624 20.264 -43.063 1.00 83.94 324 LEU A N 1
ATOM 2494 C CA . LEU A 1 324 ? 7.398 20.055 -42.289 1.00 83.94 324 LEU A CA 1
ATOM 2495 C C . LEU A 1 324 ? 6.290 21.033 -42.693 1.00 83.94 324 LEU A C 1
ATOM 2497 O O . LEU A 1 324 ? 5.135 20.624 -42.774 1.00 83.94 324 LEU A O 1
ATOM 2501 N N . PHE A 1 325 ? 6.630 22.294 -42.971 1.00 88.44 325 PHE A N 1
ATOM 2502 C CA . PHE A 1 325 ? 5.667 23.293 -43.432 1.00 88.44 325 PHE A CA 1
ATOM 2503 C C . PHE A 1 325 ? 5.132 22.958 -44.830 1.00 88.44 325 PHE A C 1
ATOM 2505 O O . PHE A 1 325 ? 3.921 22.946 -45.033 1.00 88.44 325 PHE A O 1
ATOM 2512 N N . GLU A 1 326 ? 6.007 22.597 -45.774 1.00 90.06 326 GLU A N 1
ATOM 2513 C CA . GLU A 1 326 ? 5.588 22.141 -47.106 1.00 90.06 326 GLU A CA 1
ATOM 2514 C C . GLU A 1 326 ? 4.746 20.859 -47.036 1.00 90.06 326 GLU A C 1
ATOM 2516 O O . GLU A 1 326 ? 3.756 20.712 -47.756 1.00 90.06 326 GLU A O 1
ATOM 2521 N N . GLU A 1 327 ? 5.108 19.916 -46.162 1.00 89.62 327 GLU A N 1
ATOM 2522 C CA . GLU A 1 327 ? 4.305 18.723 -45.907 1.00 89.62 327 GLU A CA 1
ATOM 2523 C C . GLU A 1 327 ? 2.934 19.074 -45.331 1.00 89.62 327 GLU A C 1
ATOM 2525 O O . GLU A 1 327 ? 1.941 18.467 -45.729 1.00 89.62 327 GLU A O 1
ATOM 2530 N N . GLU A 1 328 ? 2.855 20.030 -44.407 1.00 90.31 328 GLU A N 1
ATOM 2531 C CA . GLU A 1 328 ? 1.598 20.475 -43.812 1.00 90.31 328 GLU A CA 1
ATOM 2532 C C . GLU A 1 328 ? 0.706 21.178 -44.840 1.00 90.31 328 GLU A C 1
ATOM 2534 O O . GLU A 1 328 ? -0.481 20.857 -44.921 1.00 90.31 328 GLU A O 1
ATOM 2539 N N . GLU A 1 329 ? 1.266 22.028 -45.703 1.00 91.00 329 GLU A N 1
ATOM 2540 C CA . GLU A 1 329 ? 0.538 22.631 -46.825 1.00 91.00 329 GLU A CA 1
ATOM 2541 C C . GLU A 1 329 ? 0.028 21.569 -47.808 1.00 91.00 329 GLU A C 1
ATOM 2543 O O . GLU A 1 329 ? -1.148 21.581 -48.185 1.00 91.00 329 GLU A O 1
ATOM 2548 N N . ARG A 1 330 ? 0.866 20.590 -48.177 1.00 86.69 330 ARG A N 1
ATOM 2549 C CA . ARG A 1 330 ? 0.457 19.469 -49.043 1.00 86.69 330 ARG A CA 1
ATOM 2550 C C . ARG A 1 330 ? -0.629 18.619 -48.391 1.00 86.69 330 ARG A C 1
ATOM 2552 O O . ARG A 1 330 ? -1.594 18.244 -49.057 1.00 86.69 330 ARG A O 1
ATOM 2559 N N . ARG A 1 331 ? -0.513 18.329 -47.091 1.00 86.25 331 ARG A N 1
ATOM 2560 C CA . ARG A 1 331 ? -1.536 17.602 -46.321 1.00 86.25 331 ARG A CA 1
ATOM 2561 C C . ARG A 1 331 ? -2.839 18.393 -46.270 1.00 86.25 331 ARG A C 1
ATOM 2563 O O . ARG A 1 331 ? -3.893 17.809 -46.506 1.00 86.25 331 ARG A O 1
ATOM 2570 N N . ALA A 1 332 ? -2.786 19.699 -46.020 1.00 88.25 332 ALA A N 1
ATOM 2571 C CA . ALA A 1 332 ? -3.960 20.564 -45.993 1.00 88.25 332 ALA A CA 1
ATOM 2572 C C . ALA A 1 332 ? -4.657 20.614 -47.362 1.00 88.25 332 ALA A C 1
ATOM 2574 O O . ALA A 1 332 ? -5.878 20.454 -47.436 1.00 88.25 332 ALA A O 1
ATOM 2575 N N . ALA A 1 333 ? -3.891 20.744 -48.448 1.00 89.62 333 ALA A N 1
ATOM 2576 C CA . ALA A 1 333 ? -4.412 20.705 -49.811 1.00 89.62 333 ALA A CA 1
ATOM 2577 C C . ALA A 1 333 ? -5.061 19.349 -50.143 1.00 89.62 333 ALA A C 1
ATOM 2579 O O . ALA A 1 333 ? -6.164 19.308 -50.691 1.00 89.62 333 ALA A O 1
ATOM 2580 N N . LEU A 1 334 ? -4.426 18.238 -49.752 1.00 88.50 334 LEU A N 1
ATOM 2581 C CA . LEU A 1 334 ? -4.969 16.890 -49.931 1.00 88.50 334 LEU A CA 1
ATOM 2582 C C . LEU A 1 334 ? -6.285 16.708 -49.162 1.00 88.50 334 LEU A C 1
ATOM 2584 O O . LEU A 1 334 ? -7.266 16.216 -49.716 1.00 88.50 334 LEU A O 1
ATOM 2588 N N . VAL A 1 335 ? -6.327 17.138 -47.898 1.00 88.50 335 VAL A N 1
ATOM 2589 C CA . VAL A 1 335 ? -7.532 17.079 -47.059 1.00 88.50 335 VAL A CA 1
ATOM 2590 C C . VAL A 1 335 ? -8.657 17.916 -47.669 1.00 88.50 335 VAL A C 1
ATOM 2592 O O . VAL A 1 335 ? -9.789 17.441 -47.753 1.00 88.50 335 VAL A O 1
ATOM 2595 N N . ALA A 1 336 ? -8.361 19.125 -48.150 1.00 90.31 336 ALA A N 1
ATOM 2596 C CA . ALA A 1 336 ? -9.342 19.974 -48.820 1.00 90.31 336 ALA A CA 1
ATOM 2597 C C . ALA A 1 336 ? -9.891 19.318 -50.099 1.00 90.31 336 ALA A C 1
ATOM 2599 O O . ALA A 1 336 ? -11.105 19.302 -50.308 1.00 90.31 336 ALA A O 1
ATOM 2600 N N . ALA A 1 337 ? -9.025 18.716 -50.920 1.00 90.69 337 ALA A N 1
ATOM 2601 C CA . ALA A 1 337 ? -9.429 18.012 -52.135 1.00 90.69 337 ALA A CA 1
ATOM 2602 C C . ALA A 1 337 ? -10.300 16.779 -51.834 1.00 90.69 337 ALA A C 1
ATOM 2604 O O . ALA A 1 337 ? -11.327 16.574 -52.486 1.00 90.69 337 ALA A O 1
ATOM 2605 N N . ILE A 1 338 ? -9.936 15.988 -50.818 1.00 90.06 338 ILE A N 1
ATOM 2606 C CA . ILE A 1 338 ? -10.726 14.834 -50.367 1.00 90.06 338 ILE A CA 1
ATOM 2607 C C . ILE A 1 338 ? -12.090 15.290 -49.842 1.00 90.06 338 ILE A C 1
ATOM 2609 O O . ILE A 1 338 ? -13.101 14.695 -50.209 1.00 90.06 338 ILE A O 1
ATOM 2613 N N . ASN A 1 339 ? -12.146 16.356 -49.039 1.00 90.06 339 ASN A N 1
ATOM 2614 C CA . ASN A 1 339 ? -13.405 16.897 -48.522 1.00 90.06 339 ASN A CA 1
ATOM 2615 C C . ASN A 1 339 ? -14.318 17.392 -49.653 1.00 90.06 339 ASN A C 1
ATOM 2617 O O . ASN A 1 339 ? -15.487 17.012 -49.700 1.00 90.06 339 ASN A O 1
ATOM 2621 N N . ALA A 1 340 ? -13.781 18.150 -50.613 1.00 91.88 340 ALA A N 1
ATOM 2622 C CA . ALA A 1 340 ? -14.535 18.625 -51.776 1.00 91.88 340 ALA A CA 1
ATOM 2623 C C . ALA A 1 340 ? -15.052 17.470 -52.656 1.00 91.88 340 ALA A C 1
ATOM 2625 O O . ALA A 1 340 ? -16.148 17.531 -53.216 1.00 91.88 340 ALA A O 1
ATOM 2626 N N . ALA A 1 341 ? -14.281 16.388 -52.782 1.00 92.69 341 ALA A N 1
ATOM 2627 C CA . ALA A 1 341 ? -14.730 15.194 -53.484 1.00 92.69 341 ALA A CA 1
ATOM 2628 C C . ALA A 1 341 ? -15.786 14.417 -52.678 1.00 92.69 341 ALA A C 1
ATOM 2630 O O . ALA A 1 341 ? -16.742 13.896 -53.259 1.00 92.69 341 ALA A O 1
ATOM 2631 N N . ALA A 1 342 ? -15.648 14.369 -51.350 1.00 91.44 342 ALA A N 1
ATOM 2632 C CA . ALA A 1 342 ? -16.590 13.716 -50.449 1.00 91.44 342 ALA A CA 1
ATOM 2633 C C . ALA A 1 342 ? -17.953 14.415 -50.434 1.00 91.44 342 ALA A C 1
ATOM 2635 O O . ALA A 1 342 ? -18.961 13.734 -50.294 1.00 91.44 342 ALA A O 1
ATOM 2636 N N . GLU A 1 343 ? -18.030 15.731 -50.647 1.00 93.12 343 GLU A N 1
ATOM 2637 C CA . GLU A 1 343 ? -19.306 16.461 -50.757 1.00 93.12 343 GLU A CA 1
ATOM 2638 C C . GLU A 1 343 ? -20.223 15.937 -51.870 1.00 93.12 343 GLU A C 1
ATOM 2640 O O . GLU A 1 343 ? -21.444 16.042 -51.760 1.00 93.12 343 GLU A O 1
ATOM 2645 N N . LYS A 1 344 ? -19.655 15.322 -52.914 1.00 93.31 344 LYS A N 1
ATOM 2646 C CA . LYS A 1 344 ? -20.411 14.732 -54.030 1.00 93.31 344 LYS A CA 1
ATOM 2647 C C . LYS A 1 344 ? -20.969 13.341 -53.714 1.00 93.31 344 LYS A C 1
ATOM 2649 O O . LYS A 1 344 ? -21.746 12.811 -54.507 1.00 93.31 344 LYS A O 1
ATOM 2654 N N . LEU A 1 345 ? -20.573 12.732 -52.593 1.00 94.50 345 LEU A N 1
ATOM 2655 C CA . LEU A 1 345 ? -21.061 11.418 -52.185 1.00 94.50 345 LEU A CA 1
ATOM 2656 C C . LEU A 1 345 ? -22.488 11.484 -51.614 1.00 94.50 345 LEU A C 1
ATOM 2658 O O . LEU A 1 345 ? -22.855 12.458 -50.944 1.00 94.50 345 LEU A O 1
ATOM 2662 N N . PRO A 1 346 ? -23.274 10.403 -51.769 1.00 96.38 346 PRO A N 1
ATOM 2663 C CA . PRO A 1 346 ? -24.532 10.234 -51.048 1.00 96.38 346 PRO A CA 1
ATOM 2664 C C . PRO A 1 346 ? -24.356 10.404 -49.530 1.00 96.38 346 PRO A C 1
ATOM 2666 O O . PRO A 1 346 ? -23.320 10.038 -48.969 1.00 96.38 346 PRO A O 1
ATOM 2669 N N . SER A 1 347 ? -25.383 10.925 -48.847 1.00 94.69 347 SER A N 1
ATOM 2670 C CA . SER A 1 347 ? -25.382 11.165 -47.389 1.00 94.69 347 SER A CA 1
ATOM 2671 C C . SER A 1 347 ? -24.919 9.956 -46.580 1.00 94.69 347 SER A C 1
ATOM 2673 O O . SER A 1 347 ? -24.141 10.099 -45.640 1.00 94.69 347 SER A O 1
ATOM 2675 N N . ASP A 1 348 ? -25.352 8.769 -46.987 1.00 95.12 348 ASP A N 1
ATOM 2676 C CA . ASP A 1 348 ? -25.138 7.533 -46.240 1.00 95.12 348 ASP A CA 1
ATOM 2677 C C . ASP A 1 348 ? -23.684 7.055 -46.360 1.00 95.12 348 ASP A C 1
ATOM 2679 O O . ASP A 1 348 ? -23.113 6.521 -45.412 1.00 95.12 348 ASP A O 1
ATOM 2683 N N . GLU A 1 349 ? -23.046 7.300 -47.508 1.00 95.69 349 GLU A N 1
AT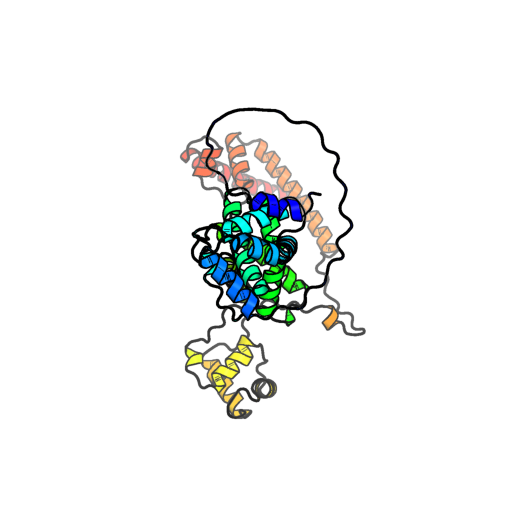OM 2684 C CA . GLU A 1 349 ? -21.635 6.979 -47.738 1.00 95.69 349 GLU A CA 1
ATOM 2685 C C . GLU A 1 349 ? -20.716 7.965 -47.003 1.00 95.69 349 GLU A C 1
ATOM 2687 O O . GLU A 1 349 ? -19.717 7.547 -46.413 1.00 95.69 349 GLU A O 1
ATOM 2692 N N . ARG A 1 350 ? -21.089 9.254 -46.949 1.00 95.88 350 ARG A N 1
ATOM 2693 C CA . ARG A 1 350 ? -20.381 10.263 -46.140 1.00 95.88 350 ARG A CA 1
ATOM 2694 C C . ARG A 1 350 ? -20.428 9.926 -44.653 1.00 95.88 350 ARG A C 1
ATOM 2696 O O . ARG A 1 350 ? -19.392 9.938 -43.993 1.00 95.88 350 ARG A O 1
ATOM 2703 N N . LEU A 1 351 ? -21.610 9.575 -44.143 1.00 94.56 351 LEU A N 1
ATOM 2704 C CA . LEU A 1 351 ? -21.795 9.188 -42.745 1.00 94.56 351 LEU A CA 1
ATOM 2705 C C . LEU A 1 351 ? -20.982 7.933 -42.395 1.00 94.56 351 LEU A C 1
ATOM 2707 O O . LEU A 1 351 ? -20.329 7.893 -41.354 1.00 94.56 351 LEU A O 1
ATOM 2711 N N . TYR A 1 352 ? -20.967 6.931 -43.281 1.00 95.88 352 TYR A N 1
ATOM 2712 C CA . TYR A 1 352 ? -20.147 5.731 -43.106 1.00 95.88 352 TYR A CA 1
ATOM 2713 C C . TYR A 1 352 ? -18.650 6.069 -42.993 1.00 95.88 352 TYR A C 1
ATOM 2715 O O . TYR A 1 352 ? -17.992 5.635 -42.046 1.00 95.88 352 TYR A O 1
ATOM 2723 N N . LEU A 1 353 ? -18.113 6.873 -43.919 1.00 94.50 353 LEU A N 1
ATOM 2724 C CA . LEU A 1 353 ? -16.705 7.283 -43.898 1.00 94.50 353 LEU A CA 1
ATOM 2725 C C . LEU A 1 353 ? -16.363 8.098 -42.645 1.00 94.50 353 LEU A C 1
ATOM 2727 O O . LEU A 1 353 ? -15.328 7.854 -42.025 1.00 94.50 353 LEU A O 1
ATOM 2731 N N . GLN A 1 354 ? -17.249 9.005 -42.228 1.00 94.06 354 GLN A N 1
ATOM 2732 C CA . GLN A 1 354 ? -17.067 9.795 -41.013 1.00 94.06 354 GLN A CA 1
ATOM 2733 C C . GLN A 1 354 ? -16.957 8.901 -39.772 1.00 94.06 354 GLN A C 1
ATOM 2735 O O . GLN A 1 354 ? -16.046 9.089 -38.970 1.00 94.06 354 GLN A O 1
ATOM 2740 N N . ILE A 1 355 ? -17.834 7.903 -39.624 1.00 93.50 355 ILE A N 1
ATOM 2741 C CA . ILE A 1 355 ? -17.801 6.961 -38.493 1.00 93.50 355 ILE A CA 1
ATOM 2742 C C . ILE A 1 355 ? -16.507 6.137 -38.494 1.00 93.50 355 ILE A C 1
ATOM 2744 O O . ILE A 1 355 ? -15.917 5.927 -37.436 1.00 93.50 355 ILE A O 1
ATOM 2748 N N . VAL A 1 356 ? -16.054 5.679 -39.665 1.00 94.00 356 VAL A N 1
ATOM 2749 C CA . VAL A 1 356 ? -14.842 4.854 -39.787 1.00 94.00 356 VAL A CA 1
ATOM 2750 C C . VAL A 1 356 ? -13.576 5.644 -39.456 1.00 94.00 356 VAL A C 1
ATOM 2752 O O . VAL A 1 356 ? -12.721 5.123 -38.748 1.00 94.00 356 VAL A O 1
ATOM 2755 N N . PHE A 1 357 ? -13.453 6.884 -39.937 1.00 90.56 357 PHE A N 1
ATOM 2756 C CA . PHE A 1 357 ? -12.245 7.694 -39.735 1.00 90.56 357 PHE A CA 1
ATOM 2757 C C . PHE A 1 357 ? -12.220 8.473 -38.415 1.00 90.56 357 PHE A C 1
ATOM 2759 O O . PHE A 1 357 ? -11.148 8.873 -37.976 1.00 90.56 357 PHE A O 1
ATOM 2766 N N . SER A 1 358 ? -13.369 8.667 -37.761 1.00 88.44 358 SER A N 1
ATOM 2767 C CA . SER A 1 358 ? -13.438 9.350 -36.457 1.00 88.44 358 SER A CA 1
ATOM 2768 C C . SER A 1 358 ? -13.160 8.419 -35.270 1.00 88.44 358 SER A C 1
ATOM 2770 O O . SER A 1 358 ? -13.047 8.883 -34.137 1.00 88.44 358 SER A O 1
ATOM 2772 N N . ALA A 1 359 ? -13.094 7.103 -35.490 1.00 85.56 359 ALA A N 1
ATOM 2773 C CA . ALA A 1 359 ? -12.845 6.135 -34.432 1.00 85.56 359 ALA A CA 1
ATOM 2774 C C . ALA A 1 359 ? -11.336 5.942 -34.205 1.00 85.56 359 ALA A C 1
ATOM 2776 O O . ALA A 1 359 ? -10.601 5.610 -35.131 1.00 85.56 359 ALA A O 1
ATOM 2777 N N . ASN A 1 360 ? -10.887 6.073 -32.951 1.00 79.12 360 ASN A N 1
ATOM 2778 C CA . ASN A 1 360 ? -9.497 5.787 -32.560 1.00 79.12 360 ASN A CA 1
ATOM 2779 C C . ASN A 1 360 ? -9.112 4.308 -32.772 1.00 79.12 360 ASN A C 1
ATOM 2781 O O . ASN A 1 360 ? -7.934 3.985 -32.889 1.00 79.12 360 ASN A O 1
ATOM 2785 N N . GLU A 1 361 ? -10.104 3.414 -32.826 1.00 85.38 361 GLU A N 1
ATOM 2786 C CA . GLU A 1 361 ? -9.946 1.986 -33.100 1.00 85.38 361 GLU A CA 1
ATOM 2787 C C . GLU A 1 361 ? -10.946 1.532 -34.177 1.00 85.38 361 GLU A C 1
ATOM 2789 O O . GLU A 1 361 ? -12.072 2.038 -34.226 1.00 85.38 361 GLU A O 1
ATOM 2794 N N . PRO A 1 362 ? -10.590 0.556 -35.034 1.00 87.38 362 PRO A N 1
ATOM 2795 C CA . PRO A 1 362 ? -11.471 0.086 -36.098 1.00 87.38 362 PRO A CA 1
ATOM 2796 C C . PRO A 1 362 ? -12.733 -0.580 -35.528 1.00 87.38 362 PRO A C 1
ATOM 2798 O O . PRO A 1 362 ? -12.686 -1.665 -34.946 1.00 87.38 362 PRO A O 1
ATOM 2801 N N . LEU A 1 363 ? -13.889 0.055 -35.738 1.00 90.88 363 LEU A N 1
ATOM 2802 C CA . LEU A 1 363 ? -15.178 -0.461 -35.280 1.00 90.88 363 LEU A CA 1
ATOM 2803 C C . LEU A 1 363 ? -15.615 -1.703 -36.083 1.00 90.88 363 LEU A C 1
ATOM 2805 O O . LEU A 1 363 ? -15.523 -1.719 -37.315 1.00 90.88 363 LEU A O 1
ATOM 2809 N N . PRO A 1 364 ? -16.172 -2.740 -35.428 1.00 94.38 364 PRO A N 1
ATOM 2810 C CA . PRO A 1 364 ? -16.743 -3.882 -36.133 1.00 94.38 364 PRO A CA 1
ATOM 2811 C C . PRO A 1 364 ? -18.018 -3.479 -36.891 1.00 94.38 364 PRO A C 1
ATOM 2813 O O . PRO A 1 364 ? -18.774 -2.616 -36.442 1.00 94.38 364 PRO A O 1
ATOM 2816 N N . ALA A 1 365 ? -18.329 -4.170 -37.995 1.00 93.81 365 ALA A N 1
ATOM 2817 C CA . ALA A 1 365 ? -19.474 -3.854 -38.866 1.00 93.81 365 ALA A CA 1
ATOM 2818 C C . ALA A 1 365 ? -20.821 -3.768 -38.120 1.00 93.81 365 ALA A C 1
ATOM 2820 O O . ALA A 1 365 ? -21.655 -2.928 -38.438 1.00 93.81 365 ALA A O 1
ATOM 2821 N N . ARG A 1 366 ? -21.016 -4.585 -37.073 1.00 93.31 366 ARG A N 1
ATOM 2822 C CA . ARG A 1 366 ? -22.205 -4.527 -36.202 1.00 93.31 366 ARG A CA 1
ATOM 2823 C C . ARG A 1 366 ? -22.293 -3.235 -35.382 1.00 93.31 366 ARG A C 1
ATOM 2825 O O . ARG A 1 366 ? -23.393 -2.758 -35.124 1.00 93.31 366 ARG A O 1
ATOM 2832 N N . GLY A 1 367 ? -21.152 -2.690 -34.958 1.00 94.00 367 GLY A N 1
ATOM 2833 C CA . GLY A 1 367 ? -21.082 -1.409 -34.254 1.00 94.00 367 GLY A CA 1
ATOM 2834 C C . GLY A 1 367 ? -21.454 -0.253 -35.177 1.00 94.00 367 GLY A C 1
ATOM 2835 O O . GLY A 1 367 ? -22.277 0.579 -34.811 1.00 94.00 367 GLY A O 1
ATOM 2836 N N . ILE A 1 368 ? -20.934 -0.274 -36.407 1.00 95.31 368 ILE A N 1
ATOM 2837 C CA . ILE A 1 368 ? -21.259 0.714 -37.445 1.00 95.31 368 ILE A CA 1
ATOM 2838 C C . ILE A 1 368 ? -22.749 0.642 -37.816 1.00 95.31 368 ILE A C 1
ATOM 2840 O O . ILE A 1 368 ? -23.421 1.667 -37.821 1.00 95.31 368 ILE A O 1
ATOM 2844 N N . ALA A 1 369 ? -23.293 -0.563 -38.020 1.00 96.19 369 ALA A N 1
ATOM 2845 C CA . ALA A 1 369 ? -24.713 -0.783 -38.321 1.00 96.19 369 ALA A CA 1
ATOM 2846 C C . ALA A 1 369 ? -25.637 -0.187 -37.246 1.00 96.19 369 ALA A C 1
ATOM 2848 O O . ALA A 1 369 ? -26.613 0.493 -37.555 1.00 96.19 369 ALA A O 1
ATOM 2849 N N . ARG A 1 370 ? -25.287 -0.380 -35.965 1.00 96.56 370 ARG A N 1
ATOM 2850 C CA . ARG A 1 370 ? -26.030 0.190 -34.833 1.00 96.56 370 ARG A CA 1
ATOM 2851 C C . ARG A 1 370 ? -25.994 1.719 -34.827 1.00 96.56 370 ARG A C 1
ATOM 2853 O O . ARG A 1 370 ? -27.018 2.328 -34.545 1.00 96.56 370 ARG A O 1
ATOM 2860 N N . LEU A 1 371 ? -24.841 2.323 -35.119 1.00 95.25 371 LEU A N 1
ATOM 2861 C CA . LEU A 1 371 ? -24.687 3.783 -35.166 1.00 95.25 371 LEU A CA 1
ATOM 2862 C C . LEU A 1 371 ? -25.433 4.408 -36.351 1.00 95.25 371 LEU A C 1
ATOM 2864 O O . LEU A 1 371 ? -25.987 5.492 -36.216 1.00 95.25 371 LEU A O 1
ATOM 2868 N N . MET A 1 372 ? -25.467 3.716 -37.489 1.00 95.44 372 MET A N 1
ATOM 2869 C CA . MET A 1 372 ? -26.151 4.174 -38.701 1.00 95.44 372 MET A CA 1
ATOM 2870 C C . MET A 1 372 ? -27.650 3.840 -38.727 1.00 95.44 372 MET A C 1
ATOM 2872 O O . MET A 1 372 ? -28.363 4.331 -39.596 1.00 95.44 372 MET A O 1
ATOM 2876 N N . GLY A 1 373 ? -28.137 3.001 -37.806 1.00 95.56 373 GLY A N 1
ATOM 2877 C CA . GLY A 1 373 ? -29.536 2.568 -37.774 1.00 95.56 373 GLY A CA 1
ATOM 2878 C C . GLY A 1 373 ? -29.937 1.679 -38.958 1.00 95.56 373 GLY A C 1
ATOM 2879 O O . GLY A 1 373 ? -31.107 1.668 -39.334 1.00 95.56 373 GLY A O 1
ATOM 2880 N N . CYS A 1 374 ? -28.990 0.947 -39.554 1.00 95.69 374 CYS A N 1
ATOM 2881 C CA . CYS A 1 374 ? -29.218 0.116 -40.739 1.00 95.69 374 CYS A CA 1
ATOM 2882 C C . CYS A 1 374 ? -28.839 -1.364 -40.513 1.00 95.69 374 CYS A C 1
ATOM 2884 O O . CYS A 1 374 ? -28.141 -1.691 -39.547 1.00 95.69 374 CYS A O 1
ATOM 2886 N N . PRO A 1 375 ? -29.299 -2.290 -41.378 1.00 96.88 375 PRO A N 1
ATOM 2887 C CA . PRO A 1 375 ? -28.873 -3.688 -41.360 1.00 96.88 375 PRO A CA 1
ATOM 2888 C C . PRO A 1 375 ? -27.368 -3.857 -41.609 1.00 96.88 375 PRO A C 1
ATOM 2890 O O . PRO A 1 375 ? -26.724 -3.061 -42.294 1.00 96.88 375 PRO A O 1
ATOM 2893 N N . VAL A 1 376 ? -26.789 -4.941 -41.088 1.00 95.38 376 VAL A N 1
ATOM 2894 C CA . VAL A 1 376 ? -25.341 -5.204 -41.191 1.00 95.38 376 VAL A CA 1
ATOM 2895 C C . VAL A 1 376 ? -24.920 -5.458 -42.644 1.00 95.38 376 VAL A C 1
ATOM 2897 O O . VAL A 1 376 ? -23.812 -5.108 -43.046 1.00 95.38 376 VAL A O 1
ATOM 2900 N N . GLU A 1 377 ? -25.806 -6.035 -43.449 1.00 95.94 377 GLU A N 1
ATOM 2901 C CA . GLU A 1 377 ? -25.602 -6.307 -44.871 1.00 95.94 377 GLU A CA 1
ATOM 2902 C C . GLU A 1 377 ? -25.383 -5.012 -45.668 1.00 95.94 377 GLU A C 1
ATOM 2904 O O . GLU A 1 377 ? -24.515 -4.954 -46.545 1.00 95.94 377 GLU A O 1
ATOM 2909 N N . ASP A 1 378 ? -26.110 -3.949 -45.322 1.00 94.62 378 ASP A N 1
ATOM 2910 C CA . ASP A 1 378 ? -25.996 -2.654 -45.991 1.00 94.62 378 ASP A CA 1
ATOM 2911 C C . ASP A 1 378 ? -24.683 -1.948 -45.643 1.00 94.62 378 ASP A C 1
ATOM 2913 O O . ASP A 1 378 ? -24.086 -1.305 -46.510 1.00 94.62 378 ASP A O 1
ATOM 2917 N N . VAL A 1 379 ? -24.145 -2.165 -44.438 1.00 95.38 379 VAL A N 1
ATOM 2918 C CA . VAL A 1 379 ? -22.797 -1.702 -44.063 1.00 95.38 379 VAL A CA 1
ATOM 2919 C C . VAL A 1 379 ? -21.723 -2.331 -44.952 1.00 95.38 379 VAL A C 1
ATOM 2921 O O . VAL A 1 379 ? -20.793 -1.644 -45.372 1.00 95.38 379 VAL A O 1
ATOM 2924 N N . TYR A 1 380 ? -21.845 -3.614 -45.306 1.00 94.88 380 TYR A N 1
ATOM 2925 C CA . TYR A 1 380 ? -20.896 -4.249 -46.229 1.00 94.88 380 TYR A CA 1
ATOM 2926 C C . TYR A 1 380 ? -20.989 -3.681 -47.650 1.00 94.88 380 TYR A C 1
ATOM 2928 O O . TYR A 1 380 ? -19.959 -3.487 -48.301 1.00 94.88 380 TYR A O 1
ATOM 2936 N N . ARG A 1 381 ? -22.198 -3.360 -48.121 1.00 95.44 381 ARG A N 1
ATOM 2937 C CA . ARG A 1 381 ? -22.402 -2.704 -49.423 1.00 95.44 381 ARG A CA 1
ATOM 2938 C C . ARG A 1 381 ? -21.860 -1.276 -49.435 1.00 95.44 381 ARG A C 1
ATOM 2940 O O . ARG A 1 381 ? -21.250 -0.871 -50.423 1.00 95.44 381 ARG A O 1
ATOM 2947 N N . LEU A 1 382 ? -22.056 -0.520 -48.354 1.00 95.31 382 LEU A N 1
ATOM 2948 C CA . LEU A 1 382 ? -21.466 0.810 -48.170 1.00 95.31 382 LEU A CA 1
ATOM 2949 C C . LEU A 1 382 ? -19.941 0.724 -48.169 1.00 95.31 382 LEU A C 1
ATOM 2951 O O . LEU A 1 382 ? -19.298 1.411 -48.953 1.00 95.31 382 LEU A O 1
ATOM 2955 N N . LYS A 1 383 ? -19.362 -0.214 -47.411 1.00 95.38 383 LYS A N 1
ATOM 2956 C CA . LYS A 1 383 ? -17.917 -0.463 -47.399 1.00 95.38 383 LYS A CA 1
ATOM 2957 C C . LYS A 1 383 ? -17.354 -0.702 -48.800 1.00 95.38 383 LYS A C 1
ATOM 2959 O O . LYS A 1 383 ? -16.347 -0.096 -49.152 1.00 95.38 383 LYS A O 1
ATOM 2964 N N . GLN A 1 384 ? -17.983 -1.567 -49.598 1.00 95.31 384 GLN A N 1
ATOM 2965 C CA . GLN A 1 384 ? -17.525 -1.857 -50.962 1.00 95.31 384 GLN A CA 1
ATOM 2966 C C . GLN A 1 384 ? -17.611 -0.632 -51.883 1.00 95.31 384 GLN A C 1
ATOM 2968 O O . GLN A 1 384 ? -16.664 -0.364 -52.624 1.00 95.31 384 GLN A O 1
ATOM 2973 N N . ARG A 1 385 ? -18.711 0.131 -51.818 1.00 95.56 385 ARG A N 1
ATOM 2974 C CA . ARG A 1 385 ? -18.885 1.363 -52.604 1.00 95.56 385 ARG A CA 1
ATOM 2975 C C . ARG A 1 385 ? -17.868 2.433 -52.217 1.00 95.56 385 ARG A C 1
ATOM 2977 O O . ARG A 1 385 ? -17.157 2.928 -53.087 1.00 95.56 385 ARG A O 1
ATOM 2984 N N . SER A 1 386 ? -17.703 2.696 -50.922 1.00 93.44 386 SER A N 1
ATOM 2985 C CA . SER A 1 386 ? -16.723 3.658 -50.416 1.00 93.44 386 SER A CA 1
ATOM 2986 C C . SER A 1 386 ? -15.282 3.247 -50.737 1.00 93.44 386 SER A C 1
ATOM 2988 O O . SER A 1 386 ? -14.469 4.099 -51.073 1.00 93.44 386 SER A O 1
ATOM 2990 N N . GLN A 1 387 ? -14.950 1.950 -50.707 1.00 93.50 387 GLN A N 1
ATOM 2991 C CA . GLN A 1 387 ? -13.632 1.462 -51.138 1.00 93.50 387 GLN A CA 1
ATOM 2992 C C . GLN A 1 387 ? -13.382 1.674 -52.632 1.00 93.50 387 GLN A C 1
ATOM 2994 O O . GLN A 1 387 ? -12.262 2.003 -53.020 1.00 93.50 387 GLN A O 1
ATOM 2999 N N . LYS A 1 388 ? -14.400 1.474 -53.475 1.00 95.38 388 LYS A N 1
ATOM 3000 C CA . LYS A 1 388 ? -14.296 1.742 -54.912 1.00 95.38 388 LYS A CA 1
ATOM 3001 C C . LYS A 1 388 ? -14.071 3.234 -55.168 1.00 95.38 388 LYS A C 1
ATOM 3003 O O . LYS A 1 388 ? -13.148 3.585 -55.893 1.00 95.38 388 LYS A O 1
ATOM 3008 N N . TRP A 1 389 ? -14.847 4.086 -54.504 1.00 94.69 389 TRP A N 1
ATOM 3009 C CA . TRP A 1 389 ? -14.707 5.537 -54.590 1.00 94.69 389 TRP A CA 1
ATOM 3010 C C . TRP A 1 389 ? -13.334 6.032 -54.110 1.00 94.69 389 TRP A C 1
ATOM 3012 O O . TRP A 1 389 ? -12.700 6.823 -54.802 1.00 94.69 389 TRP A O 1
ATOM 3022 N N . LEU A 1 390 ? -12.820 5.513 -52.985 1.00 92.06 390 LEU A N 1
ATOM 3023 C CA . LEU A 1 390 ? -11.479 5.857 -52.495 1.00 92.06 390 LEU A CA 1
ATOM 3024 C C . LEU A 1 390 ? -10.400 5.534 -53.536 1.00 92.06 390 LEU A C 1
ATOM 3026 O O . LEU A 1 390 ? -9.535 6.366 -53.781 1.00 92.06 390 LEU A O 1
ATOM 3030 N N . LYS A 1 391 ? -10.481 4.369 -54.194 1.00 93.50 391 LYS A N 1
ATOM 3031 C CA . LYS A 1 391 ? -9.545 4.001 -55.271 1.00 93.50 391 LYS A CA 1
ATOM 3032 C C . LYS A 1 391 ? -9.627 4.956 -56.462 1.00 93.50 391 LYS A C 1
ATOM 3034 O O . LYS A 1 391 ? -8.595 5.327 -57.008 1.00 93.50 391 LYS A O 1
ATOM 3039 N N . GLU A 1 392 ? -10.835 5.343 -56.865 1.00 93.31 392 GLU A N 1
ATOM 3040 C CA . GLU A 1 392 ? -11.038 6.288 -57.970 1.00 93.31 392 GLU A CA 1
ATOM 3041 C C . GLU A 1 392 ? -10.452 7.670 -57.646 1.00 93.31 392 GLU A C 1
ATOM 3043 O O . GLU A 1 392 ? -9.803 8.273 -58.501 1.00 93.31 392 GLU A O 1
ATOM 3048 N N . ILE A 1 393 ? -10.602 8.143 -56.406 1.00 92.62 393 ILE A N 1
ATOM 3049 C CA . ILE A 1 393 ? -10.010 9.408 -55.956 1.00 92.62 393 ILE A CA 1
ATOM 3050 C C . ILE A 1 393 ? -8.494 9.343 -55.872 1.00 92.62 393 ILE A C 1
ATOM 3052 O O . ILE A 1 393 ? -7.847 10.300 -56.286 1.00 92.62 393 ILE A O 1
ATOM 3056 N N . THR A 1 394 ? -7.915 8.247 -55.376 1.00 91.50 394 THR A N 1
ATOM 3057 C CA . THR A 1 394 ? -6.453 8.100 -55.332 1.00 91.50 394 THR A CA 1
ATOM 3058 C C . THR A 1 394 ? -5.855 8.266 -56.728 1.00 91.50 394 THR A C 1
ATOM 3060 O O . THR A 1 394 ? -4.956 9.080 -56.904 1.00 91.50 394 THR A O 1
ATOM 3063 N N . VAL A 1 395 ? -6.440 7.615 -57.739 1.00 92.88 395 VAL A N 1
ATOM 3064 C CA . VAL A 1 395 ? -6.000 7.745 -59.139 1.00 92.88 395 VAL A CA 1
ATOM 3065 C C . VAL A 1 395 ? -6.170 9.177 -59.669 1.00 92.88 395 VAL A C 1
ATOM 3067 O O . VAL A 1 395 ? -5.327 9.667 -60.418 1.00 92.88 395 VAL A O 1
ATOM 3070 N N . GLN A 1 396 ? -7.249 9.876 -59.297 1.00 89.00 396 GLN A N 1
ATOM 3071 C CA . GLN A 1 396 ? -7.454 11.276 -59.696 1.00 89.00 396 GLN A CA 1
ATOM 3072 C C . GLN A 1 396 ? -6.447 12.227 -59.039 1.00 89.00 396 GLN A C 1
ATOM 3074 O O . GLN A 1 396 ? -5.969 13.149 -59.696 1.00 89.00 396 GLN A O 1
ATOM 3079 N N . LEU A 1 397 ? -6.120 12.012 -57.763 1.00 87.56 397 LEU A N 1
ATOM 3080 C CA . LEU A 1 397 ? -5.158 12.831 -57.028 1.00 87.56 397 LEU A CA 1
ATOM 3081 C C . LEU A 1 397 ? -3.725 12.595 -57.515 1.00 87.56 397 LEU A C 1
ATOM 3083 O O . LEU A 1 397 ? -3.002 13.568 -57.696 1.00 87.56 397 LEU A O 1
ATOM 3087 N N . GLU A 1 398 ? -3.344 11.349 -57.810 1.00 87.88 398 GLU A N 1
ATOM 3088 C CA . GLU A 1 398 ? -2.051 11.019 -58.433 1.00 87.88 398 GLU A CA 1
ATOM 3089 C C . GLU A 1 398 ? -1.902 11.728 -59.786 1.00 87.88 398 GLU A C 1
ATOM 3091 O O . GLU A 1 398 ? -0.932 12.449 -60.014 1.00 87.88 398 GLU A O 1
ATOM 3096 N N . LYS A 1 399 ? -2.928 11.644 -60.644 1.00 87.31 399 LYS A N 1
ATOM 3097 C CA . LYS A 1 399 ? -2.923 12.303 -61.958 1.00 87.31 399 LYS A CA 1
ATOM 3098 C C . LYS A 1 399 ? -2.853 13.835 -61.872 1.00 87.31 399 LYS A C 1
ATOM 3100 O O . LYS A 1 399 ? -2.266 14.466 -62.746 1.00 87.31 399 LYS A O 1
ATOM 3105 N N . ASN A 1 400 ? -3.464 14.434 -60.851 1.00 81.19 400 ASN A N 1
ATOM 3106 C CA . ASN A 1 400 ? -3.422 15.883 -60.634 1.00 81.19 400 ASN A CA 1
ATOM 3107 C C . ASN A 1 400 ? -2.097 16.341 -60.000 1.00 81.19 400 ASN A C 1
ATOM 3109 O O . ASN A 1 400 ? -1.675 17.467 -60.248 1.00 81.19 400 ASN A O 1
ATOM 3113 N N . SER A 1 401 ? -1.435 15.482 -59.218 1.00 78.56 401 SER A N 1
ATOM 3114 C CA . SER A 1 401 ? -0.124 15.766 -58.625 1.00 78.56 401 SER A CA 1
ATOM 3115 C C . SER A 1 401 ? 0.981 15.825 -59.684 1.00 78.56 401 SER A C 1
ATOM 3117 O O . SER A 1 401 ? 1.842 16.695 -59.602 1.00 78.56 401 SER A O 1
ATOM 3119 N N . ASP A 1 402 ? 0.918 14.972 -60.711 1.00 71.62 402 ASP A N 1
ATOM 3120 C CA . ASP A 1 402 ? 1.881 14.957 -61.828 1.00 71.62 402 ASP A CA 1
ATOM 3121 C C . ASP A 1 402 ? 1.732 16.153 -62.786 1.00 71.62 402 ASP A C 1
ATOM 3123 O O . ASP A 1 402 ? 2.612 16.428 -63.595 1.00 71.62 402 ASP A O 1
ATOM 3127 N N . MET A 1 403 ? 0.607 16.869 -62.714 1.00 61.09 403 MET A N 1
ATOM 3128 C CA . MET A 1 403 ? 0.300 18.026 -63.564 1.00 61.09 403 MET A CA 1
ATOM 3129 C C . MET A 1 403 ? 0.675 19.376 -62.937 1.00 61.09 403 MET A C 1
ATOM 3131 O O . MET A 1 403 ? 0.531 20.402 -63.601 1.00 61.09 403 MET A O 1
ATOM 3135 N N . SER A 1 404 ? 1.117 19.384 -61.675 1.00 55.19 404 SER A N 1
ATOM 3136 C CA . SER A 1 404 ? 1.431 20.596 -60.904 1.00 55.19 404 SER A CA 1
ATOM 3137 C C . SER A 1 404 ? 2.920 20.731 -60.539 1.00 55.19 404 SER A C 1
ATOM 3139 O O . SER A 1 404 ? 3.261 21.608 -59.741 1.00 55.19 404 SER A O 1
ATOM 3141 N N . VAL A 1 405 ? 3.778 19.879 -61.112 1.00 46.38 405 VAL A N 1
ATOM 3142 C CA . VAL A 1 405 ? 5.251 19.989 -61.130 1.00 46.38 405 VAL A CA 1
ATOM 3143 C C . VAL A 1 405 ? 5.668 20.500 -62.501 1.00 46.38 405 VAL A C 1
ATOM 3145 O O . VAL A 1 405 ? 6.555 21.380 -62.550 1.00 46.38 405 VAL A O 1
#

InterPro domains:
  IPR013324 RNA polymerase sigma factor, region 3/4-like [SSF88659] (317-394)
  IPR013325 RNA polymerase sigma factor, region 2 [SSF88946] (135-231)
  IPR014284 RNA polymerase sigma-70-like domain [TIGR02937] (146-392)
  IPR039425 RNA polymerase sigma-70-like [PTHR43133] (133-394)

Radius of gyration: 37.81 Å; Cα contacts (8 Å, |Δi|>4): 248; chains: 1; bounding box: 88×57×109 Å

Solvent-accessible surface area (backbone atoms only — not comparable to full-atom values): 24472 Å² total; per-residue (Å²): 136,80,60,76,68,56,61,56,55,66,74,64,60,75,84,70,81,86,75,91,81,85,88,81,89,83,80,91,79,93,75,81,86,79,78,87,77,74,82,75,82,74,74,90,75,58,59,67,55,57,39,51,47,51,50,34,40,73,69,67,43,89,64,25,59,56,56,44,46,68,70,43,44,66,57,53,47,52,50,33,35,74,50,72,34,83,58,72,68,25,54,52,52,47,52,49,43,56,52,55,44,56,39,81,79,28,52,75,55,71,78,65,82,44,86,60,57,64,68,63,54,48,48,52,51,49,49,48,52,53,37,47,53,45,59,59,31,51,79,77,43,47,69,65,31,46,58,50,45,50,65,53,42,44,65,56,52,51,54,52,49,65,72,72,46,68,80,84,51,52,71,65,52,51,51,50,51,47,50,52,52,51,51,64,42,48,44,78,83,28,44,72,61,69,65,61,81,80,76,73,56,51,62,61,52,50,54,52,53,48,51,52,50,51,53,51,52,49,35,70,80,50,58,84,83,71,75,54,70,73,47,71,71,44,56,71,67,44,41,49,50,48,43,39,30,38,72,68,60,43,64,100,40,64,70,60,43,47,62,73,46,54,80,77,47,101,62,74,70,51,68,63,57,49,53,54,38,51,58,55,42,59,76,77,45,84,87,54,56,62,79,66,79,77,73,83,72,60,66,74,76,72,24,62,102,78,50,83,77,84,72,81,76,83,66,74,49,76,66,50,49,51,52,51,49,54,50,48,52,51,50,51,52,52,52,51,53,51,50,63,56,48,69,76,47,57,71,68,55,46,52,50,52,50,58,61,72,70,40,97,58,88,74,54,62,66,57,51,14,64,75,71,75,50,58,55,70,56,46,54,54,44,51,54,51,52,52,51,51,52,55,55,48,52,56,52,51,53,60,53,56,72,72,75,116

Foldseek 3Di:
DDPLVVLLVVVPDPPDDDDDDDDDDDDDDDDDDDDDDDPDPDPDDDLVVVVVLLVCLLVVPPCSLSVNCVVCVVLLLVLLCQQQNDDPSSSVLSVQLSVVCPPPSRPLSVPDPSPDRVSVSSSVSSLQSVLVVLLVCLVPPVVVSLVSVCSRCVVVLLVLLCVLDDPVCDPVSSVVLSVQLSCVCPPPSNVQSNPPPVPDGSVVSSSVSSVVSSVVVCCVQVPPDDDPPVQVPDDPLLVLLLCCQAPVVQDLDLVSSLVSCPPVDPDRDDSVRSVVSVVVNVVPDPSHHPPHPPPDDPPVVVCPVHRDDPDPDPPQDPVSVVVVVVVVVVVVVVVVLVVVLLVPDDPLLNLLVCVQVVDPDGDDLVRSCVVSVHDSVVSVVSVVVNVVSVVVVVVVVVVVVVVPD

Nearest PDB structures (foldseek):
  8z6g-assembly3_F  TM=4.600E-01  e=4.540E-02  Pseudomonas aeruginosa
  1or7-assembly3_B  TM=5.135E-01  e=1.716E-01  Escherichia coli
  5wuq-assembly1_A  TM=4.775E-01  e=7.278E-02  Bacillus subtilis subsp. subtilis str. 168
  4cxf-assembly1_A  TM=4.540E-01  e=7.701E-01  Cupriavidus metallidurans CH34
  8tgj-assembly1_B  TM=1.851E-01  e=6.300E+00  Homo sapiens

Sequence (405 aa):
MWSRSLLVQNLLVPKKAKRHDEDADRANAVAERPASSEMQIVPPLSGNFEHALVNAVLSGEVGAASRFLEHVSTTLWSIVVKLVGDGAEAEAAFLHIVASLKADDYARLRGFDGRSRITTYLSLVARDVLADELAGQFSKTPREAWERFSRYFGADLRSRIAKQLPSKLGRAGREDAYQEVCLKLIENDFRRIRSYGGRGSFTGYILTVVDRILIDLVRRETPRRRMPAAISRSPPLDQAIYTAVVWEGCPLDTDRLAAALRGRLAQDPTAVDIAESVARLGGIVRLERASPATEAVSLDALLGEGGSISIADSSPTPEDRLLLFEEEERRAALVAAINAAAEKLPSDERLYLQIVFSANEPLPARGIARLMGCPVEDVYRLKQRSQKWLKEITVQLEKNSDMSV

Organism: NCBI:txid722472